Protein AF-M4DJ93-F1 (afdb_monomer)

Foldseek 3Di:
DPPVVVVVVVVVVVVVVVVVVVVVVVVVVVVVVVVVVPDFAEFEEEEAFAPPLCLLLLVLLLCVVLVVDDPVQLVVLCVVCVVVVNNQCSSSCVQVVDPVCSVVVWDQAWGWDWGDDPRYIYIYTYQTNDLVRVLRLLLSLLLHQAYEYRAELDPPRNPCLPDPNHCSLVSLLSSLLQNHQAYEYEHEPCVPPRNQVDPVSLVVSVVSVVVSNVVSVHDCPQRYHYYYDYSSVSALAPDHHDCVSHVPDPDHGNSVVVVPDDGPDQEQDWWKWQFADWDDDVAIKTKTATRYHKDFQQDWWAKPPVRFIKHWHWKDQPNRTDGMDGHSTIITTGIDRDDRVPDDRQIMTTHPVDDFDWAQKAKKKWFFADDDPPDWDFFQDWWWKDANNDTFIKGFHAFDFWADPPVRDGDPDDRDGIDDHGTMTITMMGTPDIHGADACVVPVNRQWMWTDDPSDTGTTMGTHTGPVPVPDDDPPPPPVVVVVVVVVVVVPVDDDDDDDDDDDDDDPPVVVVVVVVVVVVVVVVVLVVLVVLLVVLVVLLLVCQVPVPRDLLSVLSSVVSLLVNQDFQVCVLCLQFNPDPPTFKKWWFKKAALNSPDIHGDPWGWMKHHHSNVQKIKTKTDPDQQWIKIWIDGWDDDRQFIFTDTAWIWIGGHPDDTDIDGPDDDDPPDYGDSVQGQWGWRDGDNFKTWTAGSNNMIIIITTDPDDPD

Organism: Brassica campestris (NCBI:txid3711)

Nearest PDB structures (foldseek):
  3j5y-assembly1_B  TM=9.406E-01  e=9.458E-52  Homo sapiens
  7csl-assembly2_B  TM=6.658E-01  e=1.337E-35  Pyrococcus horikoshii OT3
  4aca-assembly2_B  TM=7.833E-01  e=3.474E-23  Methanococcus maripaludis
  4aca-assembly1_A  TM=7.907E-01  e=5.904E-22  Methanococcus maripaludis
  4aca-assembly4_D  TM=7.366E-01  e=1.571E-21  Methanococcus maripaludis

Mean predicted aligned error: 18.65 Å

Structure (mmCIF, N/CA/C/O backbone):
data_AF-M4DJ93-F1
#
_entry.id   AF-M4DJ93-F1
#
loop_
_atom_site.group_PDB
_atom_site.id
_atom_site.type_symbol
_atom_site.label_atom_id
_atom_site.label_alt_id
_atom_site.label_comp_id
_atom_site.label_asym_id
_atom_site.label_entity_id
_atom_site.label_seq_id
_atom_site.pdbx_PDB_ins_code
_atom_site.Cartn_x
_atom_site.Cartn_y
_atom_site.Cartn_z
_atom_site.occupancy
_atom_site.B_iso_or_equiv
_atom_site.auth_seq_id
_atom_site.auth_comp_id
_atom_site.auth_asym_id
_atom_site.auth_atom_id
_atom_site.pdbx_PDB_model_num
ATOM 1 N N . MET A 1 1 ? -72.640 -21.419 -8.590 1.00 54.94 1 MET A N 1
ATOM 2 C CA . MET A 1 1 ? -71.537 -22.232 -9.144 1.00 54.94 1 MET A CA 1
ATOM 3 C C . MET A 1 1 ? -70.506 -21.382 -9.882 1.00 54.94 1 MET A C 1
ATOM 5 O O . MET A 1 1 ? -69.371 -21.820 -9.964 1.00 54.94 1 MET A O 1
ATOM 9 N N . ASP A 1 2 ? -70.839 -20.171 -10.345 1.00 60.03 2 ASP A N 1
ATOM 10 C CA . ASP A 1 2 ? -69.928 -19.396 -11.207 1.00 60.03 2 ASP A CA 1
ATOM 11 C C . ASP A 1 2 ? -68.800 -18.648 -10.472 1.00 60.03 2 ASP A C 1
ATOM 13 O O . ASP A 1 2 ? -67.711 -18.507 -11.017 1.00 60.03 2 ASP A O 1
ATOM 17 N N . LEU A 1 3 ? -68.990 -18.260 -9.203 1.00 56.00 3 LEU A N 1
ATOM 18 C CA . LEU A 1 3 ? -67.977 -17.496 -8.452 1.00 56.00 3 LEU A CA 1
ATOM 19 C C . LEU A 1 3 ? -66.741 -18.330 -8.054 1.00 56.00 3 LEU A C 1
ATOM 21 O O . LEU A 1 3 ? -65.620 -17.830 -8.030 1.00 56.00 3 LEU A O 1
ATOM 25 N N . GLU A 1 4 ? -66.925 -19.618 -7.744 1.00 61.03 4 GLU A N 1
ATOM 26 C CA . GLU A 1 4 ? -65.814 -20.519 -7.390 1.00 61.03 4 GLU A CA 1
ATOM 27 C C . GLU A 1 4 ? -64.955 -20.888 -8.607 1.00 61.03 4 GLU A C 1
ATOM 29 O O . GLU A 1 4 ? -63.751 -21.120 -8.472 1.00 61.03 4 GLU A O 1
ATOM 34 N N . ALA A 1 5 ? -65.556 -20.916 -9.800 1.00 66.88 5 ALA A N 1
ATOM 35 C CA . ALA A 1 5 ? -64.844 -21.156 -11.050 1.00 66.88 5 ALA A CA 1
ATOM 36 C C . ALA A 1 5 ? -63.949 -19.962 -11.424 1.00 66.88 5 ALA A C 1
ATOM 38 O O . ALA A 1 5 ? -62.803 -20.154 -11.830 1.00 66.88 5 ALA A O 1
ATOM 39 N N . GLU A 1 6 ? -64.436 -18.738 -11.207 1.00 65.12 6 GLU A N 1
ATOM 40 C CA . GLU A 1 6 ? -63.705 -17.496 -11.481 1.00 65.12 6 GLU A CA 1
ATOM 41 C C . GLU A 1 6 ? -62.500 -17.303 -10.544 1.00 65.12 6 GLU A C 1
ATOM 43 O O . GLU A 1 6 ? -61.402 -16.963 -10.990 1.00 65.12 6 GLU A O 1
ATOM 48 N N . ILE A 1 7 ? -62.657 -17.620 -9.252 1.00 67.56 7 ILE A N 1
ATOM 49 C CA . ILE A 1 7 ? -61.559 -17.570 -8.270 1.00 67.56 7 ILE A CA 1
ATOM 50 C C . ILE A 1 7 ? -60.472 -18.601 -8.604 1.00 67.56 7 ILE A C 1
ATOM 52 O O . ILE A 1 7 ? -59.282 -18.286 -8.539 1.00 67.56 7 ILE A O 1
ATOM 56 N N . ARG A 1 8 ? -60.853 -19.820 -9.012 1.00 69.50 8 ARG A N 1
ATOM 57 C CA . ARG A 1 8 ? -59.886 -20.838 -9.456 1.00 69.50 8 ARG A CA 1
ATOM 58 C C . ARG A 1 8 ? -59.138 -20.418 -10.718 1.00 69.50 8 ARG A C 1
ATOM 60 O O . ARG A 1 8 ? -57.939 -20.668 -10.801 1.00 69.50 8 ARG A O 1
ATOM 67 N N . ALA A 1 9 ? -59.813 -19.777 -11.671 1.00 69.56 9 ALA A N 1
ATOM 68 C CA . ALA A 1 9 ? -59.182 -19.288 -12.894 1.00 69.56 9 ALA A CA 1
ATOM 69 C C . ALA A 1 9 ? -58.138 -18.194 -12.601 1.00 69.56 9 ALA A C 1
ATOM 71 O O . ALA A 1 9 ? -57.026 -18.260 -13.120 1.00 69.56 9 ALA A O 1
ATOM 72 N N . LEU A 1 10 ? -58.447 -17.252 -11.702 1.00 67.25 10 LEU A N 1
ATOM 73 C CA . LEU A 1 10 ? -57.507 -16.206 -11.278 1.00 67.25 10 LEU A CA 1
ATOM 74 C C . LEU A 1 10 ? -56.296 -16.767 -10.511 1.00 67.25 10 LEU A C 1
ATOM 76 O O . LEU A 1 10 ? -55.176 -16.307 -10.725 1.00 67.25 10 LEU A O 1
ATOM 80 N N . GLN A 1 11 ? -56.497 -17.781 -9.662 1.00 67.31 11 GLN A N 1
ATOM 81 C CA . GLN A 1 11 ? -55.406 -18.456 -8.940 1.00 67.31 11 GLN A CA 1
ATOM 82 C C . GLN A 1 11 ? -54.499 -19.285 -9.864 1.00 67.31 11 GLN A C 1
ATOM 84 O O . GLN A 1 11 ? -53.289 -19.360 -9.649 1.00 67.31 11 GLN A O 1
ATOM 89 N N . LEU A 1 12 ? -55.064 -19.903 -10.905 1.00 69.06 12 LEU A N 1
ATOM 90 C CA . LEU A 1 12 ? -54.297 -20.618 -11.929 1.00 69.06 12 LEU A CA 1
ATOM 91 C C . LEU A 1 12 ? -53.456 -19.655 -12.778 1.00 69.06 12 LEU A C 1
ATOM 93 O O . LEU A 1 12 ? -52.303 -19.962 -13.075 1.00 69.06 12 LEU A O 1
ATOM 97 N N . ASP A 1 13 ? -53.996 -18.481 -13.110 1.00 69.94 13 ASP A N 1
ATOM 98 C CA . ASP A 1 13 ? -53.295 -17.468 -13.905 1.00 69.94 13 ASP A CA 1
ATOM 99 C C . ASP A 1 13 ? -52.165 -16.777 -13.112 1.00 69.94 13 ASP A C 1
ATOM 101 O O . ASP A 1 13 ? -51.091 -16.508 -13.659 1.00 69.94 13 ASP A O 1
ATOM 105 N N . SER A 1 14 ? -52.341 -16.558 -11.799 1.00 65.81 14 SER A N 1
ATOM 106 C CA . SER A 1 14 ? -51.264 -16.060 -10.928 1.00 65.81 14 SER A CA 1
ATOM 107 C C . SER A 1 14 ? -50.142 -17.087 -10.748 1.00 65.81 14 SER A C 1
ATOM 109 O O . SER A 1 14 ? -48.970 -16.737 -10.870 1.00 65.81 14 SER A O 1
ATOM 111 N N . ALA A 1 15 ? -50.485 -18.363 -10.543 1.00 67.81 15 ALA A N 1
ATOM 112 C CA . ALA A 1 15 ? -49.503 -19.438 -10.406 1.00 67.81 15 ALA A CA 1
ATOM 113 C C . ALA A 1 15 ? -48.731 -19.701 -11.715 1.00 67.81 15 ALA A C 1
ATOM 115 O O . ALA A 1 15 ? -47.542 -20.023 -11.686 1.00 67.81 15 ALA A O 1
ATOM 116 N N . ALA A 1 16 ? -49.382 -19.537 -12.872 1.00 69.19 16 ALA A N 1
ATOM 117 C CA . ALA A 1 16 ? -48.732 -19.633 -14.177 1.00 69.19 16 ALA A CA 1
ATOM 118 C C . ALA A 1 16 ? -47.750 -18.473 -14.418 1.00 69.19 16 ALA A C 1
ATOM 120 O O . ALA A 1 16 ? -46.648 -18.702 -14.919 1.00 69.19 16 ALA A O 1
ATOM 121 N N . LYS A 1 17 ? -48.104 -17.246 -14.007 1.00 70.06 17 LYS A N 1
ATOM 122 C CA . LYS A 1 17 ? -47.206 -16.079 -14.073 1.00 70.06 17 LYS A CA 1
ATOM 123 C C . LYS A 1 17 ? -46.005 -16.213 -13.138 1.00 70.06 17 LYS A C 1
ATOM 125 O O . LYS A 1 17 ? -44.896 -15.886 -13.550 1.00 70.06 17 LYS A O 1
ATOM 130 N N . GLU A 1 18 ? -46.194 -16.741 -11.929 1.00 66.88 18 GLU A N 1
ATOM 131 C CA . GLU A 1 18 ? -45.090 -17.022 -10.999 1.00 66.88 18 GLU A CA 1
ATOM 132 C C . GLU A 1 18 ? -44.147 -18.106 -11.533 1.00 66.88 18 GLU A C 1
ATOM 134 O O . GLU A 1 18 ? -42.931 -17.921 -11.504 1.00 66.88 18 GLU A O 1
ATOM 139 N N . LYS A 1 19 ? -44.680 -19.196 -12.101 1.00 67.69 19 LYS A N 1
ATOM 140 C CA . LYS A 1 19 ? -43.855 -20.233 -12.743 1.00 67.69 19 LYS A CA 1
ATOM 141 C C . LYS A 1 19 ? -43.090 -19.714 -13.956 1.00 67.69 19 LYS A C 1
ATOM 143 O O . LYS A 1 19 ? -41.909 -20.011 -14.087 1.00 67.69 19 LYS A O 1
ATOM 148 N N . ALA A 1 20 ? -43.726 -18.915 -14.812 1.00 66.94 20 ALA A N 1
ATOM 149 C CA . ALA A 1 20 ? -43.062 -18.320 -15.968 1.00 66.94 20 ALA A CA 1
ATOM 150 C C . ALA A 1 20 ? -41.967 -17.323 -15.551 1.00 66.94 20 ALA A C 1
ATOM 152 O O . ALA A 1 20 ? -40.923 -17.258 -16.194 1.00 66.94 20 ALA A O 1
ATOM 153 N N . ALA A 1 21 ? -42.169 -16.573 -14.462 1.00 64.81 21 ALA A N 1
ATOM 154 C CA . ALA A 1 21 ? -41.146 -15.698 -13.894 1.00 64.81 21 ALA A CA 1
ATOM 155 C C . ALA A 1 21 ? -39.971 -16.494 -13.297 1.00 64.81 21 ALA A C 1
ATOM 157 O O . ALA A 1 21 ? -38.823 -16.114 -13.504 1.00 64.81 21 ALA A O 1
ATOM 158 N N . GLN A 1 22 ? -40.243 -17.615 -12.621 1.00 61.59 22 GLN A N 1
ATOM 159 C CA . GLN A 1 22 ? -39.213 -18.509 -12.080 1.00 61.59 22 GLN A CA 1
ATOM 160 C C . GLN A 1 22 ? -38.415 -19.225 -13.178 1.00 61.59 22 GLN A C 1
ATOM 162 O O . GLN A 1 22 ? -37.195 -19.272 -13.096 1.00 61.59 22 GLN A O 1
ATOM 167 N N . GLU A 1 23 ? -39.062 -19.727 -14.234 1.00 67.38 23 GLU A N 1
ATOM 168 C CA . GLU A 1 23 ? -38.364 -20.329 -15.381 1.00 67.38 23 GLU A CA 1
ATOM 169 C C . GLU A 1 23 ? -37.541 -19.306 -16.165 1.00 67.38 23 GLU A C 1
ATOM 171 O O . GLU A 1 23 ? -36.476 -19.633 -16.684 1.00 67.38 23 GLU A O 1
ATOM 176 N N . LYS A 1 24 ? -38.018 -18.060 -16.260 1.00 62.50 24 LYS A N 1
ATOM 177 C CA . LYS A 1 24 ? -37.270 -16.984 -16.911 1.00 62.50 24 LYS A CA 1
ATOM 178 C C . LYS A 1 24 ? -36.067 -16.549 -16.071 1.00 62.50 24 LYS A C 1
ATOM 180 O O . LYS A 1 24 ? -35.001 -16.361 -16.639 1.00 62.50 24 LYS A O 1
ATOM 185 N N . ALA A 1 25 ? -36.215 -16.478 -14.746 1.00 58.38 25 ALA A N 1
ATOM 186 C CA . ALA A 1 25 ? -35.108 -16.238 -13.822 1.00 58.38 25 ALA A CA 1
ATOM 187 C C . ALA A 1 25 ? -34.075 -17.377 -13.855 1.00 58.38 25 ALA A C 1
ATOM 189 O O . ALA A 1 25 ? -32.888 -17.099 -13.923 1.00 58.38 25 ALA A O 1
ATOM 190 N N . ALA A 1 26 ? -34.514 -18.639 -13.908 1.00 57.97 26 ALA A N 1
ATOM 191 C CA . ALA A 1 26 ? -33.620 -19.793 -14.014 1.00 57.97 26 ALA A CA 1
ATOM 192 C C . ALA A 1 26 ? -32.857 -19.826 -15.351 1.00 57.97 26 ALA A C 1
ATOM 194 O O . ALA A 1 26 ? -31.669 -20.117 -15.374 1.00 57.97 26 ALA A O 1
ATOM 195 N N . LYS A 1 27 ? -33.510 -19.468 -16.466 1.00 54.12 27 LYS A N 1
ATOM 196 C CA . LYS A 1 27 ? -32.843 -19.348 -17.776 1.00 54.12 27 LYS A CA 1
ATOM 197 C C . LYS A 1 27 ? -31.900 -18.149 -17.865 1.00 54.12 27 LYS A C 1
ATOM 199 O O . LYS A 1 27 ? -30.901 -18.223 -18.572 1.00 54.12 27 LYS A O 1
ATOM 204 N N . GLU A 1 28 ? -32.219 -17.044 -17.192 1.00 57.28 28 GLU A N 1
ATOM 205 C CA . GLU A 1 28 ? -31.299 -15.911 -17.050 1.00 57.28 28 GLU A CA 1
ATOM 206 C C . GLU A 1 28 ? -30.103 -16.283 -16.158 1.00 57.28 28 GLU A C 1
ATOM 208 O O . GLU A 1 28 ? -28.987 -15.932 -16.515 1.00 57.28 28 GLU A O 1
ATOM 213 N N . GLU A 1 29 ? -30.297 -17.059 -15.085 1.00 55.06 29 GLU A N 1
ATOM 214 C CA . GLU A 1 29 ? -29.208 -17.600 -14.255 1.00 55.06 29 GLU A CA 1
ATOM 215 C C . GLU A 1 29 ? -28.316 -18.589 -15.027 1.00 55.06 29 GLU A C 1
ATOM 217 O O . GLU A 1 29 ? -27.097 -18.469 -14.954 1.00 55.06 29 GLU A O 1
ATOM 222 N N . GLU A 1 30 ? -28.880 -19.502 -15.828 1.00 51.38 30 GLU A N 1
ATOM 223 C CA . GLU A 1 30 ? -28.103 -20.429 -16.674 1.00 51.38 30 GLU A CA 1
ATOM 224 C C . GLU A 1 30 ? -27.308 -19.690 -17.769 1.00 51.38 30 GLU A C 1
ATOM 226 O O . GLU A 1 30 ? -26.135 -19.987 -18.000 1.00 51.38 30 GLU A O 1
ATOM 231 N N . ALA A 1 31 ? -27.901 -18.678 -18.413 1.00 52.09 31 ALA A N 1
ATOM 232 C CA . ALA A 1 31 ? -27.200 -17.842 -19.392 1.00 52.09 31 ALA A CA 1
ATOM 233 C C . ALA A 1 31 ? -26.126 -16.942 -18.743 1.00 52.09 31 ALA A C 1
ATOM 235 O O . ALA A 1 31 ? -25.106 -16.633 -19.366 1.00 52.09 31 ALA A O 1
ATOM 236 N N . GLU A 1 32 ? -26.338 -16.517 -17.495 1.00 52.22 32 GLU A N 1
ATOM 237 C CA . GLU A 1 32 ? -25.359 -15.772 -16.700 1.00 52.22 32 GLU A CA 1
ATOM 238 C C . GLU A 1 32 ? -24.203 -16.673 -16.231 1.00 52.22 32 GLU A C 1
ATOM 240 O O . GLU A 1 32 ? -23.056 -16.232 -16.288 1.00 52.22 32 GLU A O 1
ATOM 245 N N . GLU A 1 33 ? -24.453 -17.938 -15.871 1.00 49.34 33 GLU A N 1
ATOM 246 C CA . GLU A 1 33 ? -23.408 -18.933 -15.580 1.00 49.34 33 GLU A CA 1
ATOM 247 C C . GLU A 1 33 ? -22.568 -19.271 -16.824 1.00 49.34 33 GLU A C 1
ATOM 249 O O . GLU A 1 33 ? -21.344 -19.375 -16.727 1.00 49.34 33 GLU A O 1
ATOM 254 N N . GLU A 1 34 ? -23.177 -19.365 -18.012 1.00 41.28 34 GLU A N 1
ATOM 255 C CA . GLU A 1 34 ? -22.444 -19.543 -19.276 1.00 41.28 34 GLU A CA 1
ATOM 256 C C . GLU A 1 34 ? -21.597 -18.310 -19.649 1.00 41.28 34 GLU A C 1
ATOM 258 O O . GLU A 1 34 ? -20.475 -18.447 -20.152 1.00 41.28 34 GLU A O 1
ATOM 263 N N . ALA A 1 35 ? -22.079 -17.095 -19.361 1.00 49.88 35 ALA A N 1
ATOM 264 C CA . ALA A 1 35 ? -21.308 -15.860 -19.532 1.00 49.88 35 ALA A CA 1
ATOM 265 C C . ALA A 1 35 ? -20.177 -15.717 -18.491 1.00 49.88 35 ALA A C 1
ATOM 267 O O . ALA A 1 35 ? -19.102 -15.199 -18.807 1.00 49.88 35 ALA A O 1
ATOM 268 N N . GLU A 1 36 ? -20.388 -16.204 -17.264 1.00 49.75 36 GLU A N 1
ATOM 269 C CA . GLU A 1 36 ? -19.396 -16.243 -16.182 1.00 49.75 36 GLU A CA 1
ATOM 270 C C . GLU A 1 36 ? -18.314 -17.309 -16.451 1.00 49.75 36 GLU A C 1
ATOM 272 O O . GLU A 1 36 ? -17.133 -17.066 -16.197 1.00 49.75 36 GLU A O 1
ATOM 277 N N . ALA A 1 37 ? -18.672 -18.433 -17.083 1.00 45.03 37 ALA A N 1
ATOM 278 C CA . ALA A 1 37 ? -17.738 -19.470 -17.529 1.00 45.03 37 ALA A CA 1
ATOM 279 C C . ALA A 1 37 ? -16.795 -19.006 -18.658 1.00 45.03 37 ALA A C 1
ATOM 281 O O . ALA A 1 37 ? -15.693 -19.539 -18.800 1.00 45.03 37 ALA A O 1
ATOM 282 N N . ASN A 1 38 ? -17.196 -17.994 -19.435 1.00 51.16 38 ASN A N 1
ATOM 283 C CA . ASN A 1 38 ? -16.407 -17.430 -20.537 1.00 51.16 38 ASN A CA 1
ATOM 284 C C . ASN A 1 38 ? -15.604 -16.174 -20.148 1.00 51.16 38 ASN A C 1
ATOM 286 O O . ASN A 1 38 ? -14.962 -15.547 -21.001 1.00 51.16 38 ASN A O 1
ATOM 290 N N . LYS A 1 39 ? -15.617 -15.773 -18.869 1.00 66.12 39 LYS A N 1
ATOM 291 C CA . LYS A 1 39 ? -14.849 -14.614 -18.405 1.00 66.12 39 LYS A CA 1
ATOM 292 C C . LYS A 1 39 ? -13.361 -14.967 -18.362 1.00 66.12 39 LYS A C 1
ATOM 294 O O . LYS A 1 39 ? -12.904 -15.757 -17.536 1.00 66.12 39 LYS A O 1
ATOM 299 N N . LYS A 1 40 ? -12.588 -14.347 -19.260 1.00 76.06 40 LYS A N 1
ATOM 300 C CA . LYS A 1 40 ? -11.120 -14.377 -19.225 1.00 76.06 40 LYS A CA 1
ATOM 301 C C . LYS A 1 40 ? -10.635 -13.984 -17.829 1.00 76.06 40 LYS A C 1
ATOM 303 O O . LYS A 1 40 ? -11.145 -13.044 -17.220 1.00 76.06 40 LYS A O 1
ATOM 308 N N . ARG A 1 41 ? -9.613 -14.681 -17.338 1.00 81.75 41 ARG A N 1
ATOM 309 C CA . ARG A 1 41 ? -8.999 -14.400 -16.035 1.00 81.75 41 ARG A CA 1
ATOM 310 C C . ARG A 1 41 ? -8.523 -12.944 -15.985 1.00 81.75 41 ARG A C 1
ATOM 312 O O . ARG A 1 41 ? -7.890 -12.499 -16.930 1.00 81.75 41 ARG A O 1
ATOM 319 N N . HIS A 1 42 ? -8.776 -12.221 -14.895 1.00 85.06 42 HIS A N 1
ATOM 320 C CA . HIS A 1 42 ? -8.309 -10.837 -14.730 1.00 85.06 42 HIS A CA 1
ATOM 321 C C . HIS A 1 42 ? -7.105 -10.755 -13.789 1.00 85.06 42 HIS A C 1
ATOM 323 O O . HIS A 1 42 ? -7.165 -11.316 -12.692 1.00 85.06 42 HIS A O 1
ATOM 329 N N . LEU A 1 43 ? -6.045 -10.037 -14.169 1.00 88.62 43 LEU A N 1
ATOM 330 C CA . LEU A 1 43 ? -4.837 -9.835 -13.363 1.00 88.62 43 LEU A CA 1
ATOM 331 C C . LEU A 1 43 ? -4.372 -8.378 -13.360 1.00 88.62 43 LEU A C 1
ATOM 333 O O . LEU A 1 43 ? -4.382 -7.702 -14.382 1.00 88.62 43 LEU A O 1
ATOM 337 N N . ASN A 1 44 ? -3.864 -7.924 -12.216 1.00 90.19 44 ASN A N 1
ATOM 338 C CA . ASN A 1 44 ? -3.277 -6.591 -12.085 1.00 90.19 44 ASN A CA 1
ATOM 339 C C . ASN A 1 44 ? -1.748 -6.674 -12.082 1.00 90.19 44 ASN A C 1
ATOM 341 O O . ASN A 1 44 ? -1.171 -7.377 -11.245 1.00 90.19 44 ASN A O 1
ATOM 345 N N . ALA A 1 45 ? -1.091 -5.932 -12.974 1.00 92.19 45 ALA A N 1
ATOM 346 C CA . ALA A 1 45 ? 0.363 -5.891 -13.100 1.00 92.19 45 ALA A CA 1
ATOM 347 C C . ALA A 1 45 ? 0.899 -4.475 -12.853 1.00 92.19 45 ALA A C 1
ATOM 349 O O . ALA A 1 45 ? 0.519 -3.540 -13.553 1.00 92.19 45 ALA A O 1
ATOM 350 N N . VAL A 1 46 ? 1.811 -4.315 -11.888 1.00 93.81 46 VAL A N 1
ATOM 351 C CA . VAL A 1 46 ? 2.466 -3.024 -11.598 1.00 93.81 46 VAL A CA 1
ATOM 352 C C . VAL A 1 46 ? 3.888 -2.970 -12.139 1.00 93.81 46 VAL A C 1
ATOM 354 O O . VAL A 1 46 ? 4.674 -3.886 -11.905 1.00 93.81 46 VAL A O 1
ATOM 357 N N . PHE A 1 47 ? 4.251 -1.876 -12.807 1.00 93.94 47 PHE A N 1
ATOM 358 C CA . PHE A 1 47 ? 5.613 -1.627 -13.281 1.00 93.94 47 PHE A CA 1
ATOM 359 C C . PHE A 1 47 ? 6.389 -0.861 -12.225 1.00 93.94 47 PHE A C 1
ATOM 361 O O . PHE A 1 47 ? 6.037 0.255 -11.859 1.00 93.94 47 PHE A O 1
ATOM 368 N N . ILE A 1 48 ? 7.477 -1.451 -11.743 1.00 93.19 48 ILE A N 1
ATOM 369 C CA . ILE A 1 48 ? 8.345 -0.863 -10.725 1.00 93.19 48 ILE A CA 1
ATOM 370 C C . ILE A 1 48 ? 9.790 -0.834 -11.214 1.00 93.19 48 ILE A C 1
ATOM 372 O O . ILE A 1 48 ? 10.232 -1.701 -11.956 1.00 93.19 48 ILE A O 1
ATOM 376 N N . GLY A 1 49 ? 10.557 0.171 -10.803 1.00 91.50 49 GLY A N 1
ATOM 377 C CA . GLY A 1 49 ? 11.957 0.309 -11.211 1.00 91.50 49 GLY A CA 1
ATOM 378 C C . GLY A 1 49 ? 12.477 1.731 -11.053 1.00 91.50 49 GLY A C 1
ATOM 379 O O . GLY A 1 49 ? 11.702 2.656 -10.789 1.00 91.50 49 GLY A O 1
ATOM 380 N N . HIS A 1 50 ? 13.786 1.902 -11.234 1.00 89.69 50 HIS A N 1
ATOM 381 C CA . HIS A 1 50 ? 14.465 3.196 -11.127 1.00 89.69 50 HIS A CA 1
ATOM 382 C C . HIS A 1 50 ? 13.914 4.239 -12.118 1.00 89.69 50 HIS A C 1
ATOM 384 O O . HIS A 1 50 ? 13.256 3.897 -13.110 1.00 89.69 50 HIS A O 1
ATOM 390 N N . VAL A 1 51 ? 14.175 5.523 -11.853 1.00 84.88 51 VAL A N 1
ATOM 391 C CA . VAL A 1 51 ? 14.010 6.588 -12.857 1.00 84.88 51 VAL A CA 1
ATOM 392 C C . VAL A 1 51 ? 14.820 6.215 -14.108 1.00 84.88 51 VAL A C 1
ATOM 394 O O . VAL A 1 51 ? 15.849 5.551 -14.014 1.00 84.88 51 VAL A O 1
ATOM 397 N N . ASP A 1 52 ? 14.287 6.545 -15.281 1.00 85.12 52 ASP A N 1
ATOM 398 C CA . ASP A 1 52 ? 14.877 6.255 -16.596 1.00 85.12 52 ASP A CA 1
ATOM 399 C C . ASP A 1 52 ? 14.995 4.774 -16.987 1.00 85.12 52 ASP A C 1
ATOM 401 O O . ASP A 1 52 ? 15.435 4.472 -18.094 1.00 85.12 52 ASP A O 1
ATOM 405 N N . ALA A 1 53 ? 14.517 3.829 -16.168 1.00 88.75 53 ALA A N 1
ATOM 406 C CA . ALA A 1 53 ? 14.472 2.410 -16.543 1.00 88.75 53 ALA A CA 1
ATOM 407 C C . ALA A 1 53 ? 13.529 2.117 -17.735 1.00 88.75 53 ALA A C 1
ATOM 409 O O . ALA A 1 53 ? 13.628 1.053 -18.344 1.00 88.75 53 ALA A O 1
ATOM 410 N N . GLY A 1 54 ? 12.641 3.057 -18.087 1.00 89.56 54 GLY A N 1
ATOM 411 C CA . GLY A 1 54 ? 11.716 2.950 -19.223 1.00 89.56 54 GLY A CA 1
ATOM 412 C C . GLY A 1 54 ? 10.404 2.223 -18.911 1.00 89.56 54 GLY A C 1
ATOM 413 O O . GLY A 1 54 ? 9.912 1.493 -19.761 1.00 89.56 54 GLY A O 1
ATOM 414 N N . LYS A 1 55 ? 9.855 2.395 -17.699 1.00 91.81 55 LYS A N 1
ATOM 415 C CA . LYS A 1 55 ? 8.593 1.763 -17.255 1.00 91.81 55 LYS A CA 1
ATOM 416 C C . LYS A 1 55 ? 7.402 2.164 -18.133 1.00 91.81 55 LYS A C 1
ATOM 418 O O . LYS A 1 55 ? 6.829 1.308 -18.795 1.00 91.81 55 LYS A O 1
ATOM 423 N N . SER A 1 56 ? 7.139 3.464 -18.231 1.00 92.06 56 SER A N 1
ATOM 424 C CA . SER A 1 56 ? 6.051 4.053 -19.021 1.00 92.06 56 SER A CA 1
ATOM 425 C C . SER A 1 56 ? 6.204 3.768 -20.512 1.00 92.06 56 SER A C 1
ATOM 427 O O . SER A 1 56 ? 5.230 3.488 -21.198 1.00 92.06 56 SER A O 1
ATOM 429 N N . THR A 1 57 ? 7.447 3.746 -21.009 1.00 92.25 57 THR A N 1
ATOM 430 C CA . THR A 1 57 ? 7.767 3.348 -22.389 1.00 92.25 57 THR A CA 1
ATOM 431 C C . THR A 1 57 ? 7.341 1.907 -22.666 1.00 92.25 57 THR A C 1
ATOM 433 O O . THR A 1 57 ? 6.706 1.651 -23.680 1.00 92.25 57 THR A O 1
ATOM 436 N N . ILE A 1 58 ? 7.651 0.968 -21.763 1.00 92.81 58 ILE A N 1
ATOM 437 C CA . ILE A 1 58 ? 7.204 -0.426 -21.892 1.00 92.81 58 ILE A CA 1
ATOM 438 C C . ILE A 1 58 ? 5.676 -0.501 -21.801 1.00 92.81 58 ILE A C 1
ATOM 440 O O . ILE A 1 58 ? 5.072 -1.197 -22.608 1.00 92.81 58 ILE A O 1
ATOM 444 N N . GLY A 1 59 ? 5.055 0.220 -20.861 1.00 91.62 59 GLY A N 1
ATOM 445 C CA . GLY A 1 59 ? 3.596 0.280 -20.720 1.00 91.62 59 GLY A CA 1
ATOM 446 C C . GLY A 1 59 ? 2.900 0.719 -22.010 1.00 91.62 59 GLY A C 1
ATOM 447 O O . GLY A 1 59 ? 2.032 0.007 -22.511 1.00 91.62 59 GLY A O 1
ATOM 448 N N . GLY A 1 60 ? 3.351 1.823 -22.609 1.00 91.56 60 GLY A N 1
ATOM 449 C CA . GLY A 1 60 ? 2.847 2.289 -23.902 1.00 91.56 60 GLY A CA 1
ATOM 450 C C . GLY A 1 60 ? 3.088 1.287 -25.033 1.00 91.56 60 GLY A C 1
ATOM 451 O O . GLY A 1 60 ? 2.186 1.031 -25.827 1.00 91.56 60 GLY A O 1
ATOM 452 N N . GLN A 1 61 ? 4.258 0.640 -25.062 1.00 92.62 61 GLN A N 1
ATOM 453 C CA . GLN A 1 61 ? 4.576 -0.360 -26.084 1.00 92.62 61 GLN A CA 1
ATOM 454 C C . GLN A 1 61 ? 3.667 -1.592 -25.987 1.00 92.62 61 GLN A C 1
ATOM 456 O O . GLN A 1 61 ? 3.292 -2.159 -27.010 1.00 92.62 61 GLN A O 1
ATOM 461 N N . ILE A 1 62 ? 3.284 -2.008 -24.775 1.00 92.31 62 ILE A N 1
ATOM 462 C CA . ILE A 1 62 ? 2.318 -3.098 -24.567 1.00 92.31 62 ILE A CA 1
ATOM 463 C C . ILE A 1 62 ? 0.956 -2.714 -25.150 1.00 92.31 62 ILE A C 1
ATOM 465 O O . ILE A 1 62 ? 0.340 -3.525 -25.841 1.00 92.31 62 ILE A O 1
ATOM 469 N N . LEU A 1 63 ? 0.495 -1.487 -24.908 1.00 91.12 63 LEU A N 1
ATOM 470 C CA . LEU A 1 63 ? -0.787 -1.000 -25.426 1.00 91.12 63 LEU A CA 1
ATOM 471 C C . LEU A 1 63 ? -0.794 -0.890 -26.949 1.00 91.12 63 LEU A C 1
ATOM 473 O O . LEU A 1 63 ? -1.780 -1.248 -27.591 1.00 91.12 63 LEU A O 1
ATOM 477 N N . PHE A 1 64 ? 0.329 -0.475 -27.530 1.00 90.81 64 PHE A N 1
ATOM 478 C CA . PHE A 1 64 ? 0.492 -0.459 -28.974 1.00 90.81 64 PHE A CA 1
ATOM 479 C C . PHE A 1 64 ? 0.465 -1.872 -29.573 1.00 90.81 64 PHE A C 1
ATOM 481 O O . PHE A 1 64 ? -0.321 -2.154 -30.473 1.00 90.81 64 PHE A O 1
ATOM 488 N N . LEU A 1 65 ? 1.276 -2.793 -29.041 1.00 89.56 65 LEU A N 1
ATOM 489 C CA . LEU A 1 65 ? 1.365 -4.167 -29.552 1.00 89.56 65 LEU A CA 1
ATOM 490 C C . LEU A 1 65 ? 0.081 -4.978 -29.338 1.00 89.56 65 LEU A C 1
ATOM 492 O O . LEU A 1 65 ? -0.206 -5.882 -30.117 1.00 89.56 65 LEU A O 1
ATOM 496 N N . SER A 1 66 ? -0.692 -4.664 -28.297 1.00 86.19 66 SER A N 1
ATOM 497 C CA . SER A 1 66 ? -2.002 -5.279 -28.048 1.00 86.19 66 SER A CA 1
ATOM 498 C C . SER A 1 66 ? -3.130 -4.684 -28.899 1.00 86.19 66 SER A C 1
ATOM 500 O O . SER A 1 66 ? -4.257 -5.170 -28.824 1.00 86.19 66 SER A O 1
ATOM 502 N N . GLY A 1 67 ? -2.844 -3.661 -29.715 1.00 84.75 67 GLY A N 1
ATOM 503 C CA . GLY A 1 67 ? -3.820 -3.021 -30.598 1.00 84.75 67 GLY A CA 1
ATOM 504 C C . GLY A 1 67 ? -4.852 -2.156 -29.873 1.00 84.75 67 GLY A C 1
ATOM 505 O O . GLY A 1 67 ? -5.896 -1.867 -30.444 1.00 84.75 67 GLY A O 1
ATOM 506 N N . GLN A 1 68 ? -4.585 -1.758 -28.624 1.00 84.19 68 GLN A N 1
ATOM 507 C CA . GLN A 1 68 ? -5.459 -0.859 -27.855 1.00 84.19 68 GLN A CA 1
ATOM 508 C C . GLN A 1 68 ? -5.277 0.612 -28.250 1.00 84.19 68 GLN A C 1
ATOM 510 O O . GLN A 1 68 ? -6.138 1.444 -27.980 1.00 84.19 68 GLN A O 1
ATOM 515 N N . VAL A 1 69 ? -4.144 0.940 -28.877 1.00 85.25 69 VAL A N 1
ATOM 516 C CA . VAL A 1 69 ? -3.812 2.288 -29.345 1.00 85.25 69 VAL A CA 1
ATOM 517 C C . VAL A 1 69 ? -3.587 2.251 -30.849 1.00 85.25 69 VAL A C 1
ATOM 519 O O . VAL A 1 69 ? -2.739 1.506 -31.338 1.00 85.25 69 VAL A O 1
ATOM 522 N N . ASP A 1 70 ? -4.318 3.098 -31.569 1.00 87.44 70 ASP A N 1
ATOM 523 C CA . ASP A 1 70 ? -4.224 3.203 -33.023 1.00 87.44 70 ASP A CA 1
ATOM 524 C C . ASP A 1 70 ? -2.926 3.890 -33.478 1.00 87.44 70 ASP A C 1
ATOM 526 O O . ASP A 1 70 ? -2.485 4.888 -32.896 1.00 87.44 70 ASP A O 1
ATOM 530 N N . ASP A 1 71 ? -2.403 3.471 -34.637 1.00 87.50 71 ASP A N 1
ATOM 531 C CA . ASP A 1 71 ? -1.233 4.080 -35.294 1.00 87.50 71 ASP A CA 1
ATOM 532 C C . ASP A 1 71 ? -1.353 5.608 -35.444 1.00 87.50 71 ASP A C 1
ATOM 534 O O . ASP A 1 71 ? -0.379 6.352 -35.317 1.00 87.50 71 ASP A O 1
ATOM 538 N N . ARG A 1 72 ? -2.572 6.110 -35.688 1.00 89.50 72 ARG A N 1
ATOM 539 C CA . ARG A 1 72 ? -2.845 7.549 -35.844 1.00 89.50 72 ARG A CA 1
ATOM 540 C C . ARG A 1 72 ? -2.579 8.336 -34.563 1.00 89.50 72 ARG A C 1
ATOM 542 O O . ARG A 1 72 ? -2.096 9.467 -34.629 1.00 89.50 72 ARG A O 1
ATOM 549 N N . GLN A 1 73 ? -2.921 7.765 -33.409 1.00 86.38 73 GLN A N 1
ATOM 550 C CA . GLN A 1 73 ? -2.682 8.409 -32.119 1.00 86.38 73 GLN A CA 1
ATOM 551 C C . GLN A 1 73 ? -1.181 8.467 -31.826 1.00 86.38 73 GLN A C 1
ATOM 553 O O . GLN A 1 73 ? -0.682 9.507 -31.400 1.00 86.38 73 GLN A O 1
ATOM 558 N N . ILE A 1 74 ? -0.443 7.406 -32.158 1.00 87.75 74 ILE A N 1
ATOM 559 C CA . ILE A 1 74 ? 1.013 7.360 -31.987 1.00 87.75 74 ILE A CA 1
ATOM 560 C C . ILE A 1 74 ? 1.715 8.378 -32.879 1.00 87.75 74 ILE A C 1
ATOM 562 O O . ILE A 1 74 ? 2.550 9.124 -32.379 1.00 87.75 74 ILE A O 1
ATOM 566 N N . GLN A 1 75 ? 1.327 8.504 -34.150 1.00 88.88 75 GLN A N 1
ATOM 567 C CA . GLN A 1 75 ? 1.877 9.535 -35.044 1.00 88.88 75 GLN A CA 1
ATOM 568 C C . GLN A 1 75 ? 1.648 10.955 -34.506 1.00 88.88 75 GLN A C 1
ATOM 570 O O . GLN A 1 75 ? 2.503 11.834 -34.642 1.00 88.88 75 GLN A O 1
ATOM 575 N N . LYS A 1 76 ? 0.497 11.194 -33.863 1.00 90.31 76 LYS A N 1
ATOM 576 C CA . LYS A 1 76 ? 0.216 12.470 -33.194 1.00 90.31 76 LYS A CA 1
ATOM 577 C C . LYS A 1 76 ? 1.168 12.697 -32.017 1.00 90.31 76 LYS A C 1
ATOM 579 O O . LYS A 1 76 ? 1.723 13.790 -31.912 1.00 90.31 76 LYS A O 1
ATOM 584 N N . TYR A 1 77 ? 1.370 11.696 -31.160 1.00 89.56 77 TYR A N 1
ATOM 585 C CA . TYR A 1 77 ? 2.290 11.802 -30.023 1.00 89.56 77 TYR A CA 1
ATOM 586 C C . TYR A 1 77 ? 3.751 11.919 -30.453 1.00 89.56 77 TYR A C 1
ATOM 588 O O . TYR A 1 77 ? 4.499 12.669 -29.837 1.00 89.56 77 TYR A O 1
ATOM 596 N N . GLU A 1 78 ? 4.154 11.249 -31.530 1.00 88.06 78 GLU A N 1
ATOM 597 C CA . GLU A 1 78 ? 5.489 11.369 -32.115 1.00 88.06 78 GLU A CA 1
ATOM 598 C C . GLU A 1 78 ? 5.745 12.796 -32.610 1.00 88.06 78 GLU A C 1
ATOM 600 O O . GLU A 1 78 ? 6.772 13.393 -32.286 1.00 88.06 78 GLU A O 1
ATOM 605 N N . LYS A 1 79 ? 4.771 13.389 -33.312 1.00 89.44 79 LYS A N 1
ATOM 606 C CA . LYS A 1 79 ? 4.845 14.789 -33.739 1.00 89.44 79 LYS A CA 1
ATOM 607 C C . LYS A 1 79 ? 4.900 15.749 -32.548 1.00 89.44 79 LYS A C 1
ATOM 609 O O . LYS A 1 79 ? 5.755 16.626 -32.523 1.00 89.44 79 LYS A O 1
ATOM 614 N N . GLU A 1 80 ? 4.048 15.557 -31.541 1.00 87.69 80 GLU A N 1
ATOM 615 C CA . GLU A 1 80 ? 4.046 16.390 -30.329 1.00 87.69 80 GLU A CA 1
ATOM 616 C C . GLU A 1 80 ? 5.377 16.293 -29.564 1.00 87.69 80 GLU A C 1
ATOM 618 O O . GLU A 1 80 ? 5.929 17.300 -29.114 1.00 87.69 80 GLU A O 1
ATOM 623 N N . ALA A 1 81 ? 5.913 15.080 -29.427 1.00 87.06 81 ALA A N 1
ATOM 624 C CA . ALA A 1 81 ? 7.192 14.832 -28.780 1.00 87.06 81 ALA A CA 1
ATOM 625 C C . ALA A 1 81 ? 8.341 15.485 -29.562 1.00 87.06 81 ALA A C 1
ATOM 627 O O . ALA A 1 81 ? 9.235 16.080 -28.959 1.00 87.06 81 ALA A O 1
ATOM 628 N N . LYS A 1 82 ? 8.293 15.436 -30.897 1.00 88.31 82 LYS A N 1
ATOM 629 C CA . LYS A 1 82 ? 9.251 16.100 -31.784 1.00 88.31 82 LYS A CA 1
ATOM 630 C C . LYS A 1 82 ? 9.199 17.621 -31.681 1.00 88.31 82 LYS A C 1
ATOM 632 O O . LYS A 1 82 ? 10.247 18.244 -31.527 1.00 88.31 82 LYS A O 1
ATOM 637 N N . ASP A 1 83 ? 8.005 18.205 -31.671 1.00 87.62 83 ASP A N 1
ATOM 638 C CA . ASP A 1 83 ? 7.807 19.652 -31.512 1.00 87.62 83 ASP A CA 1
ATOM 639 C C . ASP A 1 83 ? 8.357 20.155 -30.161 1.00 87.62 83 ASP A C 1
ATOM 641 O O . ASP A 1 83 ? 8.817 21.290 -30.043 1.00 87.62 83 ASP A O 1
ATOM 645 N N . LYS A 1 84 ? 8.374 19.285 -29.142 1.00 85.00 84 LYS A N 1
ATOM 646 C CA . LYS A 1 84 ? 8.951 19.539 -27.811 1.00 85.00 84 LYS A CA 1
ATOM 647 C C . LYS A 1 84 ? 10.422 19.107 -27.674 1.00 85.00 84 LYS A C 1
ATOM 649 O O . LYS A 1 84 ? 10.939 19.085 -26.555 1.00 85.00 84 LYS A O 1
ATOM 654 N N . SER A 1 85 ? 11.104 18.757 -28.770 1.00 84.12 85 SER A N 1
ATOM 655 C CA . SER A 1 85 ? 12.500 18.276 -28.796 1.00 84.12 85 SER A CA 1
ATOM 656 C C . SER A 1 85 ? 12.757 17.042 -27.914 1.00 84.12 85 SER A C 1
ATOM 658 O O . SER A 1 85 ? 13.810 16.907 -27.287 1.00 84.12 85 SER A O 1
ATOM 660 N N . ARG A 1 86 ? 11.775 16.138 -27.831 1.00 80.75 86 ARG A N 1
ATOM 661 C CA . ARG A 1 86 ? 11.751 14.938 -26.974 1.00 80.75 86 ARG A CA 1
ATOM 662 C C . ARG A 1 86 ? 11.311 13.692 -27.739 1.00 80.75 86 ARG A C 1
ATOM 664 O O . ARG A 1 86 ? 10.542 12.877 -27.240 1.00 80.75 86 ARG A O 1
ATOM 671 N N . GLU A 1 87 ? 11.852 13.518 -28.940 1.00 77.75 87 GLU A N 1
ATOM 672 C CA . GLU A 1 87 ? 11.478 12.466 -29.899 1.00 77.75 87 GLU A CA 1
ATOM 673 C C . GLU A 1 87 ? 11.505 11.035 -29.335 1.00 77.75 87 GLU A C 1
ATOM 675 O O . GLU A 1 87 ? 10.808 10.176 -29.846 1.00 77.75 87 GLU A O 1
ATOM 680 N N . SER A 1 88 ? 12.259 10.752 -28.267 1.00 77.50 88 SER A N 1
ATOM 681 C CA . SER A 1 88 ? 12.343 9.405 -27.675 1.00 77.50 88 SER A CA 1
ATOM 682 C C . SER A 1 88 ? 11.213 9.055 -26.695 1.00 77.50 88 SER A C 1
ATOM 684 O O . SER A 1 88 ? 11.159 7.922 -26.218 1.00 77.50 88 SER A O 1
ATOM 686 N N . TRP A 1 89 ? 10.327 9.998 -26.349 1.00 82.00 89 TRP A N 1
ATOM 687 C CA . TRP A 1 89 ? 9.334 9.825 -25.273 1.00 82.00 89 TRP A CA 1
ATOM 688 C C . TRP A 1 89 ? 7.908 9.570 -25.766 1.00 82.00 89 TRP A C 1
ATOM 690 O O . TRP A 1 89 ? 7.010 9.385 -24.948 1.00 82.00 89 TRP A O 1
ATOM 700 N N . TYR A 1 90 ? 7.694 9.520 -27.081 1.00 85.38 90 TYR A N 1
ATOM 701 C CA . TYR A 1 90 ? 6.368 9.368 -27.688 1.00 85.38 90 TYR A CA 1
ATOM 702 C C . TYR A 1 90 ? 5.581 8.168 -27.138 1.00 85.38 90 TYR A C 1
ATOM 704 O O . TYR A 1 90 ? 4.386 8.282 -26.889 1.00 85.38 90 TYR A O 1
ATOM 712 N N . MET A 1 91 ? 6.257 7.047 -26.863 1.00 88.25 91 MET A N 1
ATOM 713 C CA . MET A 1 91 ? 5.619 5.851 -26.308 1.00 88.25 91 MET A CA 1
ATOM 714 C C . MET A 1 91 ? 5.202 6.025 -24.837 1.00 88.25 91 MET A C 1
ATOM 716 O O . MET A 1 91 ? 4.203 5.463 -24.404 1.00 88.25 91 MET A O 1
ATOM 720 N N . ALA A 1 92 ? 5.926 6.836 -24.059 1.00 87.50 92 ALA A N 1
ATOM 721 C CA . ALA A 1 92 ? 5.558 7.129 -22.672 1.00 87.50 92 ALA A CA 1
ATOM 722 C C . ALA A 1 92 ? 4.322 8.043 -22.579 1.00 87.50 92 ALA A C 1
ATOM 724 O O . ALA A 1 92 ? 3.550 7.916 -21.635 1.00 87.50 92 ALA A O 1
ATOM 725 N N . TYR A 1 93 ? 4.082 8.903 -23.580 1.00 88.44 93 TYR A N 1
ATOM 726 C CA . TYR A 1 93 ? 2.938 9.834 -23.610 1.00 88.44 93 TYR A CA 1
ATOM 727 C C . TYR A 1 93 ? 1.570 9.140 -23.685 1.00 88.44 93 TYR A C 1
ATOM 729 O O . TYR A 1 93 ? 0.550 9.788 -23.436 1.00 88.44 93 TYR A O 1
ATOM 737 N N . ILE A 1 94 ? 1.557 7.843 -24.016 1.00 89.12 94 ILE A N 1
ATOM 738 C CA . ILE A 1 94 ? 0.366 6.988 -23.963 1.00 89.12 94 ILE A CA 1
ATOM 739 C C . ILE A 1 94 ? -0.092 6.799 -22.509 1.00 89.12 94 ILE A C 1
ATOM 741 O O . ILE A 1 94 ? -1.285 6.869 -22.237 1.00 89.12 94 ILE A O 1
ATOM 745 N N . MET A 1 95 ? 0.850 6.587 -21.583 1.00 87.44 95 MET A N 1
ATOM 746 C CA . MET A 1 95 ? 0.560 6.410 -20.154 1.00 87.44 95 MET A CA 1
ATOM 747 C C . MET A 1 95 ? 0.545 7.746 -19.404 1.00 87.44 95 MET A C 1
ATOM 749 O O . MET A 1 95 ? -0.328 7.972 -18.571 1.00 87.44 95 MET A O 1
ATOM 753 N N . ASP A 1 96 ? 1.489 8.635 -19.721 1.00 87.88 96 ASP A N 1
ATOM 754 C CA . ASP A 1 96 ? 1.625 9.956 -19.106 1.00 87.88 96 ASP A CA 1
ATOM 755 C C . ASP A 1 96 ? 0.649 10.941 -19.782 1.00 87.88 96 ASP A C 1
ATOM 757 O O . ASP A 1 96 ? 0.996 11.661 -20.730 1.00 87.88 96 ASP A O 1
ATOM 761 N N . THR A 1 97 ? -0.609 10.959 -19.338 1.00 82.69 97 THR A N 1
ATOM 762 C CA . THR A 1 97 ? -1.649 11.840 -19.899 1.00 82.69 97 THR A CA 1
ATOM 763 C C . THR A 1 97 ? -1.529 13.283 -19.420 1.00 82.69 97 THR A C 1
ATOM 765 O O . THR A 1 97 ? -1.921 14.201 -20.142 1.00 82.69 97 THR A O 1
ATOM 768 N N . ASN A 1 98 ? -0.968 13.501 -18.229 1.00 86.19 98 ASN A N 1
ATOM 769 C CA . ASN A 1 98 ? -0.889 14.821 -17.615 1.00 86.19 98 ASN A CA 1
ATOM 770 C C . ASN A 1 98 ? 0.179 15.695 -18.294 1.00 86.19 98 ASN A C 1
ATOM 772 O O . ASN A 1 98 ? 1.310 15.266 -18.539 1.00 86.19 98 ASN A O 1
ATOM 776 N N . GLU A 1 99 ? -0.139 16.968 -18.551 1.00 83.88 99 GLU A N 1
ATOM 777 C CA . GLU A 1 99 ? 0.801 17.899 -19.195 1.00 83.88 99 GLU A CA 1
ATOM 778 C C . GLU A 1 99 ? 2.083 18.099 -18.374 1.00 83.88 99 GLU A C 1
ATOM 780 O O . GLU A 1 99 ? 3.177 18.174 -18.939 1.00 83.88 99 GLU A O 1
ATOM 785 N N . GLU A 1 100 ? 1.971 18.122 -17.042 1.00 84.94 100 GLU A N 1
ATOM 786 C CA . GLU A 1 100 ? 3.126 18.207 -16.147 1.00 84.94 100 GLU A CA 1
ATOM 787 C C . GLU A 1 100 ? 4.068 17.007 -16.275 1.00 84.94 100 GLU A C 1
ATOM 789 O O . GLU A 1 100 ? 5.290 17.182 -16.255 1.00 84.94 100 GLU A O 1
ATOM 794 N N . GLU A 1 101 ? 3.522 15.798 -16.416 1.00 84.69 101 GLU A N 1
ATOM 795 C CA . GLU A 1 101 ? 4.303 14.568 -16.579 1.00 84.69 101 GLU A CA 1
ATOM 796 C C . GLU A 1 101 ? 5.030 14.586 -17.918 1.00 84.69 101 GLU A C 1
ATOM 798 O O . GLU A 1 101 ? 6.247 14.389 -17.966 1.00 84.69 101 GLU A O 1
ATOM 803 N N . ARG A 1 102 ? 4.329 14.975 -18.990 1.00 85.19 102 ARG A N 1
ATOM 804 C CA . ARG A 1 102 ? 4.913 15.153 -20.328 1.00 85.19 102 ARG A CA 1
ATOM 805 C C . ARG A 1 102 ? 6.006 16.219 -20.352 1.00 85.19 102 ARG A C 1
ATOM 807 O O . ARG A 1 102 ? 7.002 16.064 -21.066 1.00 85.19 102 ARG A O 1
ATOM 814 N N . ALA A 1 103 ? 5.847 17.289 -19.568 1.00 83.94 103 ALA A N 1
ATOM 815 C CA . ALA A 1 103 ? 6.804 18.387 -19.441 1.00 83.94 103 ALA A CA 1
ATOM 816 C C . ALA A 1 103 ? 8.009 18.043 -18.548 1.00 83.94 103 ALA A C 1
ATOM 818 O O . ALA A 1 103 ? 9.127 18.477 -18.840 1.00 83.94 103 ALA A O 1
ATOM 819 N N . LYS A 1 104 ? 7.848 17.219 -17.512 1.00 83.31 104 LYS A N 1
ATOM 820 C CA . LYS A 1 104 ? 8.954 16.778 -16.642 1.00 83.31 104 LYS A CA 1
ATOM 821 C C . LYS A 1 104 ? 9.643 15.502 -17.143 1.00 83.31 104 LYS A C 1
ATOM 823 O O . LYS A 1 104 ? 10.797 15.276 -16.783 1.00 83.31 104 LYS A O 1
ATOM 828 N N . GLY A 1 105 ? 8.974 14.703 -17.974 1.00 80.88 105 GLY A N 1
ATOM 829 C CA . GLY A 1 105 ? 9.456 13.396 -18.437 1.00 80.88 105 GLY A CA 1
ATOM 830 C C . GLY A 1 105 ? 9.466 12.327 -17.359 1.00 80.88 105 GLY A C 1
ATOM 831 O O . GLY A 1 105 ? 10.322 11.445 -17.374 1.00 80.88 105 GLY A O 1
ATOM 832 N N . LYS A 1 106 ? 8.615 12.483 -16.346 1.00 84.06 106 LYS A N 1
ATOM 833 C CA . LYS A 1 106 ? 8.569 11.607 -15.181 1.00 84.06 106 LYS A CA 1
ATOM 834 C C . LYS A 1 106 ? 7.120 11.452 -14.761 1.00 84.06 106 LYS A C 1
ATOM 836 O O . LYS A 1 106 ? 6.480 12.450 -14.444 1.00 84.06 106 LYS A O 1
ATOM 841 N N . THR A 1 107 ? 6.683 10.208 -14.679 1.00 83.81 107 THR A N 1
ATOM 842 C CA . THR A 1 107 ? 5.401 9.807 -14.111 1.00 83.81 107 THR A CA 1
ATOM 843 C C . THR A 1 107 ? 5.327 10.233 -12.645 1.00 83.81 107 THR A C 1
ATOM 845 O O . THR A 1 107 ? 6.253 9.974 -11.858 1.00 83.81 107 THR A O 1
ATOM 848 N N . VAL A 1 108 ? 4.251 10.933 -12.301 1.00 85.62 108 VAL A N 1
ATOM 849 C CA . VAL A 1 108 ? 3.939 11.465 -10.971 1.00 85.62 108 VAL A CA 1
ATOM 850 C C . VAL A 1 108 ? 2.812 10.641 -10.358 1.00 85.62 108 VAL A C 1
ATOM 852 O O . VAL A 1 108 ? 2.928 10.210 -9.207 1.00 85.62 108 VAL A O 1
ATOM 855 N N . GLU A 1 109 ? 1.757 10.387 -11.125 1.00 85.62 109 GLU A N 1
ATOM 856 C CA . GLU A 1 109 ? 0.583 9.611 -10.729 1.00 85.62 109 GLU A CA 1
ATOM 857 C C . GLU A 1 109 ? 0.636 8.193 -11.301 1.00 85.62 109 GLU A C 1
ATOM 859 O O . GLU A 1 109 ? 1.428 7.892 -12.184 1.00 85.62 109 GLU A O 1
ATOM 864 N N . VAL A 1 110 ? -0.166 7.273 -10.761 1.00 87.81 110 VAL A N 1
ATOM 865 C CA . VAL A 1 110 ? -0.190 5.900 -11.285 1.00 87.81 110 VAL A CA 1
ATOM 866 C C . VAL A 1 110 ? -1.084 5.849 -12.517 1.00 87.81 110 VAL A C 1
ATOM 868 O O . VAL A 1 110 ? -2.311 5.880 -12.388 1.00 87.81 110 VAL A O 1
ATOM 871 N N . GLY A 1 111 ? -0.470 5.725 -13.693 1.00 87.31 111 GLY A N 1
ATOM 872 C CA . GLY A 1 111 ? -1.182 5.499 -14.947 1.00 87.31 111 GLY A CA 1
ATOM 873 C C . GLY A 1 111 ? -1.867 4.132 -14.945 1.00 87.31 111 GLY A C 1
ATOM 874 O O . GLY A 1 111 ? -1.277 3.137 -14.513 1.00 87.31 111 GLY A O 1
ATOM 875 N N . ARG A 1 112 ? -3.115 4.074 -15.418 1.00 87.94 112 ARG A N 1
ATOM 876 C CA . ARG A 1 112 ? -3.897 2.835 -15.533 1.00 87.94 112 ARG A CA 1
ATOM 877 C C . ARG A 1 112 ? -4.256 2.591 -16.983 1.00 87.94 112 ARG A C 1
ATOM 879 O O . ARG A 1 112 ? -4.746 3.497 -17.646 1.00 87.94 112 ARG A O 1
ATOM 886 N N . ALA A 1 113 ? -4.040 1.371 -17.449 1.00 88.81 113 ALA A N 1
ATOM 887 C CA . ALA A 1 113 ? -4.467 0.966 -18.775 1.00 88.81 113 ALA A CA 1
ATOM 888 C C . ALA A 1 113 ? -4.855 -0.509 -18.798 1.00 88.81 113 ALA A C 1
ATOM 890 O O . ALA A 1 113 ? -4.388 -1.293 -17.973 1.00 88.81 113 ALA A O 1
ATOM 891 N N . HIS A 1 114 ? -5.688 -0.884 -19.759 1.00 88.25 114 HIS A N 1
ATOM 892 C CA . HIS A 1 114 ? -6.207 -2.238 -19.894 1.00 88.25 114 HIS A CA 1
ATOM 893 C C . HIS A 1 114 ? -5.717 -2.832 -21.208 1.00 88.25 114 HIS A C 1
ATOM 895 O O . HIS A 1 114 ? -5.656 -2.144 -22.224 1.00 88.25 114 HIS A O 1
ATOM 901 N N . PHE A 1 115 ? -5.349 -4.108 -21.189 1.00 89.19 115 PHE A N 1
ATOM 902 C CA . PHE A 1 115 ? -5.092 -4.864 -22.408 1.00 89.19 115 PHE A CA 1
ATOM 903 C C . PHE A 1 115 ? -5.514 -6.315 -22.225 1.00 89.19 115 PHE A C 1
ATOM 905 O O . PHE A 1 115 ? -5.574 -6.840 -21.109 1.00 89.19 115 PHE A O 1
ATOM 912 N N . GLU A 1 116 ? -5.794 -6.980 -23.337 1.00 86.75 116 GLU A N 1
ATOM 913 C CA . GLU A 1 116 ? -6.179 -8.383 -23.336 1.00 86.75 116 GLU A CA 1
ATOM 914 C C . GLU A 1 116 ? -5.149 -9.236 -24.069 1.00 86.75 116 GLU A C 1
ATOM 916 O O . GLU A 1 116 ? -4.685 -8.894 -25.156 1.00 86.75 116 GLU A O 1
ATOM 921 N N . THR A 1 117 ? -4.835 -10.391 -23.489 1.00 84.62 117 THR A N 1
ATOM 922 C CA . THR A 1 117 ? -4.180 -11.498 -24.185 1.00 84.62 117 THR A CA 1
ATOM 923 C C . THR A 1 117 ? -5.232 -12.521 -24.633 1.00 84.62 117 THR A C 1
ATOM 925 O O . THR A 1 117 ? -6.451 -12.311 -24.539 1.00 84.62 117 THR A O 1
ATOM 928 N N . LYS A 1 118 ? -4.769 -13.668 -25.144 1.00 81.62 118 LYS A N 1
ATOM 929 C CA . LYS A 1 118 ? -5.648 -14.760 -25.587 1.00 81.62 118 LYS A CA 1
ATOM 930 C C . LYS A 1 118 ? -6.478 -15.326 -24.432 1.00 81.62 118 LYS A C 1
ATOM 932 O O . LYS A 1 118 ? -7.664 -15.582 -24.616 1.00 81.62 118 LYS A O 1
ATOM 937 N N . ASN A 1 119 ? -5.869 -15.460 -23.253 1.00 83.25 119 ASN A N 1
ATOM 938 C CA . ASN A 1 119 ? -6.462 -16.163 -22.113 1.00 83.25 119 ASN A CA 1
ATOM 939 C C . ASN A 1 119 ? -6.822 -15.232 -20.943 1.00 83.25 119 ASN A C 1
ATOM 941 O O . ASN A 1 119 ? -7.673 -15.582 -20.121 1.00 83.25 119 ASN A O 1
ATOM 945 N N . THR A 1 120 ? -6.190 -14.058 -20.857 1.00 84.75 120 THR A N 1
ATOM 946 C CA . THR A 1 120 ? -6.191 -13.229 -19.647 1.00 84.75 120 THR A CA 1
ATOM 947 C C . THR A 1 120 ? -6.422 -11.757 -19.995 1.00 84.75 120 THR A C 1
ATOM 949 O O . THR A 1 120 ? -5.919 -11.249 -20.995 1.00 84.75 120 THR A O 1
ATOM 952 N N . ARG A 1 121 ? -7.179 -11.045 -19.162 1.00 87.75 121 ARG A N 1
ATOM 953 C CA . ARG A 1 121 ? -7.280 -9.582 -19.168 1.00 87.75 121 ARG A CA 1
ATOM 954 C C . ARG A 1 121 ? -6.331 -9.021 -18.130 1.00 87.75 121 ARG A C 1
ATOM 956 O O . ARG A 1 121 ? -6.265 -9.530 -17.009 1.00 87.75 121 ARG A O 1
ATOM 963 N N . PHE A 1 122 ? -5.629 -7.961 -18.481 1.00 89.31 122 PHE A N 1
ATOM 964 C CA . PHE A 1 122 ? -4.658 -7.343 -17.603 1.00 89.31 122 PHE A CA 1
ATOM 965 C C . PHE A 1 122 ? -4.957 -5.863 -17.413 1.00 89.31 122 PHE A C 1
ATOM 967 O O . PHE A 1 122 ? -5.141 -5.130 -18.383 1.00 89.31 122 PHE A O 1
ATOM 974 N N . THR A 1 123 ? -4.909 -5.416 -16.160 1.00 89.94 123 THR A N 1
ATOM 975 C CA . THR A 1 123 ? -4.773 -3.993 -15.842 1.00 89.94 123 THR A CA 1
ATOM 976 C C . THR A 1 123 ? -3.299 -3.685 -15.579 1.00 89.94 123 THR A C 1
ATOM 978 O O . THR A 1 123 ? -2.692 -4.231 -14.652 1.00 89.94 123 THR A O 1
ATOM 981 N N . LEU A 1 124 ? -2.721 -2.810 -16.398 1.00 91.69 124 LEU A N 1
ATOM 982 C CA . LEU A 1 124 ? -1.383 -2.248 -16.246 1.00 91.69 124 LEU A CA 1
ATOM 983 C C . LEU A 1 124 ? -1.443 -1.050 -15.299 1.00 91.69 124 LEU A C 1
ATOM 985 O O . LEU A 1 124 ? -2.242 -0.134 -15.492 1.00 91.69 124 LEU A O 1
ATOM 989 N N . LEU A 1 125 ? -0.561 -1.049 -14.306 1.00 91.88 125 LEU A N 1
ATOM 990 C CA . LEU A 1 125 ? -0.365 0.048 -13.367 1.00 91.88 125 LEU A CA 1
ATOM 991 C C . LEU A 1 125 ? 1.064 0.566 -13.532 1.00 91.88 125 LEU A C 1
ATOM 993 O O . LEU A 1 125 ? 2.020 -0.092 -13.111 1.00 91.88 125 LEU A O 1
ATOM 997 N N . ASP A 1 126 ? 1.228 1.727 -14.158 1.00 92.88 126 ASP A N 1
ATOM 998 C CA . ASP A 1 126 ? 2.543 2.349 -14.304 1.00 92.88 126 ASP A CA 1
ATOM 999 C C . ASP A 1 126 ? 2.873 3.154 -13.050 1.00 92.88 126 ASP A C 1
ATOM 1001 O O . ASP A 1 126 ? 2.250 4.175 -12.768 1.00 92.88 126 ASP A O 1
ATOM 1005 N N . ALA A 1 127 ? 3.817 2.659 -12.246 1.00 89.94 127 ALA A N 1
ATOM 1006 C CA . ALA A 1 127 ? 4.154 3.299 -10.986 1.00 89.94 127 ALA A CA 1
ATOM 1007 C C . ALA A 1 127 ? 5.298 4.310 -11.158 1.00 89.94 127 ALA A C 1
ATOM 1009 O O . ALA A 1 127 ? 6.287 4.043 -11.857 1.00 89.94 127 ALA A O 1
ATOM 1010 N N . PRO A 1 128 ? 5.241 5.449 -10.448 1.00 87.88 128 PRO A N 1
ATOM 1011 C CA . PRO A 1 128 ? 6.251 6.480 -10.575 1.00 87.88 128 PRO A CA 1
ATOM 1012 C C . PRO A 1 128 ? 7.622 5.987 -10.106 1.00 87.88 128 PRO A C 1
ATOM 1014 O O . PRO A 1 128 ? 7.773 5.229 -9.146 1.00 87.88 128 PRO A O 1
ATOM 1017 N N . GLY A 1 129 ? 8.661 6.436 -10.811 1.00 82.38 129 GLY A N 1
ATOM 1018 C CA . GLY A 1 129 ? 10.040 6.052 -10.517 1.00 82.38 129 GLY A CA 1
ATOM 1019 C C . GLY A 1 129 ? 10.702 6.877 -9.421 1.00 82.38 129 GLY A C 1
ATOM 1020 O O . GLY A 1 129 ? 11.692 6.427 -8.870 1.00 82.38 129 GLY A O 1
ATOM 1021 N N . HIS A 1 130 ? 10.228 8.094 -9.140 1.00 85.00 130 HIS A N 1
ATOM 1022 C CA . HIS A 1 130 ? 10.950 9.064 -8.311 1.00 85.00 130 HIS A CA 1
ATOM 1023 C C . HIS A 1 130 ? 10.726 8.858 -6.802 1.00 85.00 130 HIS A C 1
ATOM 1025 O O . HIS A 1 130 ? 9.636 8.492 -6.377 1.00 85.00 130 HIS A O 1
ATOM 1031 N N . LYS A 1 131 ? 11.723 9.197 -5.964 1.00 80.44 131 LYS A N 1
ATOM 1032 C CA . LYS A 1 131 ? 11.644 9.007 -4.496 1.00 80.44 131 LYS A CA 1
ATOM 1033 C C . LYS A 1 131 ? 10.499 9.794 -3.854 1.00 80.44 131 LYS A C 1
ATOM 1035 O O . LYS A 1 131 ? 9.866 9.325 -2.916 1.00 80.44 131 LYS A O 1
ATOM 1040 N N . SER A 1 132 ? 10.225 10.986 -4.378 1.00 83.75 132 SER A N 1
ATOM 1041 C CA . SER A 1 132 ? 9.151 11.859 -3.887 1.00 83.75 132 SER A CA 1
ATOM 1042 C C . SER A 1 132 ? 7.751 11.276 -4.102 1.00 83.75 132 SER A C 1
ATOM 1044 O O . SER A 1 132 ? 6.841 11.630 -3.366 1.00 83.75 132 SER A O 1
ATOM 1046 N N . TYR A 1 133 ? 7.583 10.375 -5.075 1.00 85.94 133 TYR A N 1
ATOM 1047 C CA . TYR A 1 133 ? 6.282 9.831 -5.481 1.00 85.94 133 TYR A CA 1
ATOM 1048 C C . TYR A 1 133 ? 6.092 8.369 -5.058 1.00 85.94 133 TYR A C 1
ATOM 1050 O O . TYR A 1 133 ? 5.184 7.686 -5.523 1.00 85.94 133 TYR A O 1
ATOM 1058 N N . VAL A 1 134 ? 6.916 7.878 -4.128 1.00 84.56 134 VAL A N 1
ATOM 1059 C CA . VAL A 1 134 ? 6.754 6.531 -3.566 1.00 84.56 134 VAL A CA 1
ATOM 1060 C C . VAL A 1 134 ? 5.372 6.303 -2.921 1.00 84.56 134 VAL A C 1
ATOM 1062 O O . VAL A 1 134 ? 4.868 5.191 -3.065 1.00 84.56 134 VAL A O 1
ATOM 1065 N N . PRO A 1 135 ? 4.695 7.288 -2.284 1.00 85.69 135 PRO A N 1
ATOM 1066 C CA . PRO A 1 135 ? 3.309 7.104 -1.833 1.00 85.69 135 PRO A CA 1
ATOM 1067 C C . PRO A 1 135 ? 2.357 6.658 -2.954 1.00 85.69 135 PRO A C 1
ATOM 1069 O O . PRO A 1 135 ? 1.585 5.717 -2.774 1.00 85.69 135 PRO A O 1
ATOM 1072 N N . ASN A 1 136 ? 2.484 7.255 -4.140 1.00 88.12 136 ASN A N 1
ATOM 1073 C CA . ASN A 1 136 ? 1.679 6.894 -5.306 1.00 88.12 136 ASN A CA 1
ATOM 1074 C C . ASN A 1 136 ? 2.043 5.485 -5.797 1.00 88.12 136 ASN A C 1
ATOM 1076 O O . ASN A 1 136 ? 1.160 4.678 -6.080 1.00 88.12 136 ASN A O 1
ATOM 1080 N N . MET A 1 137 ? 3.334 5.133 -5.788 1.00 88.56 137 MET A N 1
ATOM 1081 C CA . MET A 1 137 ? 3.789 3.770 -6.091 1.00 88.56 137 MET A CA 1
ATOM 1082 C C . MET A 1 137 ? 3.204 2.727 -5.123 1.00 88.56 137 MET A C 1
ATOM 1084 O O . MET A 1 137 ? 2.858 1.632 -5.557 1.00 88.56 137 MET A O 1
ATOM 1088 N N . ILE A 1 138 ? 3.065 3.051 -3.832 1.00 88.50 138 ILE A N 1
ATOM 1089 C CA . ILE A 1 138 ? 2.446 2.164 -2.832 1.00 88.50 138 ILE A CA 1
ATOM 1090 C C . ILE A 1 138 ? 0.970 1.923 -3.167 1.00 88.50 138 ILE A C 1
ATOM 1092 O O . ILE A 1 138 ? 0.538 0.770 -3.188 1.00 88.50 138 ILE A O 1
ATOM 1096 N N . SER A 1 139 ? 0.230 2.981 -3.510 1.00 85.25 139 SER A N 1
ATOM 1097 C CA . SER A 1 139 ? -1.168 2.870 -3.945 1.00 85.25 139 SER A CA 1
ATOM 1098 C C . SER A 1 139 ? -1.304 1.973 -5.185 1.00 85.25 139 SER A C 1
ATOM 1100 O O . SER A 1 139 ? -2.108 1.036 -5.195 1.00 85.25 139 SER A O 1
ATOM 1102 N N . GLY A 1 140 ? -0.454 2.161 -6.201 1.00 87.75 140 GLY A N 1
ATOM 1103 C CA . GLY A 1 140 ? -0.430 1.302 -7.392 1.00 87.75 140 GLY A CA 1
ATOM 1104 C C . GLY A 1 140 ? -0.064 -0.153 -7.083 1.00 87.75 140 GLY A C 1
ATOM 1105 O O . GLY A 1 140 ? -0.750 -1.080 -7.504 1.00 87.75 140 GLY A O 1
ATOM 1106 N N . ALA A 1 141 ? 0.979 -0.382 -6.286 1.00 88.69 141 ALA A N 1
ATOM 1107 C CA . ALA A 1 141 ? 1.433 -1.730 -5.959 1.00 88.69 141 ALA A CA 1
ATOM 1108 C C . ALA A 1 141 ? 0.475 -2.494 -5.027 1.00 88.69 141 ALA A C 1
ATOM 1110 O O . ALA A 1 141 ? 0.463 -3.720 -5.075 1.00 88.69 141 ALA A O 1
ATOM 1111 N N . SER A 1 142 ? -0.354 -1.807 -4.230 1.00 86.50 142 SER A N 1
ATOM 1112 C CA . SER A 1 142 ? -1.400 -2.454 -3.418 1.00 86.50 142 SER A CA 1
ATOM 1113 C C . SER A 1 142 ? -2.512 -3.098 -4.255 1.00 86.50 142 SER A C 1
ATOM 1115 O O . SER A 1 142 ? -3.080 -4.108 -3.857 1.00 86.50 142 SER A O 1
ATOM 1117 N N . GLN A 1 143 ? -2.774 -2.573 -5.455 1.00 85.12 143 GLN A N 1
ATOM 1118 C CA . GLN A 1 143 ? -3.743 -3.144 -6.397 1.00 85.12 143 GLN A CA 1
ATOM 1119 C C . GLN A 1 143 ? -3.179 -4.355 -7.152 1.00 85.12 143 GLN A C 1
ATOM 1121 O O . GLN A 1 143 ? -3.934 -5.151 -7.717 1.00 85.12 143 GLN A O 1
ATOM 1126 N N . ALA A 1 144 ? -1.859 -4.513 -7.193 1.00 89.19 144 ALA A N 1
ATOM 1127 C CA . ALA A 1 144 ? -1.204 -5.442 -8.097 1.00 89.19 144 ALA A CA 1
ATOM 1128 C C . ALA A 1 144 ? -1.123 -6.869 -7.550 1.00 89.19 144 ALA A C 1
ATOM 1130 O O . ALA A 1 144 ? -0.787 -7.100 -6.390 1.00 89.19 144 ALA A O 1
ATOM 1131 N N . ASP A 1 145 ? -1.361 -7.838 -8.430 1.00 87.56 145 ASP A N 1
ATOM 1132 C CA . ASP A 1 145 ? -1.123 -9.255 -8.155 1.00 87.56 145 ASP A CA 1
ATOM 1133 C C . ASP A 1 145 ? 0.303 -9.658 -8.578 1.00 87.56 145 ASP A C 1
ATOM 1135 O O . ASP A 1 145 ? 0.954 -10.486 -7.929 1.00 87.56 145 ASP A O 1
ATOM 1139 N N . ILE A 1 146 ? 0.796 -9.041 -9.660 1.00 91.06 146 ILE A N 1
ATOM 1140 C CA . ILE A 1 146 ? 2.101 -9.290 -10.280 1.00 91.06 146 ILE A CA 1
ATOM 1141 C C . ILE A 1 146 ? 2.908 -7.990 -10.301 1.00 91.06 146 ILE A C 1
ATOM 1143 O O . ILE A 1 146 ? 2.392 -6.927 -10.641 1.00 91.06 146 ILE A O 1
ATOM 1147 N N . GLY A 1 147 ? 4.196 -8.074 -9.973 1.00 93.38 147 GLY A N 1
ATOM 1148 C CA . GLY A 1 147 ? 5.132 -6.965 -10.139 1.00 93.38 147 GLY A CA 1
ATOM 1149 C C . GLY A 1 147 ? 6.040 -7.191 -11.339 1.00 93.38 147 GLY A C 1
ATOM 1150 O O . GLY A 1 147 ? 6.624 -8.262 -11.482 1.00 93.38 147 GLY A O 1
ATOM 1151 N N . VAL A 1 148 ? 6.210 -6.172 -12.170 1.00 94.69 148 VAL A N 1
ATOM 1152 C CA . VAL A 1 148 ? 7.169 -6.141 -13.273 1.00 94.69 148 VAL A CA 1
ATOM 1153 C C . VAL A 1 148 ? 8.300 -5.197 -12.880 1.00 94.69 148 VAL A C 1
ATOM 1155 O O . VAL A 1 148 ? 8.142 -3.978 -12.877 1.00 94.69 148 VAL A O 1
ATOM 1158 N N . LEU A 1 149 ? 9.446 -5.760 -12.498 1.00 94.62 149 LEU A N 1
ATOM 1159 C CA . LEU A 1 149 ? 10.639 -5.000 -12.145 1.00 94.62 149 LEU A CA 1
ATOM 1160 C C . LEU A 1 149 ? 11.442 -4.669 -13.400 1.00 94.62 149 LEU A C 1
ATOM 1162 O O . LEU A 1 149 ? 12.137 -5.527 -13.935 1.00 94.62 149 LEU A O 1
ATOM 1166 N N . VAL A 1 150 ? 11.399 -3.413 -13.824 1.00 94.62 150 VAL A N 1
ATOM 1167 C CA . VAL A 1 150 ? 12.150 -2.912 -14.974 1.00 94.62 150 VAL A CA 1
ATOM 1168 C C . VAL A 1 150 ? 13.537 -2.447 -14.533 1.00 94.62 150 VAL A C 1
ATOM 1170 O O . VAL A 1 150 ? 13.681 -1.568 -13.678 1.00 94.62 150 VAL A O 1
ATOM 1173 N N . ILE A 1 151 ? 14.568 -3.024 -15.146 1.00 94.06 151 ILE A N 1
ATOM 1174 C CA . ILE A 1 151 ? 15.980 -2.731 -14.895 1.00 94.06 151 ILE A CA 1
ATOM 1175 C C . ILE A 1 151 ? 16.633 -2.319 -16.209 1.00 94.06 151 ILE A C 1
ATOM 1177 O O . ILE A 1 151 ? 16.533 -3.039 -17.194 1.00 94.06 151 ILE A O 1
ATOM 1181 N N . SER A 1 152 ? 17.341 -1.192 -16.228 1.00 93.25 152 SER A N 1
ATOM 1182 C CA . SER A 1 152 ? 18.117 -0.786 -17.404 1.00 93.25 152 SER A CA 1
ATOM 1183 C C . SER A 1 152 ? 19.402 -1.607 -17.529 1.00 93.25 152 SER A C 1
ATOM 1185 O O . SER A 1 152 ? 20.140 -1.761 -16.556 1.00 93.25 152 SER A O 1
ATOM 1187 N N . ALA A 1 153 ? 19.698 -2.104 -18.730 1.00 93.69 153 ALA A N 1
ATOM 1188 C CA . ALA A 1 153 ? 20.955 -2.775 -19.046 1.00 93.69 153 ALA A CA 1
ATOM 1189 C C . ALA A 1 153 ? 22.115 -1.796 -19.284 1.00 93.69 153 ALA A C 1
ATOM 1191 O O . ALA A 1 153 ? 23.285 -2.186 -19.146 1.00 93.69 153 ALA A O 1
ATOM 1192 N N . ARG A 1 154 ? 21.807 -0.533 -19.617 1.00 91.75 154 ARG A N 1
ATOM 1193 C CA . ARG A 1 154 ? 22.794 0.499 -19.955 1.00 91.75 154 ARG A CA 1
ATOM 1194 C C . ARG A 1 154 ? 23.809 0.668 -18.820 1.00 91.75 154 ARG A C 1
ATOM 1196 O O . ARG A 1 154 ? 23.475 0.610 -17.632 1.00 91.75 154 ARG A O 1
ATOM 1203 N N . LYS A 1 155 ? 25.083 0.838 -19.183 1.00 87.56 155 LYS A N 1
ATOM 1204 C CA . LYS A 1 155 ? 26.167 1.085 -18.217 1.00 87.56 155 LYS A CA 1
ATOM 1205 C C . LYS A 1 155 ? 25.959 2.451 -17.551 1.00 87.56 155 LYS A C 1
ATOM 1207 O O . LYS A 1 155 ? 25.678 3.425 -18.238 1.00 87.56 155 LYS A O 1
ATOM 1212 N N . GLY A 1 156 ? 26.084 2.518 -16.229 1.00 87.31 156 GLY A N 1
ATOM 1213 C CA . GLY A 1 156 ? 25.791 3.714 -15.437 1.00 87.31 156 GLY A CA 1
ATOM 1214 C C . GLY A 1 156 ? 24.400 3.650 -14.810 1.00 87.31 156 GLY A C 1
ATOM 1215 O O . GLY A 1 156 ? 24.299 3.622 -13.590 1.00 87.31 156 GLY A O 1
ATOM 1216 N N . GLU A 1 157 ? 23.341 3.538 -15.621 1.00 89.31 157 GLU A N 1
ATOM 1217 C CA . GLU A 1 157 ? 21.947 3.505 -15.131 1.00 89.31 157 GLU A CA 1
ATOM 1218 C C . GLU A 1 157 ? 21.655 2.289 -14.228 1.00 89.31 157 GLU A C 1
ATOM 1220 O O . GLU A 1 157 ? 20.942 2.395 -13.228 1.00 89.31 157 GLU A O 1
ATOM 1225 N N . PHE A 1 158 ? 22.215 1.119 -14.558 1.00 89.81 158 PHE A N 1
ATOM 1226 C CA . PHE A 1 158 ? 22.090 -0.068 -13.707 1.00 89.81 158 PHE A CA 1
ATOM 1227 C C . PHE A 1 158 ? 22.760 0.142 -12.344 1.00 89.81 158 PHE A C 1
ATOM 1229 O O . PHE A 1 158 ? 22.206 -0.201 -11.299 1.00 89.81 158 PHE A O 1
ATOM 1236 N N . GLU A 1 159 ? 23.978 0.684 -12.362 1.00 89.38 159 GLU A N 1
ATOM 1237 C CA . GLU A 1 159 ? 24.779 0.911 -11.170 1.00 89.38 159 GLU A CA 1
ATOM 1238 C C . GLU A 1 159 ? 24.102 1.935 -10.236 1.00 89.38 159 GLU A C 1
ATOM 1240 O O . GLU A 1 159 ? 23.896 1.620 -9.062 1.00 89.38 159 GLU A O 1
ATOM 1245 N N . THR A 1 160 ? 23.622 3.072 -10.758 1.00 87.50 160 THR A N 1
ATOM 1246 C CA . THR A 1 160 ? 22.883 4.082 -9.969 1.00 87.50 160 THR A CA 1
ATOM 1247 C C . THR A 1 160 ? 21.576 3.532 -9.397 1.00 87.50 160 THR A C 1
ATOM 1249 O O . THR A 1 160 ? 21.219 3.813 -8.250 1.00 87.50 160 THR A O 1
ATOM 1252 N N . GLY A 1 161 ? 20.870 2.697 -10.164 1.00 83.88 161 GLY A N 1
ATOM 1253 C CA . GLY A 1 161 ? 19.631 2.062 -9.727 1.00 83.88 161 GLY A CA 1
ATOM 1254 C C . GLY A 1 161 ? 19.824 1.024 -8.616 1.00 83.88 161 GLY A C 1
ATOM 1255 O O . GLY A 1 161 ? 18.887 0.794 -7.844 1.00 83.88 161 GLY A O 1
ATOM 1256 N N . PHE A 1 162 ? 21.003 0.399 -8.524 1.00 84.06 162 PHE A N 1
ATOM 1257 C CA . PHE A 1 162 ? 21.302 -0.682 -7.575 1.00 84.06 162 PHE A CA 1
ATOM 1258 C C . PHE A 1 162 ? 22.087 -0.237 -6.332 1.00 84.06 162 PHE A C 1
ATOM 1260 O O . PHE A 1 162 ? 22.193 -1.002 -5.367 1.00 84.06 162 PHE A O 1
ATOM 1267 N N . GLU A 1 163 ? 22.650 0.968 -6.320 1.00 83.44 163 GLU A N 1
ATOM 1268 C CA . GLU A 1 163 ? 23.344 1.533 -5.160 1.00 83.44 163 GLU A CA 1
ATOM 1269 C C . GLU A 1 163 ? 22.423 1.720 -3.939 1.00 83.44 163 GLU A C 1
ATOM 1271 O O . GLU A 1 163 ? 21.200 1.614 -4.026 1.00 83.44 163 GLU A O 1
ATOM 1276 N N . LYS A 1 164 ? 23.000 1.999 -2.757 1.00 69.81 164 LYS A N 1
ATOM 1277 C CA . LYS A 1 164 ? 22.226 2.208 -1.511 1.00 69.81 164 LYS A CA 1
ATOM 1278 C C . LYS A 1 164 ? 21.204 3.348 -1.623 1.00 69.81 164 LYS A C 1
ATOM 1280 O O . LYS A 1 164 ? 20.195 3.318 -0.932 1.00 69.81 164 LYS A O 1
ATOM 1285 N N . GLY A 1 165 ? 21.461 4.329 -2.490 1.00 69.56 165 GLY A N 1
ATOM 1286 C CA . GLY A 1 165 ? 20.533 5.414 -2.801 1.00 69.56 165 GLY A CA 1
ATOM 1287 C C . GLY A 1 165 ? 19.562 5.114 -3.948 1.00 69.56 165 GLY A C 1
ATOM 1288 O O . GLY A 1 165 ? 18.744 5.979 -4.258 1.00 69.56 165 GLY A O 1
ATOM 1289 N N . GLY A 1 166 ? 19.646 3.944 -4.583 1.00 77.44 166 GLY A 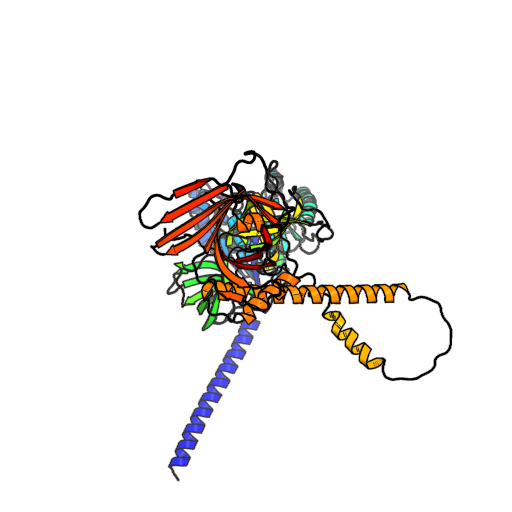N 1
ATOM 1290 C CA . GLY A 1 166 ? 18.819 3.556 -5.721 1.00 77.44 166 GLY A CA 1
ATOM 1291 C C . GLY A 1 166 ? 17.398 3.152 -5.319 1.00 77.44 166 GLY A C 1
ATOM 1292 O O . GLY A 1 166 ? 17.174 2.535 -4.279 1.00 77.44 166 GLY A O 1
ATOM 1293 N N . GLN A 1 167 ? 16.421 3.477 -6.167 1.00 83.75 167 GLN A N 1
ATOM 1294 C CA . GLN A 1 167 ? 14.996 3.198 -5.912 1.00 83.75 167 GLN A CA 1
ATOM 1295 C C . GLN A 1 167 ? 14.616 1.737 -6.135 1.00 83.75 167 GLN A C 1
ATOM 1297 O O . GLN A 1 167 ? 13.669 1.249 -5.527 1.00 83.75 167 GLN A O 1
ATOM 1302 N N . THR A 1 168 ? 15.367 1.011 -6.969 1.00 85.62 168 THR A N 1
ATOM 1303 C CA . THR A 1 168 ? 15.093 -0.398 -7.289 1.00 85.62 168 THR A CA 1
ATOM 1304 C C . THR A 1 168 ? 14.986 -1.237 -6.020 1.00 85.62 168 THR A C 1
ATOM 1306 O O . THR A 1 168 ? 14.106 -2.088 -5.908 1.00 85.62 168 THR A O 1
ATOM 1309 N N . ARG A 1 169 ? 15.850 -0.966 -5.030 1.00 82.50 169 ARG A N 1
ATOM 1310 C CA . ARG A 1 169 ? 15.849 -1.722 -3.778 1.00 82.50 169 ARG A CA 1
ATOM 1311 C C . ARG A 1 169 ? 14.605 -1.464 -2.940 1.00 82.50 169 ARG A C 1
ATOM 1313 O O . ARG A 1 169 ? 13.982 -2.404 -2.454 1.00 82.50 169 ARG A O 1
ATOM 1320 N N . GLU A 1 170 ? 14.255 -0.192 -2.796 1.00 83.19 170 GLU A N 1
ATOM 1321 C CA . GLU A 1 170 ? 13.076 0.240 -2.052 1.00 83.19 170 GLU A CA 1
ATOM 1322 C C . GLU A 1 170 ? 11.797 -0.300 -2.703 1.00 83.19 170 GLU A C 1
ATOM 1324 O O . GLU A 1 170 ? 10.960 -0.885 -2.021 1.00 83.19 170 GLU A O 1
ATOM 1329 N N . HIS A 1 171 ? 11.685 -0.212 -4.029 1.00 87.56 171 HIS A N 1
ATOM 1330 C CA . HIS A 1 171 ? 10.506 -0.658 -4.771 1.00 87.56 171 HIS A CA 1
ATOM 1331 C C . HIS A 1 171 ? 10.272 -2.169 -4.660 1.00 87.56 171 HIS A C 1
ATOM 1333 O O . HIS A 1 171 ? 9.145 -2.600 -4.436 1.00 87.56 171 HIS A O 1
ATOM 1339 N N . VAL A 1 172 ? 11.325 -2.987 -4.763 1.00 88.31 172 VAL A N 1
ATOM 1340 C CA . VAL A 1 172 ? 11.213 -4.451 -4.619 1.00 88.31 172 VAL A CA 1
ATOM 1341 C C . VAL A 1 172 ? 10.741 -4.840 -3.219 1.00 88.31 172 VAL A C 1
ATOM 1343 O O . VAL A 1 172 ? 9.888 -5.721 -3.065 1.00 88.31 172 VAL A O 1
ATOM 1346 N N . GLN A 1 173 ? 11.275 -4.171 -2.198 1.00 84.38 173 GLN A N 1
ATOM 1347 C CA . GLN A 1 173 ? 10.917 -4.415 -0.806 1.00 84.38 173 GLN A CA 1
ATOM 1348 C C . GLN A 1 173 ? 9.474 -3.973 -0.502 1.00 84.38 173 GLN A C 1
ATOM 1350 O O . GLN A 1 173 ? 8.734 -4.686 0.184 1.00 84.38 173 GLN A O 1
ATOM 1355 N N . LEU A 1 174 ? 9.048 -2.833 -1.052 1.00 86.75 174 LEU A N 1
ATOM 1356 C CA . LEU A 1 174 ? 7.668 -2.353 -0.974 1.00 86.75 174 LEU A CA 1
ATOM 1357 C C . LEU A 1 174 ? 6.702 -3.294 -1.697 1.00 86.75 174 LEU A C 1
ATOM 1359 O O . LEU A 1 174 ? 5.698 -3.684 -1.113 1.00 86.75 174 LEU A O 1
ATOM 1363 N N . ALA A 1 175 ? 7.034 -3.747 -2.908 1.00 88.50 175 ALA A N 1
ATOM 1364 C CA . ALA A 1 175 ? 6.216 -4.709 -3.643 1.00 88.50 175 ALA A CA 1
ATOM 1365 C C . ALA A 1 175 ? 6.008 -5.998 -2.831 1.00 88.50 175 ALA A C 1
ATOM 1367 O O . ALA A 1 175 ? 4.879 -6.472 -2.692 1.00 88.50 175 ALA A O 1
ATOM 1368 N N . LYS A 1 176 ? 7.071 -6.513 -2.191 1.00 85.56 176 LYS A N 1
ATOM 1369 C CA . LYS A 1 176 ? 6.957 -7.715 -1.349 1.00 85.56 176 LYS A CA 1
ATOM 1370 C C . LYS A 1 176 ? 6.040 -7.483 -0.157 1.00 85.56 176 LYS A C 1
ATOM 1372 O O . LYS A 1 176 ? 5.243 -8.354 0.200 1.00 85.56 176 LYS A O 1
ATOM 1377 N N . THR A 1 177 ? 6.175 -6.310 0.456 1.00 82.62 177 THR A N 1
ATOM 1378 C CA . THR A 1 177 ? 5.334 -5.883 1.571 1.00 82.62 177 THR A CA 1
ATOM 1379 C C . THR A 1 177 ? 3.876 -5.804 1.165 1.00 82.62 177 THR A C 1
ATOM 1381 O O . THR A 1 177 ? 3.030 -6.238 1.928 1.00 82.62 177 THR A O 1
ATOM 1384 N N . LEU A 1 178 ? 3.565 -5.294 -0.022 1.00 83.88 178 LEU A N 1
ATOM 1385 C CA . LEU A 1 178 ? 2.188 -4.979 -0.390 1.00 83.88 178 LEU A CA 1
ATOM 1386 C C . LEU A 1 178 ? 1.361 -6.178 -0.838 1.00 83.88 178 LEU A C 1
ATOM 1388 O O . LEU A 1 178 ? 0.150 -6.062 -0.905 1.00 83.88 178 LEU A O 1
ATOM 1392 N N . GLY A 1 179 ? 1.968 -7.336 -1.099 1.00 79.62 179 GLY A N 1
ATOM 1393 C CA . GLY A 1 179 ? 1.186 -8.465 -1.617 1.00 79.62 179 GLY A CA 1
ATOM 1394 C C . GLY A 1 179 ? 1.882 -9.239 -2.709 1.00 79.62 179 GLY A C 1
ATOM 1395 O O . GLY A 1 179 ? 1.658 -10.442 -2.828 1.00 79.62 179 GLY A O 1
ATOM 1396 N N . VAL A 1 180 ? 2.762 -8.567 -3.454 1.00 86.69 180 VAL A N 1
ATOM 1397 C CA . VAL A 1 180 ? 3.290 -9.069 -4.717 1.00 86.69 180 VAL A CA 1
ATOM 1398 C C . VAL A 1 180 ? 4.114 -10.328 -4.476 1.00 86.69 180 VAL A C 1
ATOM 1400 O O . VAL A 1 180 ? 5.211 -10.318 -3.907 1.00 86.69 180 VAL A O 1
ATOM 1403 N N . SER A 1 181 ? 3.530 -11.457 -4.865 1.00 80.81 181 SER A N 1
ATOM 1404 C CA . SER A 1 181 ? 4.124 -12.775 -4.661 1.00 80.81 181 SER A CA 1
ATOM 1405 C C . SER A 1 181 ? 5.064 -13.137 -5.806 1.00 80.81 181 SER A C 1
ATOM 1407 O O . SER A 1 181 ? 6.151 -13.650 -5.540 1.00 80.81 181 SER A O 1
ATOM 1409 N N . LYS A 1 182 ? 4.669 -12.809 -7.043 1.00 88.38 182 LYS A N 1
ATOM 1410 C CA . LYS A 1 182 ? 5.392 -13.072 -8.291 1.00 88.38 182 LYS A CA 1
ATOM 1411 C C . LYS A 1 182 ? 5.996 -11.789 -8.852 1.00 88.38 182 LYS A C 1
ATOM 1413 O O . LYS A 1 182 ? 5.316 -10.767 -8.939 1.00 88.38 182 LYS A O 1
ATOM 1418 N N . LEU A 1 183 ? 7.264 -11.859 -9.244 1.00 91.56 183 LEU A N 1
ATOM 1419 C CA . LEU A 1 183 ? 8.025 -10.741 -9.782 1.00 91.56 183 LEU A CA 1
ATOM 1420 C C . LEU A 1 183 ? 8.654 -11.120 -11.128 1.00 91.56 183 LEU A C 1
ATOM 1422 O O . LEU A 1 183 ? 9.482 -12.024 -11.204 1.00 91.56 183 LEU A O 1
ATOM 1426 N N . VAL A 1 184 ? 8.312 -10.401 -12.190 1.00 93.56 184 VAL A N 1
ATOM 1427 C CA . VAL A 1 184 ? 8.958 -10.540 -13.500 1.00 93.56 184 VAL A CA 1
ATOM 1428 C C . VAL A 1 184 ? 10.041 -9.477 -13.604 1.00 93.56 184 VAL A C 1
ATOM 1430 O O . VAL A 1 184 ? 9.749 -8.287 -13.579 1.00 93.56 184 VAL A O 1
ATOM 1433 N N . VAL A 1 185 ? 11.300 -9.892 -13.681 1.00 93.75 185 VAL A N 1
ATOM 1434 C CA . VAL A 1 185 ? 12.443 -8.990 -13.811 1.00 93.75 185 VAL A CA 1
ATOM 1435 C C . VAL A 1 185 ? 12.764 -8.811 -15.282 1.00 93.75 185 VAL A C 1
ATOM 1437 O O . VAL A 1 185 ? 13.209 -9.727 -15.969 1.00 93.75 185 VAL A O 1
ATOM 1440 N N . VAL A 1 186 ? 12.547 -7.597 -15.751 1.00 94.56 186 VAL A N 1
ATOM 1441 C CA . VAL A 1 186 ? 12.657 -7.208 -17.143 1.00 94.56 186 VAL A CA 1
ATOM 1442 C C . VAL A 1 186 ? 13.913 -6.362 -17.314 1.00 94.56 186 VAL A C 1
ATOM 1444 O O . VAL A 1 186 ? 14.001 -5.245 -16.806 1.00 94.56 186 VAL A O 1
ATOM 1447 N N . VAL A 1 187 ? 14.901 -6.905 -18.020 1.00 94.50 187 VAL A N 1
ATOM 1448 C CA . VAL A 1 187 ? 16.149 -6.220 -18.360 1.00 94.50 187 VAL A CA 1
ATOM 1449 C C . VAL A 1 187 ? 15.930 -5.464 -19.669 1.00 94.50 187 VAL A C 1
ATOM 1451 O O . VAL A 1 187 ? 15.955 -6.052 -20.747 1.00 94.50 187 VAL A O 1
ATOM 1454 N N . ASN A 1 188 ? 15.658 -4.167 -19.551 1.00 94.19 188 ASN A N 1
ATOM 1455 C CA . ASN A 1 188 ? 15.326 -3.248 -20.635 1.00 94.19 188 ASN A CA 1
ATOM 1456 C C . ASN A 1 188 ? 16.578 -2.568 -21.226 1.00 94.19 188 ASN A C 1
ATOM 1458 O O . ASN A 1 188 ? 17.638 -2.547 -20.600 1.00 94.19 188 ASN A O 1
ATOM 1462 N N . LYS A 1 189 ? 16.437 -1.940 -22.401 1.00 92.12 189 LYS A N 1
ATOM 1463 C CA . LYS A 1 189 ? 17.504 -1.243 -23.147 1.00 92.12 189 LYS A CA 1
ATOM 1464 C C . LYS A 1 189 ? 18.675 -2.152 -23.540 1.00 92.12 189 LYS A C 1
ATOM 1466 O O . LYS A 1 189 ? 19.831 -1.729 -23.540 1.00 92.12 189 LYS A O 1
ATOM 1471 N N . MET A 1 190 ? 18.393 -3.418 -23.840 1.00 90.81 190 MET A N 1
ATOM 1472 C CA . MET A 1 190 ? 19.413 -4.360 -24.319 1.00 90.81 190 MET A CA 1
ATOM 1473 C C . MET A 1 190 ? 19.922 -4.019 -25.729 1.00 90.81 190 MET A C 1
ATOM 1475 O O . MET A 1 190 ? 21.026 -4.418 -26.090 1.00 90.81 190 MET A O 1
ATOM 1479 N N . ASP A 1 191 ? 19.141 -3.255 -26.492 1.00 88.62 191 ASP A N 1
ATOM 1480 C CA . ASP A 1 191 ? 19.456 -2.723 -27.820 1.00 88.62 191 ASP A CA 1
ATOM 1481 C C . ASP A 1 191 ? 20.436 -1.544 -27.806 1.00 88.62 191 ASP A C 1
ATOM 1483 O O . ASP A 1 191 ? 20.947 -1.161 -28.856 1.00 88.62 191 ASP A O 1
ATOM 1487 N N . ASP A 1 192 ? 20.711 -0.965 -26.635 1.00 88.56 192 ASP A N 1
ATOM 1488 C CA . ASP A 1 192 ? 21.592 0.191 -26.528 1.00 88.56 192 ASP A CA 1
ATOM 1489 C C . ASP A 1 192 ? 23.001 -0.117 -27.083 1.00 88.56 192 ASP A C 1
ATOM 1491 O O . ASP A 1 192 ? 23.551 -1.181 -26.767 1.00 88.56 192 ASP A O 1
ATOM 1495 N N . PRO A 1 193 ? 23.641 0.821 -27.817 1.00 85.69 193 PRO A N 1
ATOM 1496 C CA . PRO A 1 193 ? 24.969 0.621 -28.407 1.00 85.69 193 PRO A CA 1
ATOM 1497 C C . PRO A 1 193 ? 26.056 0.191 -27.412 1.00 85.69 193 PRO A C 1
ATOM 1499 O O . PRO A 1 193 ? 27.063 -0.403 -27.795 1.00 85.69 193 PRO A O 1
ATOM 1502 N N . THR A 1 194 ? 25.882 0.497 -26.121 1.00 85.69 194 THR A N 1
ATOM 1503 C CA . THR A 1 194 ? 26.832 0.117 -25.065 1.00 85.69 194 THR A CA 1
ATOM 1504 C C . THR A 1 194 ? 26.693 -1.334 -24.591 1.00 85.69 194 THR A C 1
ATOM 1506 O O . THR A 1 194 ? 27.593 -1.832 -23.899 1.00 85.69 194 THR A O 1
ATOM 1509 N N . VAL A 1 195 ? 25.584 -2.001 -24.934 1.00 86.88 195 VAL A N 1
ATOM 1510 C CA . VAL A 1 195 ? 25.226 -3.366 -24.517 1.00 86.88 195 VAL A CA 1
ATOM 1511 C C . VAL A 1 195 ? 25.142 -4.317 -25.711 1.00 86.88 195 VAL A C 1
ATOM 1513 O O . VAL A 1 195 ? 25.663 -5.426 -25.598 1.00 86.88 195 VAL A O 1
ATOM 1516 N N . ASN A 1 196 ? 24.530 -3.904 -26.829 1.00 88.88 196 ASN A N 1
ATOM 1517 C CA . ASN A 1 196 ? 24.370 -4.688 -28.065 1.00 88.88 196 ASN A CA 1
ATOM 1518 C C . ASN A 1 196 ? 23.933 -6.144 -27.822 1.00 88.88 196 ASN A C 1
ATOM 1520 O O . ASN A 1 196 ? 24.574 -7.079 -28.299 1.00 88.88 196 ASN A O 1
ATOM 1524 N N . TRP A 1 197 ? 22.887 -6.351 -27.017 1.00 89.00 197 TRP A N 1
ATOM 1525 C CA . TRP A 1 197 ? 22.364 -7.678 -26.655 1.00 89.00 197 TRP A CA 1
ATOM 1526 C C . TRP A 1 197 ? 23.414 -8.660 -26.091 1.00 89.00 197 TRP A C 1
ATOM 1528 O O . TRP A 1 197 ? 23.274 -9.882 -26.193 1.00 89.00 197 TRP A O 1
ATOM 1538 N N . SER A 1 198 ? 24.470 -8.141 -25.457 1.00 91.19 198 SER A N 1
ATOM 1539 C CA . SER A 1 198 ? 25.545 -8.952 -24.881 1.00 91.19 198 SER A CA 1
ATOM 1540 C C . SER A 1 198 ? 25.057 -9.841 -23.732 1.00 91.19 198 SER A C 1
ATOM 1542 O O . SER A 1 198 ? 24.532 -9.356 -22.722 1.00 91.19 198 SER A O 1
ATOM 1544 N N . LYS A 1 199 ? 25.324 -11.149 -23.854 1.00 91.25 199 LYS A N 1
ATOM 1545 C CA . LYS A 1 199 ? 25.054 -12.150 -22.813 1.00 91.25 199 LYS A CA 1
ATOM 1546 C C . LYS A 1 199 ? 25.805 -11.851 -21.515 1.00 91.25 199 LYS A C 1
ATOM 1548 O O . LYS A 1 199 ? 25.234 -11.936 -20.436 1.00 91.25 199 LYS A O 1
ATOM 1553 N N . GLU A 1 200 ? 27.063 -11.423 -21.612 1.00 92.69 200 GLU A N 1
ATOM 1554 C CA . GLU A 1 200 ? 27.900 -11.144 -20.439 1.00 92.69 200 GLU A CA 1
ATOM 1555 C C . GLU A 1 200 ? 27.303 -10.045 -19.550 1.00 92.69 200 GLU A C 1
ATOM 1557 O O . GLU A 1 200 ? 27.366 -10.118 -18.319 1.00 92.69 200 GLU A O 1
ATOM 1562 N N . ARG A 1 201 ? 26.698 -9.014 -20.160 1.00 92.62 201 ARG A N 1
ATOM 1563 C CA . ARG A 1 201 ? 26.036 -7.942 -19.405 1.00 92.62 201 ARG A CA 1
ATOM 1564 C C . ARG A 1 201 ? 24.767 -8.450 -18.727 1.00 92.62 201 ARG A C 1
ATOM 1566 O O . ARG A 1 201 ? 24.555 -8.103 -17.566 1.00 92.62 201 ARG A O 1
ATOM 1573 N N . TYR A 1 202 ? 23.967 -9.255 -19.421 1.00 93.31 202 TYR A N 1
ATOM 1574 C CA . TYR A 1 202 ? 22.759 -9.861 -18.864 1.00 93.31 202 TYR A CA 1
ATOM 1575 C C . TYR A 1 202 ? 23.085 -10.768 -17.669 1.00 93.31 202 TYR A C 1
ATOM 1577 O O . TYR A 1 202 ? 22.579 -10.531 -16.571 1.00 93.31 202 TYR A O 1
ATOM 1585 N N . ASP A 1 203 ? 24.027 -11.699 -17.836 1.00 93.31 203 ASP A N 1
ATOM 1586 C CA . ASP A 1 203 ? 24.456 -12.629 -16.785 1.00 93.31 203 ASP A CA 1
ATOM 1587 C C . ASP A 1 203 ? 25.011 -11.866 -15.566 1.00 93.31 203 ASP A C 1
ATOM 1589 O O . ASP A 1 203 ? 24.723 -12.203 -14.416 1.00 93.31 203 ASP A O 1
ATOM 1593 N N . LYS A 1 204 ? 25.756 -10.771 -15.786 1.00 92.88 204 LYS A N 1
ATOM 1594 C CA . LYS A 1 204 ? 26.254 -9.900 -14.705 1.00 92.88 204 LYS A CA 1
ATOM 1595 C C . LYS A 1 204 ? 25.123 -9.227 -13.920 1.00 92.88 204 LYS A C 1
ATOM 1597 O O . LYS A 1 204 ? 25.245 -9.053 -12.703 1.00 92.88 204 LYS A O 1
ATOM 1602 N N . ILE A 1 205 ? 24.061 -8.795 -14.600 1.00 92.38 205 ILE A N 1
ATOM 1603 C CA . ILE A 1 205 ? 22.883 -8.190 -13.962 1.00 92.38 205 ILE A CA 1
ATOM 1604 C C . ILE A 1 205 ? 22.141 -9.254 -13.154 1.00 92.38 205 ILE A C 1
ATOM 1606 O O . ILE A 1 205 ? 21.867 -9.034 -11.972 1.00 92.38 205 ILE A O 1
ATOM 1610 N N . GLU A 1 206 ? 21.891 -10.423 -13.742 1.00 91.50 206 GLU A N 1
ATOM 1611 C CA . GLU A 1 206 ? 21.218 -11.539 -13.076 1.00 91.50 206 GLU A CA 1
ATOM 1612 C C . GLU A 1 206 ? 21.974 -11.979 -11.811 1.00 91.50 206 GLU A C 1
ATOM 1614 O O . GLU A 1 206 ? 21.398 -12.023 -10.720 1.00 91.50 206 GLU A O 1
ATOM 1619 N N . GLN A 1 207 ? 23.292 -12.190 -11.908 1.00 92.38 207 GLN A N 1
ATOM 1620 C CA . GLN A 1 207 ? 24.140 -12.588 -10.779 1.00 92.38 207 GLN A CA 1
ATOM 1621 C C . GLN A 1 207 ? 24.123 -11.581 -9.621 1.00 92.38 207 GLN A C 1
ATOM 1623 O O . GLN A 1 207 ? 24.216 -11.982 -8.461 1.00 92.38 207 GLN A O 1
ATOM 1628 N N . LYS A 1 208 ? 23.989 -10.279 -9.904 1.00 90.69 208 LYS A N 1
ATOM 1629 C CA . LYS A 1 208 ? 23.865 -9.239 -8.868 1.00 90.69 208 LYS A CA 1
ATOM 1630 C C . LYS A 1 208 ? 22.454 -9.143 -8.287 1.00 90.69 208 LYS A C 1
ATOM 1632 O O . LYS A 1 208 ? 22.305 -8.862 -7.097 1.00 90.69 208 LYS A O 1
ATOM 1637 N N . MET A 1 209 ? 21.430 -9.383 -9.101 1.00 90.00 209 MET A N 1
ATOM 1638 C CA . MET A 1 209 ? 20.030 -9.284 -8.688 1.00 90.00 209 MET A CA 1
ATOM 1639 C C . MET A 1 209 ? 19.572 -10.483 -7.860 1.00 90.00 209 MET A C 1
ATOM 1641 O O . MET A 1 209 ? 18.839 -10.304 -6.891 1.00 90.00 209 MET A O 1
ATOM 1645 N N . VAL A 1 210 ? 20.028 -11.697 -8.174 1.00 91.19 210 VAL A N 1
ATOM 1646 C CA . VAL A 1 210 ? 19.624 -12.920 -7.460 1.00 91.19 210 VAL A CA 1
ATOM 1647 C C . VAL A 1 210 ? 19.883 -12.838 -5.942 1.00 91.19 210 VAL A C 1
ATOM 1649 O O . VAL A 1 210 ? 18.951 -13.112 -5.179 1.00 91.19 210 VAL A O 1
ATOM 1652 N N . PRO A 1 211 ? 21.071 -12.430 -5.446 1.00 90.19 211 PRO A N 1
ATOM 1653 C CA . PRO A 1 211 ? 21.303 -12.231 -4.013 1.00 90.19 211 PRO A CA 1
ATOM 1654 C C . PRO A 1 211 ? 20.381 -11.175 -3.394 1.00 90.19 211 PRO A C 1
ATOM 1656 O O . PRO A 1 211 ? 19.885 -11.366 -2.286 1.00 90.19 211 PRO A O 1
ATOM 1659 N N . PHE A 1 212 ? 20.112 -10.089 -4.122 1.00 87.06 212 PHE A N 1
ATOM 1660 C CA . PHE A 1 212 ? 19.264 -8.995 -3.653 1.00 87.06 212 PHE A CA 1
ATOM 1661 C C . PHE A 1 212 ? 17.778 -9.391 -3.547 1.00 87.06 212 PHE A C 1
ATOM 1663 O O . PHE A 1 212 ? 17.083 -9.039 -2.591 1.00 87.06 212 PHE A O 1
ATOM 1670 N N . LEU A 1 213 ? 17.276 -10.180 -4.495 1.00 89.06 213 LEU A N 1
ATOM 1671 C CA . LEU A 1 213 ? 15.909 -10.703 -4.445 1.00 89.06 213 LEU A CA 1
ATOM 1672 C C . LEU A 1 213 ? 15.747 -11.729 -3.316 1.00 89.06 213 LEU A C 1
ATOM 1674 O O . LEU A 1 213 ? 14.722 -11.730 -2.631 1.00 89.06 213 LEU A O 1
ATOM 1678 N N . LYS A 1 214 ? 16.785 -12.537 -3.055 1.00 87.50 214 LYS A N 1
ATOM 1679 C CA . LYS A 1 214 ? 16.824 -13.448 -1.901 1.00 87.50 214 LYS A CA 1
ATOM 1680 C C . LYS A 1 214 ? 16.806 -12.692 -0.574 1.00 87.50 214 LYS A C 1
ATOM 1682 O O . LYS A 1 214 ? 16.021 -13.053 0.299 1.00 87.50 214 LYS A O 1
ATOM 1687 N N . SER A 1 215 ? 17.602 -11.626 -0.423 1.00 82.06 215 SER A N 1
ATOM 1688 C CA . SER A 1 215 ? 17.569 -10.800 0.797 1.00 82.06 215 SER A CA 1
ATOM 1689 C C . SER A 1 215 ? 16.207 -10.133 1.005 1.00 82.06 215 SER A C 1
ATOM 1691 O O . SER A 1 215 ? 15.749 -10.003 2.137 1.00 82.06 215 SER A O 1
ATOM 1693 N N . SER A 1 216 ? 15.521 -9.797 -0.091 1.00 78.19 216 SER A N 1
ATOM 1694 C CA . SER A 1 216 ? 14.161 -9.239 -0.095 1.00 78.19 216 SER A CA 1
ATOM 1695 C C . SER A 1 216 ? 13.056 -10.301 0.069 1.00 78.19 216 SER A C 1
ATOM 1697 O O . SER A 1 216 ? 11.876 -9.999 -0.092 1.00 78.19 216 SER A O 1
ATOM 1699 N N . ARG A 1 217 ? 13.412 -11.551 0.412 1.00 79.50 217 ARG A N 1
ATOM 1700 C CA . ARG A 1 217 ? 12.494 -12.676 0.697 1.00 79.50 217 ARG A CA 1
ATOM 1701 C C . ARG A 1 217 ? 11.674 -13.180 -0.500 1.00 79.50 217 ARG A C 1
ATOM 1703 O O . ARG A 1 217 ? 10.607 -13.769 -0.308 1.00 79.50 217 ARG A O 1
ATOM 1710 N N . TYR A 1 218 ? 12.156 -12.992 -1.727 1.00 83.44 218 TYR A N 1
ATOM 1711 C CA . TYR A 1 218 ? 11.596 -13.668 -2.901 1.00 83.44 218 TYR A CA 1
ATOM 1712 C C . TYR A 1 218 ? 12.263 -15.022 -3.127 1.00 83.44 218 TYR A C 1
ATOM 1714 O O . TYR A 1 218 ? 13.484 -15.163 -3.010 1.00 83.44 218 TYR A O 1
ATOM 1722 N N . ASN A 1 219 ? 11.472 -16.028 -3.508 1.00 82.62 219 ASN A N 1
ATOM 1723 C CA . ASN A 1 219 ? 12.032 -17.295 -3.944 1.00 82.62 219 ASN A CA 1
ATOM 1724 C C . ASN A 1 219 ? 12.457 -17.195 -5.412 1.00 82.62 219 ASN A C 1
ATOM 1726 O O . ASN A 1 219 ? 11.653 -17.380 -6.323 1.00 82.62 219 ASN A O 1
ATOM 1730 N N . THR A 1 220 ? 13.747 -16.956 -5.638 1.00 79.69 220 THR A N 1
ATOM 1731 C CA . THR A 1 220 ? 14.323 -16.734 -6.976 1.00 79.69 220 THR A CA 1
ATOM 1732 C C . THR A 1 220 ? 14.036 -17.827 -8.007 1.00 79.69 220 THR A C 1
ATOM 1734 O O . THR A 1 220 ? 14.105 -17.543 -9.189 1.00 79.69 220 THR A O 1
ATOM 1737 N N . LYS A 1 221 ? 13.727 -19.065 -7.594 1.00 79.31 221 LYS A N 1
ATOM 1738 C CA . LYS A 1 221 ? 13.475 -20.170 -8.538 1.00 79.31 221 LYS A CA 1
ATOM 1739 C C . LYS A 1 221 ? 12.013 -20.312 -8.962 1.00 79.31 221 LYS A C 1
ATOM 1741 O O . LYS A 1 221 ? 11.750 -20.893 -10.003 1.00 79.31 221 LYS A O 1
ATOM 1746 N N . LYS A 1 222 ? 11.070 -19.885 -8.117 1.00 81.38 222 LYS A N 1
ATOM 1747 C CA . LYS A 1 222 ? 9.625 -20.109 -8.326 1.00 81.38 222 LYS A CA 1
ATOM 1748 C C . LYS A 1 222 ? 8.852 -18.824 -8.577 1.00 81.38 222 LYS A C 1
ATOM 1750 O O . LYS A 1 222 ? 7.804 -18.853 -9.215 1.00 81.38 222 LYS A O 1
ATOM 1755 N N . ASP A 1 223 ? 9.330 -17.725 -8.011 1.00 82.88 223 ASP A N 1
ATOM 1756 C CA . ASP A 1 223 ? 8.590 -16.469 -7.945 1.00 82.88 223 ASP A CA 1
ATOM 1757 C C . ASP A 1 223 ? 9.213 -15.376 -8.807 1.00 82.88 223 ASP A C 1
ATOM 1759 O O . ASP A 1 223 ? 8.610 -14.319 -8.950 1.00 82.88 223 ASP A O 1
ATOM 1763 N N . VAL A 1 224 ? 10.406 -15.619 -9.358 1.00 89.31 224 VAL A N 1
ATOM 1764 C CA . VAL A 1 224 ? 11.153 -14.650 -10.156 1.00 89.31 224 VAL A CA 1
ATOM 1765 C C . VAL A 1 224 ? 11.437 -15.225 -11.534 1.00 89.31 224 VAL A C 1
ATOM 1767 O O . VAL A 1 224 ? 11.958 -16.333 -11.638 1.00 89.31 224 VAL A O 1
ATOM 1770 N N . ILE A 1 225 ? 11.124 -14.457 -12.574 1.00 91.12 225 ILE A N 1
ATOM 1771 C CA . ILE A 1 225 ? 11.423 -14.792 -13.972 1.00 91.12 225 ILE A CA 1
ATOM 1772 C C . ILE A 1 225 ? 12.227 -13.637 -14.563 1.00 91.12 225 ILE A C 1
ATOM 1774 O O . ILE A 1 225 ? 11.802 -12.492 -14.444 1.00 91.12 225 ILE A O 1
ATOM 1778 N N . PHE A 1 226 ? 13.375 -13.920 -15.179 1.00 92.31 226 PHE A N 1
ATOM 1779 C CA . PHE A 1 226 ? 14.199 -12.906 -15.840 1.00 92.31 226 PHE A CA 1
ATOM 1780 C C . PHE A 1 226 ? 13.946 -12.897 -17.351 1.00 92.31 226 PHE A C 1
ATOM 1782 O O . PHE A 1 226 ? 13.938 -13.949 -17.988 1.00 92.31 226 PHE A O 1
ATOM 1789 N N . LEU A 1 227 ? 13.782 -11.708 -17.935 1.00 92.38 227 LEU A N 1
ATOM 1790 C CA . LEU A 1 227 ? 13.501 -11.511 -19.360 1.00 92.38 227 LEU A CA 1
ATOM 1791 C C . LEU A 1 227 ? 14.339 -10.360 -19.933 1.00 92.38 227 LEU A C 1
ATOM 1793 O O . LEU A 1 227 ? 14.277 -9.256 -19.393 1.00 92.38 227 LEU A O 1
ATOM 1797 N N . PRO A 1 228 ? 15.108 -10.570 -21.015 1.00 93.19 228 PRO A N 1
ATOM 1798 C CA . PRO A 1 228 ? 15.740 -9.483 -21.753 1.00 93.19 228 PRO A CA 1
ATOM 1799 C C . PRO A 1 228 ? 14.745 -8.891 -22.762 1.00 93.19 228 PRO A C 1
ATOM 1801 O O . PRO A 1 228 ? 14.172 -9.632 -23.560 1.00 93.19 228 PRO A O 1
ATOM 1804 N N . ILE A 1 229 ? 14.539 -7.572 -22.748 1.00 92.56 229 ILE A N 1
ATOM 1805 C CA . ILE A 1 229 ? 13.640 -6.889 -23.691 1.00 92.56 229 ILE A CA 1
ATOM 1806 C C . ILE A 1 229 ? 14.230 -5.562 -24.188 1.00 92.56 229 ILE A C 1
ATOM 1808 O O . ILE A 1 229 ? 15.157 -5.001 -23.595 1.00 92.56 229 ILE A O 1
ATOM 1812 N N . SER A 1 230 ? 13.613 -5.015 -25.235 1.00 91.75 230 SER A N 1
ATOM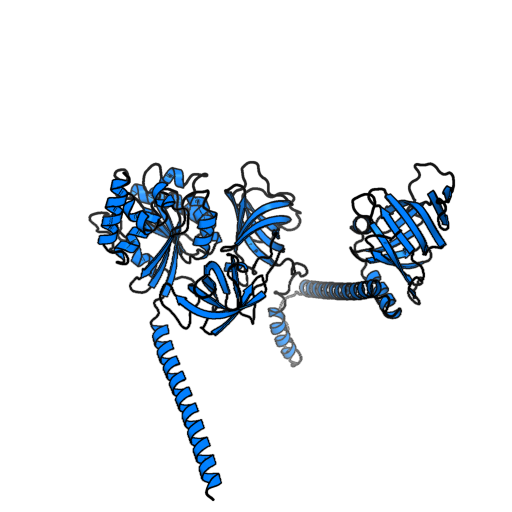 1813 C CA . SER A 1 230 ? 13.722 -3.596 -25.578 1.00 91.75 230 SER A CA 1
ATOM 1814 C C . SER A 1 230 ? 12.329 -2.984 -25.667 1.00 91.75 230 SER A C 1
ATOM 1816 O O . SER A 1 230 ? 11.568 -3.297 -26.581 1.00 91.75 230 SER A O 1
ATOM 1818 N N . GLY A 1 231 ? 12.000 -2.113 -24.712 1.00 87.75 231 GLY A N 1
ATOM 1819 C CA . GLY A 1 231 ? 10.693 -1.461 -24.642 1.00 87.75 231 GLY A CA 1
ATOM 1820 C C . GLY A 1 231 ? 10.447 -0.432 -25.744 1.00 87.75 231 GLY A C 1
ATOM 1821 O O . GLY A 1 231 ? 9.299 -0.210 -26.090 1.00 87.75 231 GLY A O 1
ATOM 1822 N N . LEU A 1 232 ? 11.494 0.179 -26.312 1.00 86.69 232 LEU A N 1
ATOM 1823 C CA . LEU A 1 232 ? 11.336 1.165 -27.389 1.00 86.69 232 LEU A CA 1
ATOM 1824 C C . LEU A 1 232 ? 11.138 0.497 -28.757 1.00 86.69 232 LEU A C 1
ATOM 1826 O O . LEU A 1 232 ? 10.352 0.971 -29.564 1.00 86.69 232 LEU A O 1
ATOM 1830 N N . MET A 1 233 ? 11.849 -0.607 -29.009 1.00 85.75 233 MET A N 1
ATOM 1831 C CA . MET A 1 233 ? 11.768 -1.345 -30.277 1.00 85.75 233 MET A CA 1
ATOM 1832 C C . MET A 1 233 ? 10.687 -2.439 -30.263 1.00 85.75 233 MET A C 1
ATOM 1834 O O . MET A 1 233 ? 10.400 -3.033 -31.298 1.00 85.75 233 MET A O 1
ATOM 1838 N N . GLY A 1 234 ? 10.115 -2.756 -29.095 1.00 86.38 234 GLY A N 1
ATOM 1839 C CA . GLY A 1 234 ? 9.112 -3.815 -28.939 1.00 86.38 234 GLY A CA 1
ATOM 1840 C C . GLY A 1 234 ? 9.665 -5.241 -29.043 1.00 86.38 234 GLY A C 1
ATOM 1841 O O . GLY A 1 234 ? 8.921 -6.175 -29.342 1.00 86.38 234 GLY A O 1
ATOM 1842 N N . VAL A 1 235 ? 10.969 -5.435 -28.821 1.00 88.00 235 VAL A N 1
ATOM 1843 C CA . VAL A 1 235 ? 11.636 -6.736 -28.992 1.00 88.00 235 VAL A CA 1
ATOM 1844 C C . VAL A 1 235 ? 11.414 -7.626 -27.764 1.00 88.00 235 VAL A C 1
ATOM 1846 O O . VAL A 1 235 ? 11.624 -7.188 -26.631 1.00 88.00 235 VAL A O 1
ATOM 1849 N N . ASN A 1 236 ? 11.059 -8.895 -28.006 1.00 88.06 236 ASN A N 1
ATOM 1850 C CA . ASN A 1 236 ? 10.741 -9.926 -27.004 1.00 88.06 236 ASN A CA 1
ATOM 1851 C C . ASN A 1 236 ? 9.473 -9.659 -26.162 1.00 88.06 236 ASN A C 1
ATOM 1853 O O . ASN A 1 236 ? 9.377 -10.110 -25.018 1.00 88.06 236 ASN A O 1
ATOM 1857 N N . MET A 1 237 ? 8.509 -8.907 -26.703 1.00 86.88 237 MET A N 1
ATOM 1858 C CA . MET A 1 237 ? 7.274 -8.542 -25.996 1.00 86.88 237 MET A CA 1
ATOM 1859 C C . MET A 1 237 ? 6.086 -9.424 -26.399 1.00 86.88 237 MET A C 1
ATOM 1861 O O . MET A 1 237 ? 5.693 -10.300 -25.631 1.00 86.88 237 MET A O 1
ATOM 1865 N N . ASP A 1 238 ? 5.563 -9.222 -27.610 1.00 85.81 238 ASP A N 1
ATOM 1866 C CA . ASP A 1 238 ? 4.499 -10.051 -28.193 1.00 85.81 238 ASP A CA 1
ATOM 1867 C C . ASP A 1 238 ? 5.091 -11.335 -28.796 1.00 85.81 238 ASP A C 1
ATOM 1869 O O . ASP A 1 238 ? 4.884 -12.447 -28.301 1.00 85.81 238 ASP A O 1
ATOM 1873 N N . LYS A 1 239 ? 5.950 -11.168 -29.808 1.00 84.88 239 LYS A N 1
ATOM 1874 C CA . LYS A 1 239 ? 6.652 -12.268 -30.475 1.00 84.88 239 LYS A CA 1
ATOM 1875 C C . LYS A 1 239 ? 7.900 -12.683 -29.701 1.00 84.88 239 LYS A C 1
ATOM 1877 O O . LYS A 1 239 ? 8.598 -11.850 -29.116 1.00 84.88 239 LYS A O 1
ATOM 1882 N N . ARG A 1 240 ? 8.205 -13.982 -29.752 1.00 84.69 240 ARG A N 1
ATOM 1883 C CA . ARG A 1 240 ? 9.480 -14.520 -29.264 1.00 84.69 240 ARG A CA 1
ATOM 1884 C C . ARG A 1 240 ? 10.647 -13.883 -30.008 1.00 84.69 240 ARG A C 1
ATOM 1886 O O . ARG A 1 240 ? 10.526 -13.509 -31.174 1.00 84.69 240 ARG A O 1
ATOM 1893 N N . MET A 1 241 ? 11.772 -13.790 -29.313 1.00 81.81 241 MET A N 1
ATOM 1894 C CA . MET A 1 241 ? 13.028 -13.315 -29.880 1.00 81.81 241 MET A CA 1
ATOM 1895 C C . MET A 1 241 ? 13.432 -14.075 -31.136 1.00 81.81 241 MET A C 1
ATOM 1897 O O . MET A 1 241 ? 13.454 -15.305 -31.142 1.00 81.81 241 MET A O 1
ATOM 1901 N N . ASP A 1 242 ? 13.802 -13.326 -32.175 1.00 79.62 242 ASP A N 1
ATOM 1902 C CA . ASP A 1 242 ? 14.466 -13.908 -33.333 1.00 79.62 242 ASP A CA 1
ATOM 1903 C C . ASP A 1 242 ? 15.900 -14.301 -32.952 1.00 79.62 242 ASP A C 1
ATOM 1905 O O . ASP A 1 242 ? 16.650 -13.525 -32.346 1.00 79.62 242 ASP A O 1
ATOM 1909 N N . HIS A 1 243 ? 16.291 -15.508 -33.351 1.00 76.81 243 HIS A N 1
ATOM 1910 C CA . HIS A 1 243 ? 17.607 -16.079 -33.091 1.00 76.81 243 HIS A CA 1
ATOM 1911 C C . HIS A 1 243 ? 18.733 -15.238 -33.722 1.00 76.81 243 HIS A C 1
ATOM 1913 O O . HIS A 1 243 ? 19.873 -15.276 -33.261 1.00 76.81 243 HIS A O 1
ATOM 1919 N N . ASN A 1 244 ? 18.420 -14.446 -34.753 1.00 76.94 244 ASN A N 1
ATOM 1920 C CA . ASN A 1 244 ? 19.368 -13.527 -35.385 1.00 76.94 244 ASN A CA 1
ATOM 1921 C C . ASN A 1 244 ? 19.747 -12.337 -34.492 1.00 76.94 244 ASN A C 1
ATOM 1923 O O . ASN A 1 244 ? 20.882 -11.868 -34.544 1.00 76.94 244 ASN A O 1
ATOM 1927 N N . VAL A 1 245 ? 18.812 -11.843 -33.674 1.00 77.62 245 VAL A N 1
ATOM 1928 C CA . VAL A 1 245 ? 19.037 -10.687 -32.788 1.00 77.62 245 VAL A CA 1
ATOM 1929 C C . VAL A 1 245 ? 19.737 -11.128 -31.508 1.00 77.62 245 VAL A C 1
ATOM 1931 O O . VAL A 1 245 ? 20.630 -10.446 -31.009 1.00 77.62 245 VAL A O 1
ATOM 1934 N N . CYS A 1 246 ? 19.346 -12.286 -30.976 1.00 78.69 246 CYS A N 1
ATOM 1935 C CA . CYS A 1 246 ? 19.902 -12.818 -29.743 1.00 78.69 246 CYS A CA 1
ATOM 1936 C C . CYS A 1 246 ? 20.067 -14.342 -29.832 1.00 78.69 246 CYS A C 1
ATOM 1938 O O . CYS A 1 246 ? 19.145 -15.083 -29.490 1.00 78.69 246 CYS A O 1
ATOM 1940 N N . PRO A 1 247 ? 21.253 -14.835 -30.233 1.00 82.12 247 PRO A N 1
ATOM 1941 C CA . PRO A 1 247 ? 21.481 -16.270 -30.431 1.00 82.12 247 PRO A CA 1
ATOM 1942 C C . PRO A 1 247 ? 21.426 -17.093 -29.140 1.00 82.12 247 PRO A C 1
ATOM 1944 O O . PRO A 1 247 ? 21.275 -18.308 -29.171 1.00 82.12 247 PRO A O 1
ATOM 1947 N N . TRP A 1 248 ? 21.622 -16.450 -27.987 1.00 87.62 248 TRP A N 1
ATOM 1948 C CA . TRP A 1 248 ? 21.759 -17.133 -26.703 1.00 87.62 248 TRP A CA 1
ATOM 1949 C C . TRP A 1 248 ? 20.452 -17.233 -25.912 1.00 87.62 248 TRP A C 1
ATOM 1951 O O . TRP A 1 248 ? 20.406 -17.978 -24.931 1.00 87.62 248 TRP A O 1
ATOM 1961 N N . TYR A 1 249 ? 19.409 -16.493 -26.298 1.00 85.06 249 TYR A N 1
ATOM 1962 C CA . TYR A 1 249 ? 18.134 -16.469 -25.591 1.00 85.06 249 TYR A CA 1
ATOM 1963 C C . TYR A 1 249 ? 17.053 -17.183 -26.404 1.00 85.06 249 TYR A C 1
ATOM 1965 O O . TYR A 1 249 ? 16.660 -16.726 -27.471 1.00 85.06 249 TYR A O 1
ATOM 1973 N N . SER A 1 250 ? 16.531 -18.286 -25.869 1.00 81.12 250 SER A N 1
ATOM 1974 C CA . SER A 1 250 ? 15.427 -19.055 -26.472 1.00 81.12 250 SER A CA 1
ATOM 1975 C C . SER A 1 250 ? 14.231 -19.187 -25.523 1.00 81.12 250 SER A C 1
ATOM 1977 O O . SER A 1 250 ? 13.513 -20.185 -25.544 1.00 81.12 250 SER A O 1
ATOM 1979 N N . GLY A 1 251 ? 14.059 -18.206 -24.634 1.00 83.19 251 GLY A N 1
ATOM 1980 C CA . GLY A 1 251 ? 12.968 -18.180 -23.665 1.00 83.19 251 GLY A CA 1
ATOM 1981 C C . GLY A 1 251 ? 11.628 -17.700 -24.249 1.00 83.19 251 GLY A C 1
ATOM 1982 O O . GLY A 1 251 ? 11.566 -17.284 -25.409 1.00 83.19 251 GLY A O 1
ATOM 1983 N N . PRO A 1 252 ? 10.548 -17.772 -23.448 1.00 88.31 252 PRO A N 1
ATOM 1984 C CA . PRO A 1 252 ? 9.227 -17.252 -23.811 1.00 88.31 252 PRO A CA 1
ATOM 1985 C C . PRO A 1 252 ? 9.220 -15.721 -23.958 1.00 88.31 252 PRO A C 1
ATOM 1987 O O . PRO A 1 252 ? 10.067 -15.030 -23.387 1.00 88.31 252 PRO A O 1
ATOM 1990 N N . SER A 1 253 ? 8.243 -15.190 -24.699 1.00 89.81 253 SER A N 1
ATOM 1991 C CA . SER A 1 253 ? 8.023 -13.739 -24.803 1.00 89.81 253 SER A CA 1
ATOM 1992 C C . SER A 1 253 ? 7.395 -13.168 -23.527 1.00 89.81 253 SER A C 1
ATOM 1994 O O . SER A 1 253 ? 6.894 -13.906 -22.673 1.00 89.81 253 SER A O 1
ATOM 1996 N N . PHE A 1 254 ? 7.404 -11.841 -23.379 1.00 90.50 254 PHE A N 1
ATOM 1997 C CA . PHE A 1 254 ? 6.801 -11.181 -22.219 1.00 90.50 254 PHE A CA 1
ATOM 1998 C C . PHE A 1 254 ? 5.316 -11.536 -22.040 1.00 90.50 254 PHE A C 1
ATOM 2000 O O . PHE A 1 254 ? 4.907 -11.854 -20.924 1.00 90.50 254 PHE A O 1
ATOM 2007 N N . PHE A 1 255 ? 4.521 -11.548 -23.116 1.00 90.38 255 PHE A N 1
ATOM 2008 C CA . PHE A 1 255 ? 3.096 -11.902 -23.043 1.00 90.38 255 PHE A CA 1
ATOM 2009 C C . PHE A 1 255 ? 2.879 -13.370 -22.664 1.00 90.38 255 PHE A C 1
ATOM 2011 O O . PHE A 1 255 ? 2.041 -13.661 -21.813 1.00 90.38 255 PHE A O 1
ATOM 2018 N N . GLU A 1 256 ? 3.688 -14.287 -23.206 1.00 89.38 256 GLU A N 1
ATOM 2019 C CA . GLU A 1 256 ? 3.645 -15.702 -22.816 1.00 89.38 256 GLU A CA 1
ATOM 2020 C C . GLU A 1 256 ? 3.983 -15.894 -21.332 1.00 89.38 256 GLU A C 1
ATOM 2022 O O . GLU A 1 256 ? 3.343 -16.691 -20.643 1.00 89.38 256 GLU A O 1
ATOM 2027 N N . VAL A 1 257 ? 4.966 -15.149 -20.814 1.00 89.44 257 VAL A N 1
ATOM 2028 C CA . VAL A 1 257 ? 5.301 -15.193 -19.388 1.00 89.44 257 VAL A CA 1
ATOM 2029 C C . VAL A 1 257 ? 4.150 -14.678 -18.543 1.00 89.44 257 VAL A C 1
ATOM 2031 O O . VAL A 1 257 ? 3.801 -15.348 -17.575 1.00 89.44 257 VAL A O 1
ATOM 2034 N N . LEU A 1 258 ? 3.542 -13.545 -18.897 1.00 87.94 258 LEU A N 1
ATOM 2035 C CA . LEU A 1 258 ? 2.405 -13.011 -18.149 1.00 87.94 258 LEU A CA 1
ATOM 2036 C C . LEU A 1 258 ? 1.232 -14.001 -18.095 1.00 87.94 258 LEU A C 1
ATOM 2038 O O . LEU A 1 258 ? 0.677 -14.213 -17.017 1.00 87.94 258 LEU A O 1
ATOM 2042 N N . ASP A 1 259 ? 0.915 -14.661 -19.210 1.00 86.06 259 ASP A N 1
ATOM 2043 C CA . ASP A 1 259 ? -0.142 -15.679 -19.269 1.00 86.06 259 ASP A CA 1
ATOM 2044 C C . ASP A 1 259 ? 0.206 -16.951 -18.479 1.00 86.06 259 ASP A C 1
ATOM 2046 O O . ASP A 1 259 ? -0.677 -17.583 -17.900 1.00 86.06 259 ASP A O 1
ATOM 2050 N N . SER A 1 260 ? 1.490 -17.315 -18.400 1.00 86.06 260 SER A N 1
ATOM 2051 C CA . SER A 1 260 ? 1.945 -18.479 -17.625 1.00 86.06 260 SER A CA 1
ATOM 2052 C C . SER A 1 260 ? 1.895 -18.276 -16.105 1.00 86.06 260 SER A C 1
ATOM 2054 O O . SER A 1 260 ? 2.020 -19.239 -15.346 1.00 86.06 260 SER A O 1
ATOM 2056 N N . ILE A 1 261 ? 1.749 -17.033 -15.629 1.00 83.81 261 ILE A N 1
ATOM 2057 C CA . ILE A 1 261 ? 1.792 -16.745 -14.196 1.00 83.81 261 ILE A CA 1
ATOM 2058 C C . ILE A 1 261 ? 0.475 -17.151 -13.542 1.00 83.81 261 ILE A C 1
ATOM 2060 O O . ILE A 1 261 ? -0.572 -16.527 -13.713 1.00 83.81 261 ILE A O 1
ATOM 2064 N N . GLU A 1 262 ? 0.543 -18.162 -12.687 1.00 75.31 262 GLU A N 1
ATOM 2065 C CA . GLU A 1 262 ? -0.531 -18.515 -11.765 1.00 75.31 262 GLU A CA 1
ATOM 2066 C C . GLU A 1 262 ? -0.444 -17.657 -10.494 1.00 75.31 262 GLU A C 1
ATOM 2068 O O . GLU A 1 262 ? 0.589 -17.579 -9.821 1.00 75.31 262 GLU A O 1
ATOM 2073 N N . VAL A 1 263 ? -1.549 -16.986 -10.179 1.00 71.50 263 VAL A N 1
ATOM 2074 C CA . VAL A 1 263 ? -1.733 -16.160 -8.982 1.00 71.50 263 VAL A CA 1
ATOM 2075 C C . VAL A 1 263 ? -2.538 -16.986 -7.976 1.00 71.50 263 VAL A C 1
ATOM 2077 O O . VAL A 1 263 ? -3.393 -17.764 -8.405 1.00 71.50 263 VAL A O 1
ATOM 2080 N N . PRO A 1 264 ? -2.271 -16.864 -6.660 1.00 67.69 264 PRO A N 1
ATOM 2081 C CA . PRO A 1 264 ? -2.997 -17.616 -5.645 1.00 67.69 264 PRO A CA 1
ATOM 2082 C C . PRO A 1 264 ? -4.520 -17.485 -5.796 1.00 67.69 264 PRO A C 1
ATOM 2084 O O . PRO A 1 264 ? -5.000 -16.409 -6.167 1.00 67.69 264 PRO A O 1
ATOM 2087 N N . PRO A 1 265 ? -5.280 -18.553 -5.495 1.00 65.69 265 PRO A N 1
ATOM 2088 C CA . PRO A 1 265 ? -6.733 -18.520 -5.577 1.00 65.69 265 PRO A CA 1
ATOM 2089 C C . PRO A 1 265 ? -7.284 -17.424 -4.662 1.00 65.69 265 PRO A C 1
ATOM 2091 O O . PRO A 1 265 ? -6.865 -17.285 -3.510 1.00 65.69 265 PRO A O 1
ATOM 2094 N N . ARG A 1 266 ? -8.201 -16.624 -5.209 1.00 71.19 266 ARG A N 1
ATOM 2095 C CA . ARG A 1 266 ? -8.834 -15.506 -4.507 1.00 71.19 266 ARG A CA 1
ATOM 2096 C C . ARG A 1 266 ? -9.895 -16.040 -3.542 1.00 71.19 266 ARG A C 1
ATOM 2098 O O . ARG A 1 266 ? -10.582 -17.009 -3.853 1.00 71.19 266 ARG A O 1
ATOM 2105 N N . ASP A 1 267 ? -9.991 -15.434 -2.362 1.00 66.19 267 ASP A N 1
ATOM 2106 C CA . ASP A 1 267 ? -10.861 -15.916 -1.286 1.00 66.19 267 ASP A CA 1
ATOM 2107 C C . ASP A 1 267 ? -12.319 -15.466 -1.497 1.00 66.19 267 ASP A C 1
ATOM 2109 O O . ASP A 1 267 ? -12.599 -14.266 -1.607 1.00 66.19 267 ASP A O 1
ATOM 2113 N N . ASN A 1 268 ? -13.256 -16.420 -1.472 1.00 69.31 268 ASN A N 1
ATOM 2114 C CA . ASN A 1 268 ? -14.710 -16.199 -1.555 1.00 69.31 268 ASN A CA 1
ATOM 2115 C C . ASN A 1 268 ? -15.320 -15.749 -0.211 1.00 69.31 268 ASN A C 1
ATOM 2117 O O . ASN A 1 268 ? -16.492 -15.996 0.076 1.00 69.31 268 ASN A O 1
ATOM 2121 N N . GLY A 1 269 ? -14.510 -15.120 0.637 1.00 80.44 269 GLY A N 1
ATOM 2122 C CA . GLY A 1 269 ? -14.907 -14.580 1.926 1.00 80.44 269 GLY A CA 1
ATOM 2123 C C . GLY A 1 269 ? -15.873 -13.381 1.846 1.00 80.44 269 GLY A C 1
ATOM 2124 O O . GLY A 1 269 ? -16.471 -13.093 0.809 1.00 80.44 269 GLY A O 1
ATOM 2125 N N . PRO A 1 270 ? -16.062 -12.666 2.972 1.00 85.94 270 PRO A N 1
ATOM 2126 C CA . PRO A 1 270 ? -16.924 -11.491 3.024 1.00 85.94 270 PRO A CA 1
ATOM 2127 C C . PRO A 1 270 ? -16.426 -10.391 2.088 1.00 85.94 270 PRO A C 1
ATOM 2129 O O . PRO A 1 270 ? -15.218 -10.163 1.992 1.00 85.94 270 PRO A O 1
ATOM 2132 N N . PHE A 1 271 ? -17.371 -9.668 1.479 1.00 90.19 271 PHE A N 1
ATOM 2133 C CA . PHE A 1 271 ? -17.057 -8.590 0.549 1.00 90.19 271 PHE A CA 1
ATOM 2134 C C . PHE A 1 271 ? -16.187 -7.512 1.200 1.00 90.19 271 PHE A C 1
ATOM 2136 O O . PHE A 1 271 ? -16.556 -6.968 2.248 1.00 90.19 271 PHE A O 1
ATOM 2143 N N . ARG A 1 272 ? -15.041 -7.221 0.575 1.00 90.06 272 ARG A N 1
ATOM 2144 C CA . ARG A 1 272 ? -14.097 -6.171 0.974 1.00 90.06 272 ARG A CA 1
ATOM 2145 C C . ARG A 1 272 ? -13.507 -5.511 -0.262 1.00 90.06 272 ARG A C 1
ATOM 2147 O O . ARG A 1 272 ? -12.802 -6.159 -1.036 1.00 90.06 272 ARG A O 1
ATOM 2154 N N . MET A 1 273 ? -13.745 -4.215 -0.399 1.00 92.12 273 MET A N 1
ATOM 2155 C CA . MET A 1 273 ? -13.210 -3.402 -1.484 1.00 92.12 273 MET A CA 1
ATOM 2156 C C . MET A 1 273 ? -12.660 -2.090 -0.914 1.00 92.12 273 MET A C 1
ATOM 2158 O O . MET A 1 273 ? -13.441 -1.198 -0.569 1.00 92.12 273 MET A O 1
ATOM 2162 N N . PRO A 1 274 ? -11.330 -1.965 -0.763 1.00 91.44 274 PRO A N 1
ATOM 2163 C CA . PRO A 1 274 ? -10.697 -0.691 -0.455 1.00 91.44 274 PRO A CA 1
ATOM 2164 C C . PRO A 1 274 ? -10.957 0.314 -1.581 1.00 91.44 274 PRO A C 1
ATOM 2166 O O . PRO A 1 274 ? -10.729 0.019 -2.755 1.00 91.44 274 PRO A O 1
ATOM 2169 N N . ILE A 1 275 ? -11.437 1.496 -1.213 1.00 91.81 275 ILE A N 1
ATOM 2170 C CA . ILE A 1 275 ? -11.677 2.617 -2.116 1.00 91.81 275 ILE A CA 1
ATOM 2171 C C . ILE A 1 275 ? -10.340 3.299 -2.374 1.00 91.81 275 ILE A C 1
ATOM 2173 O O . ILE A 1 275 ? -9.602 3.628 -1.448 1.00 91.81 275 ILE A O 1
ATOM 2177 N N . ILE A 1 276 ? -10.028 3.511 -3.640 1.00 87.81 276 ILE A N 1
ATOM 2178 C CA . ILE A 1 276 ? -8.766 4.091 -4.096 1.00 87.81 276 ILE A CA 1
ATOM 2179 C C . ILE A 1 276 ? -9.011 5.510 -4.573 1.00 87.81 276 ILE A C 1
ATOM 2181 O O . ILE A 1 276 ? -8.258 6.420 -4.233 1.00 87.81 276 ILE A O 1
ATOM 2185 N N . ASP A 1 277 ? -10.097 5.682 -5.319 1.00 87.38 277 ASP A N 1
ATOM 2186 C CA . ASP A 1 277 ? -10.492 6.958 -5.882 1.00 87.38 277 ASP A CA 1
ATOM 2187 C C . ASP A 1 277 ? -12.015 7.113 -5.865 1.00 87.38 277 ASP A C 1
ATOM 2189 O O . ASP A 1 277 ? -12.754 6.124 -5.778 1.00 87.38 277 ASP A O 1
ATOM 2193 N N . LYS A 1 278 ? -12.482 8.357 -5.925 1.00 89.44 278 LYS A N 1
ATOM 2194 C CA . LYS A 1 278 ? -13.898 8.721 -5.898 1.00 89.44 278 LYS A CA 1
ATOM 2195 C C . LYS A 1 278 ? -14.148 9.909 -6.820 1.00 89.44 278 LYS A C 1
ATOM 2197 O O . LYS A 1 278 ? -13.350 10.838 -6.887 1.00 89.44 278 LYS A O 1
ATOM 2202 N N . PHE A 1 279 ? -15.287 9.906 -7.495 1.00 89.19 279 PHE A N 1
ATOM 2203 C CA . PHE A 1 279 ? -15.741 11.051 -8.276 1.00 89.19 279 PHE A CA 1
ATOM 2204 C C . PHE A 1 279 ? -17.266 11.076 -8.363 1.00 89.19 279 PHE A C 1
ATOM 2206 O O . PHE A 1 279 ? -17.953 10.099 -8.052 1.00 89.19 279 PHE A O 1
ATOM 2213 N N . LYS A 1 280 ? -17.802 12.218 -8.785 1.00 88.19 280 LYS A N 1
ATOM 2214 C CA . LYS A 1 280 ? -19.239 12.450 -8.890 1.00 88.19 280 LYS A CA 1
ATOM 2215 C C . LYS A 1 280 ? -19.708 12.233 -10.324 1.00 88.19 280 LYS A C 1
ATOM 2217 O O . LYS A 1 280 ? -19.266 12.927 -11.233 1.00 88.19 280 LYS A O 1
ATOM 2222 N N . ASP A 1 281 ? -20.625 11.292 -10.512 1.00 83.25 281 ASP A N 1
ATOM 2223 C CA . ASP A 1 281 ? -21.274 11.008 -11.793 1.00 83.25 281 ASP A CA 1
ATOM 2224 C C . ASP A 1 281 ? -22.694 10.470 -11.559 1.00 83.25 281 ASP A C 1
ATOM 2226 O O . ASP A 1 281 ? -22.885 9.302 -11.206 1.00 83.25 281 ASP A O 1
ATOM 2230 N N . MET A 1 282 ? -23.695 11.353 -11.704 1.00 80.44 282 MET A N 1
ATOM 2231 C CA . MET A 1 282 ? -25.115 11.076 -11.414 1.00 80.44 282 MET A CA 1
ATOM 2232 C C . MET A 1 282 ? -25.324 10.302 -10.092 1.00 80.44 282 MET A C 1
ATOM 2234 O O . MET A 1 282 ? -26.148 9.390 -10.000 1.00 80.44 282 MET A O 1
ATOM 2238 N N . GLY A 1 283 ? -24.527 10.653 -9.080 1.00 83.12 283 GLY A N 1
ATOM 2239 C CA . GLY A 1 283 ? -24.330 9.908 -7.837 1.00 83.12 283 GLY A CA 1
ATOM 2240 C C . GLY A 1 283 ? -22.849 9.877 -7.455 1.00 83.12 283 GLY A C 1
ATOM 2241 O O . GLY A 1 283 ? -22.015 10.486 -8.129 1.00 83.12 283 GLY A O 1
ATOM 2242 N N . THR A 1 284 ? -22.520 9.166 -6.381 1.00 90.56 284 THR A N 1
ATOM 2243 C CA . THR A 1 284 ? -21.132 8.983 -5.941 1.00 90.56 284 THR A CA 1
ATOM 2244 C C . THR A 1 284 ? -20.590 7.701 -6.569 1.00 90.56 284 THR A C 1
ATOM 2246 O O . THR A 1 284 ? -21.164 6.626 -6.381 1.00 90.56 284 THR A O 1
ATOM 2249 N N . VAL A 1 285 ? -19.511 7.797 -7.346 1.00 91.44 285 VAL A N 1
ATOM 2250 C CA . VAL A 1 285 ? -18.829 6.640 -7.938 1.00 91.44 285 VAL A CA 1
ATOM 2251 C C . VAL A 1 285 ? -17.517 6.427 -7.206 1.00 91.44 285 VAL A C 1
ATOM 2253 O O . VAL A 1 285 ? -16.686 7.328 -7.115 1.00 91.44 285 VAL A O 1
ATOM 2256 N N . VAL A 1 286 ? -17.333 5.220 -6.683 1.00 92.50 286 VAL A N 1
ATOM 2257 C CA . VAL A 1 286 ? -16.113 4.813 -5.986 1.00 92.50 286 VAL A CA 1
ATOM 2258 C C . VAL A 1 286 ? -15.384 3.758 -6.799 1.00 92.50 286 VAL A C 1
ATOM 2260 O O . VAL A 1 286 ? -15.996 2.835 -7.338 1.00 92.50 286 VAL A O 1
ATOM 2263 N N . MET A 1 287 ? -14.069 3.902 -6.898 1.00 90.31 287 MET A N 1
ATOM 2264 C CA . MET A 1 287 ? -13.199 2.989 -7.623 1.00 90.31 287 MET A CA 1
ATOM 2265 C C . MET A 1 287 ? -12.349 2.197 -6.641 1.00 90.31 287 MET A C 1
ATOM 2267 O O . MET A 1 287 ? -11.757 2.763 -5.721 1.00 90.31 287 MET A O 1
ATOM 2271 N N . GLY A 1 288 ? -12.252 0.889 -6.845 1.00 89.88 288 GLY A N 1
ATOM 2272 C CA . GLY A 1 288 ? -11.426 0.041 -6.001 1.00 89.88 288 GLY A CA 1
ATOM 2273 C C . GLY A 1 288 ? -11.248 -1.359 -6.555 1.00 89.88 288 GLY A C 1
ATOM 2274 O O . GLY A 1 288 ? -11.996 -1.811 -7.419 1.00 89.88 288 GLY A O 1
ATOM 2275 N N . LYS A 1 289 ? -10.241 -2.053 -6.031 1.00 89.25 289 LYS A N 1
ATOM 2276 C CA . LYS A 1 289 ? -10.044 -3.475 -6.295 1.00 89.25 289 LYS A CA 1
ATOM 2277 C C . LYS A 1 289 ? -10.834 -4.283 -5.278 1.00 89.25 289 LYS A C 1
ATOM 2279 O O . LYS A 1 289 ? -10.729 -4.045 -4.075 1.00 89.25 289 LYS A O 1
ATOM 2284 N N . VAL A 1 290 ? -11.594 -5.266 -5.745 1.00 89.88 290 VAL A N 1
ATOM 2285 C CA . VAL A 1 290 ? -12.251 -6.213 -4.839 1.00 89.88 290 VAL A CA 1
ATOM 2286 C C . VAL A 1 290 ? -11.201 -7.179 -4.305 1.00 89.88 290 VAL A C 1
ATOM 2288 O O . VAL A 1 290 ? -10.633 -7.954 -5.062 1.00 89.88 290 VAL A O 1
ATOM 2291 N N . GLU A 1 291 ? -10.924 -7.168 -3.007 1.00 87.06 291 GLU A N 1
ATOM 2292 C CA . GLU A 1 291 ? -9.944 -8.095 -2.425 1.00 87.06 291 GLU A CA 1
ATOM 2293 C C . GLU A 1 291 ? -10.589 -9.431 -2.024 1.00 87.06 291 GLU A C 1
ATOM 2295 O O . GLU A 1 291 ? -9.938 -10.474 -2.056 1.00 87.06 291 GLU A O 1
ATOM 2300 N N . SER A 1 292 ? -11.875 -9.429 -1.661 1.00 87.94 292 SER A N 1
ATOM 2301 C CA . SER A 1 292 ? -12.624 -10.648 -1.336 1.00 87.94 292 SER A CA 1
ATOM 2302 C C . SER A 1 292 ? -14.123 -10.460 -1.542 1.00 87.94 292 SER A C 1
ATOM 2304 O O . SER A 1 292 ? -14.618 -9.334 -1.467 1.00 87.94 292 SER A O 1
ATOM 2306 N N . GLY A 1 293 ? -14.823 -11.574 -1.769 1.00 86.81 293 GLY A N 1
ATOM 2307 C CA . GLY A 1 293 ? -16.266 -11.639 -1.980 1.00 86.81 293 GLY A CA 1
ATOM 2308 C C . GLY A 1 293 ? -16.708 -11.234 -3.385 1.00 86.81 293 GLY A C 1
ATOM 2309 O O . GLY A 1 293 ? -15.902 -10.888 -4.245 1.00 86.81 293 GLY A O 1
ATOM 2310 N N . SER A 1 294 ? -18.019 -11.290 -3.609 1.00 87.00 294 SER A N 1
ATOM 2311 C CA . SER A 1 294 ? -18.667 -10.826 -4.838 1.00 87.00 294 SER A CA 1
ATOM 2312 C C . SER A 1 294 ? -19.688 -9.746 -4.516 1.00 87.00 294 SER A C 1
ATOM 2314 O O . SER A 1 294 ? -20.262 -9.755 -3.426 1.00 87.00 294 SER A O 1
ATOM 2316 N N . ILE A 1 295 ? -19.942 -8.872 -5.480 1.00 89.69 295 ILE A N 1
ATOM 2317 C CA . ILE A 1 295 ? -20.909 -7.776 -5.386 1.00 89.69 295 ILE A CA 1
ATOM 2318 C C . ILE A 1 295 ? -21.905 -7.877 -6.538 1.00 89.69 295 ILE A C 1
ATOM 2320 O O . ILE A 1 295 ? -21.520 -8.215 -7.662 1.00 89.69 295 ILE A O 1
ATOM 2324 N N . LYS A 1 296 ? -23.179 -7.612 -6.251 1.00 90.94 296 LYS A N 1
ATOM 2325 C CA . LYS A 1 296 ? -24.268 -7.543 -7.228 1.00 90.94 296 LYS A CA 1
ATOM 2326 C C . LYS A 1 296 ? -24.930 -6.165 -7.206 1.00 90.94 296 LYS A C 1
ATOM 2328 O O . LYS A 1 296 ? -24.929 -5.464 -6.193 1.00 90.94 296 LYS A O 1
ATOM 2333 N N . GLU A 1 297 ? -25.496 -5.765 -8.341 1.00 91.94 297 GLU A N 1
ATOM 2334 C CA . GLU A 1 297 ? -26.339 -4.569 -8.404 1.00 91.94 297 GLU A CA 1
ATOM 2335 C C . GLU A 1 297 ? -27.535 -4.710 -7.446 1.00 91.94 297 GLU A C 1
ATOM 2337 O O . GLU A 1 297 ? -28.178 -5.755 -7.384 1.00 91.94 297 GLU A O 1
ATOM 2342 N N . GLY A 1 298 ? -27.827 -3.659 -6.676 1.00 89.38 298 GLY A N 1
ATOM 2343 C CA . GLY A 1 298 ? -28.866 -3.659 -5.643 1.00 89.38 298 GLY A CA 1
ATOM 2344 C C . GLY A 1 298 ? -28.396 -4.077 -4.245 1.00 89.38 298 GLY A C 1
ATOM 2345 O O . GLY A 1 298 ? -29.153 -3.900 -3.284 1.00 89.38 298 GLY A O 1
ATOM 2346 N N . ASP A 1 299 ? -27.161 -4.570 -4.093 1.00 90.50 299 ASP A N 1
ATOM 2347 C CA . ASP A 1 299 ? -26.636 -4.974 -2.788 1.00 90.50 299 ASP A CA 1
ATOM 2348 C C . ASP A 1 299 ? -26.556 -3.795 -1.808 1.00 90.50 299 ASP A C 1
ATOM 2350 O O . ASP A 1 299 ? -26.225 -2.656 -2.157 1.00 90.50 299 ASP A O 1
ATOM 2354 N N . SER A 1 300 ? -26.851 -4.089 -0.540 1.00 91.75 300 SER A N 1
ATOM 2355 C CA . SER A 1 300 ? -26.674 -3.151 0.572 1.00 91.75 300 SER A CA 1
ATOM 2356 C C . SER A 1 300 ? -25.350 -3.437 1.277 1.00 91.75 300 SER A C 1
ATOM 2358 O O . SER A 1 300 ? -25.167 -4.499 1.876 1.00 91.75 300 SER A O 1
ATOM 2360 N N . LEU A 1 301 ? -24.432 -2.477 1.206 1.00 92.50 301 LEU A N 1
ATOM 2361 C CA . LEU A 1 301 ? -23.085 -2.533 1.770 1.00 92.50 301 LEU A CA 1
ATOM 2362 C C . LEU A 1 301 ? -22.921 -1.479 2.867 1.00 92.50 301 LEU A C 1
ATOM 2364 O O . LEU A 1 301 ? -23.797 -0.645 3.088 1.00 92.50 301 LEU A O 1
ATOM 2368 N N . ILE A 1 302 ? -21.793 -1.520 3.570 1.00 92.88 302 ILE A N 1
ATOM 2369 C CA . ILE A 1 302 ? -21.439 -0.521 4.577 1.00 92.88 302 ILE A CA 1
ATOM 2370 C C . ILE A 1 302 ? -20.037 0.023 4.316 1.00 92.88 302 ILE A C 1
ATOM 2372 O O . ILE A 1 302 ? -19.090 -0.742 4.100 1.00 92.88 302 ILE A O 1
ATOM 2376 N N . ILE A 1 303 ? -19.905 1.348 4.343 1.00 92.38 303 ILE A N 1
ATOM 2377 C CA . ILE A 1 303 ? -18.615 2.032 4.263 1.00 92.38 303 ILE A CA 1
ATOM 2378 C C . ILE A 1 303 ? -18.020 2.106 5.664 1.00 92.38 303 ILE A C 1
ATOM 2380 O O . ILE A 1 303 ? -18.588 2.702 6.579 1.00 92.38 303 ILE A O 1
ATOM 2384 N N . MET A 1 304 ? -16.850 1.500 5.827 1.00 90.50 304 MET A N 1
ATOM 2385 C CA . MET A 1 304 ? -16.018 1.632 7.018 1.00 90.50 304 MET A CA 1
ATOM 2386 C C . MET A 1 304 ? -14.896 2.639 6.726 1.00 90.50 304 MET A C 1
ATOM 2388 O O . MET A 1 304 ? -14.350 2.614 5.620 1.00 90.50 304 MET A O 1
ATOM 2392 N N . PRO A 1 305 ? -14.526 3.517 7.677 1.00 86.88 305 PRO A N 1
ATOM 2393 C CA . PRO A 1 305 ? -14.808 3.469 9.115 1.00 86.88 305 PRO A CA 1
ATOM 2394 C C . PRO A 1 305 ? -16.092 4.187 9.585 1.00 86.88 305 PRO A C 1
ATOM 2396 O O . PRO A 1 305 ? -16.498 3.948 10.723 1.00 86.88 305 PRO A O 1
ATOM 2399 N N . ASN A 1 306 ? -16.751 5.004 8.752 1.00 86.88 306 ASN A N 1
ATOM 2400 C CA . ASN A 1 306 ? -17.911 5.826 9.159 1.00 86.88 306 ASN A CA 1
ATOM 2401 C C . ASN A 1 306 ? -19.167 5.018 9.539 1.00 86.88 306 ASN A C 1
ATOM 2403 O O . ASN A 1 306 ? -20.042 5.531 10.231 1.00 86.88 306 ASN A O 1
ATOM 2407 N N . LYS A 1 307 ? -19.234 3.735 9.154 1.00 88.44 307 LYS A N 1
ATOM 2408 C CA . LYS A 1 307 ? -20.381 2.830 9.361 1.00 88.44 307 LYS A CA 1
ATOM 2409 C C . LYS A 1 307 ? -21.653 3.303 8.658 1.00 88.44 307 LYS A C 1
ATOM 2411 O O . LYS A 1 307 ? -22.758 3.095 9.157 1.00 88.44 307 LYS A O 1
ATOM 2416 N N . GLU A 1 308 ? -21.495 3.898 7.485 1.00 89.56 308 GLU A N 1
ATOM 2417 C CA . GLU A 1 308 ? -22.620 4.399 6.703 1.00 89.56 308 GLU A CA 1
ATOM 2418 C C . GLU A 1 308 ? -23.139 3.324 5.741 1.00 89.56 308 GLU A C 1
ATOM 2420 O O . GLU A 1 308 ? -22.351 2.744 4.983 1.00 89.56 308 GLU A O 1
ATOM 2425 N N . PRO A 1 309 ? -24.445 2.999 5.785 1.00 91.62 309 PRO A N 1
ATOM 2426 C CA . PRO A 1 309 ? -25.036 2.035 4.875 1.00 91.62 309 PRO A CA 1
ATOM 2427 C C . PRO A 1 309 ? -25.212 2.661 3.491 1.00 91.62 309 PRO A C 1
ATOM 2429 O O . PRO A 1 309 ? -25.784 3.737 3.348 1.00 91.62 309 PRO A O 1
ATOM 2432 N N . VAL A 1 310 ? -24.779 1.946 2.460 1.00 92.69 310 VAL A N 1
ATOM 2433 C CA . VAL A 1 310 ? -24.876 2.383 1.066 1.00 92.69 310 VAL A CA 1
ATOM 2434 C C . VAL A 1 310 ? -25.510 1.305 0.204 1.00 92.69 310 VAL A C 1
ATOM 2436 O O . VAL A 1 310 ? -25.381 0.110 0.477 1.00 92.69 310 VAL A O 1
ATOM 2439 N N . LYS A 1 311 ? -26.198 1.725 -0.858 1.00 92.62 311 LYS A N 1
ATOM 2440 C CA . LYS A 1 311 ? -26.784 0.814 -1.848 1.00 92.62 311 LYS A CA 1
ATOM 2441 C C . LYS A 1 311 ? -26.071 0.925 -3.181 1.00 92.62 311 LYS A C 1
ATOM 2443 O O . LYS A 1 311 ? -25.845 2.031 -3.676 1.00 92.62 311 LYS A O 1
ATOM 2448 N N . VAL A 1 312 ? -25.766 -0.228 -3.764 1.00 92.88 312 VAL A N 1
ATOM 2449 C CA . VAL A 1 312 ? -25.129 -0.352 -5.074 1.00 92.88 312 VAL A CA 1
ATOM 2450 C C . VAL A 1 312 ? -26.179 -0.156 -6.162 1.00 92.88 312 VAL A C 1
ATOM 2452 O O . VAL A 1 312 ? -27.137 -0.919 -6.244 1.00 92.88 312 VAL A O 1
ATOM 2455 N N . VAL A 1 313 ? -26.006 0.859 -7.006 1.00 92.00 313 VAL A N 1
ATOM 2456 C CA . VAL A 1 313 ? -26.918 1.142 -8.128 1.00 92.00 313 VAL A CA 1
ATOM 2457 C C . VAL A 1 313 ? -26.436 0.488 -9.411 1.00 92.00 313 VAL A C 1
ATOM 2459 O O . VAL A 1 313 ? -27.233 -0.078 -10.153 1.00 92.00 313 VAL A O 1
ATOM 2462 N N . ALA A 1 314 ? -25.141 0.604 -9.690 1.00 90.44 314 ALA A N 1
ATOM 2463 C CA . ALA A 1 314 ? -24.532 0.068 -10.896 1.00 90.44 314 ALA A CA 1
ATOM 2464 C C . ALA A 1 314 ? -23.079 -0.316 -10.628 1.00 90.44 314 ALA A C 1
ATOM 2466 O O . ALA A 1 314 ? -22.396 0.347 -9.840 1.00 90.44 314 ALA A O 1
ATOM 2467 N N . ILE A 1 315 ? -22.614 -1.357 -11.309 1.00 91.75 315 ILE A N 1
ATOM 2468 C CA . ILE A 1 315 ? -21.221 -1.798 -11.261 1.00 91.75 315 ILE A CA 1
ATOM 2469 C C . ILE A 1 315 ? -20.660 -1.727 -12.679 1.00 91.75 315 ILE A C 1
ATOM 2471 O O . ILE A 1 315 ? -21.283 -2.187 -13.634 1.00 91.75 315 ILE A O 1
ATOM 2475 N N . PHE A 1 316 ? -19.472 -1.154 -12.814 1.00 89.38 316 PHE A N 1
ATOM 2476 C CA . PHE A 1 316 ? -18.734 -1.118 -14.067 1.00 89.38 316 PHE A CA 1
ATOM 2477 C C . PHE A 1 316 ? -17.397 -1.827 -13.870 1.00 89.38 316 PHE A C 1
ATOM 2479 O O . PHE A 1 316 ? -16.650 -1.510 -12.939 1.00 89.38 316 PHE A O 1
ATOM 2486 N N . CYS A 1 317 ? -17.121 -2.797 -14.735 1.00 84.81 317 CYS A N 1
ATOM 2487 C CA . CYS A 1 317 ? -15.806 -3.399 -14.880 1.00 84.81 317 CYS A CA 1
ATOM 2488 C C . CYS A 1 317 ? -15.132 -2.667 -16.038 1.00 84.81 317 CYS A C 1
ATOM 2490 O O . CYS A 1 317 ? -15.578 -2.783 -17.176 1.00 84.81 317 CYS A O 1
ATOM 2492 N N . ASP A 1 318 ? -14.104 -1.880 -15.733 1.00 77.31 318 ASP A N 1
ATOM 2493 C CA . ASP A 1 318 ? -13.448 -0.981 -16.686 1.00 77.31 318 ASP A CA 1
ATOM 2494 C C . ASP A 1 318 ? -14.433 0.039 -17.306 1.00 77.31 318 ASP A C 1
ATOM 2496 O O . ASP A 1 318 ? -14.787 1.027 -16.648 1.00 77.31 318 ASP A O 1
ATOM 2500 N N . GLU A 1 319 ? -14.898 -0.199 -18.537 1.00 77.12 319 GLU A N 1
ATOM 2501 C CA . GLU A 1 319 ? -15.899 0.621 -19.244 1.00 77.12 319 GLU A CA 1
ATOM 2502 C C . GLU A 1 319 ? -17.260 -0.082 -19.401 1.00 77.12 319 GLU A C 1
ATOM 2504 O O . GLU A 1 319 ? -18.273 0.573 -19.657 1.00 77.12 319 GLU A O 1
ATOM 2509 N N . ASP A 1 320 ? -17.316 -1.395 -19.167 1.00 82.12 320 ASP A N 1
ATOM 2510 C CA . ASP A 1 320 ? -18.514 -2.199 -19.375 1.00 82.12 320 ASP A CA 1
ATOM 2511 C C . ASP A 1 320 ? -19.360 -2.286 -18.104 1.00 82.12 320 ASP A C 1
ATOM 2513 O O . ASP A 1 320 ? -18.882 -2.606 -17.010 1.00 82.12 320 ASP A O 1
ATOM 2517 N N . LYS A 1 321 ? -20.668 -2.055 -18.249 1.00 85.94 321 LYS A N 1
ATOM 2518 C CA . LYS A 1 321 ? -21.621 -2.240 -17.152 1.00 85.94 321 LYS A CA 1
ATOM 2519 C C . LYS A 1 321 ? -21.861 -3.734 -16.911 1.00 85.94 321 LYS A C 1
ATOM 2521 O O . LYS A 1 321 ? -22.290 -4.448 -17.815 1.00 85.94 321 LYS A O 1
ATOM 2526 N N . VAL A 1 322 ? -21.654 -4.189 -15.676 1.00 86.62 322 VAL A N 1
ATOM 2527 C CA . VAL A 1 322 ? -21.817 -5.592 -15.265 1.00 86.62 322 VAL A CA 1
ATOM 2528 C C . VAL A 1 322 ? -22.800 -5.711 -14.102 1.00 86.62 322 VAL A C 1
ATOM 2530 O O . VAL A 1 322 ? -22.782 -4.909 -13.177 1.00 86.62 322 VAL A O 1
ATOM 2533 N N . LYS A 1 323 ? -23.650 -6.744 -14.106 1.00 84.31 323 LYS A N 1
ATOM 2534 C CA . LYS A 1 323 ? -24.603 -6.983 -13.002 1.00 84.31 323 LYS A CA 1
ATOM 2535 C C . LYS A 1 323 ? -23.941 -7.550 -11.744 1.00 84.31 323 LYS A C 1
ATOM 2537 O O . LYS A 1 323 ? -24.418 -7.336 -10.630 1.00 84.31 323 LYS A O 1
ATOM 2542 N N . ARG A 1 324 ? -22.866 -8.320 -11.928 1.00 85.25 324 ARG A N 1
ATOM 2543 C CA . ARG A 1 324 ? -22.117 -9.002 -10.872 1.00 85.25 324 ARG A CA 1
ATOM 2544 C C . ARG A 1 324 ? -20.627 -8.902 -11.153 1.00 85.25 324 ARG A C 1
ATOM 2546 O O . ARG A 1 324 ? -20.197 -9.044 -12.298 1.00 85.25 324 ARG A O 1
ATOM 2553 N N . ALA A 1 325 ? -19.854 -8.720 -10.093 1.00 84.75 325 ALA A N 1
ATOM 2554 C CA . ALA A 1 325 ? -18.404 -8.742 -10.159 1.00 84.75 325 ALA A CA 1
ATOM 2555 C C . ALA A 1 325 ? -17.792 -9.614 -9.058 1.00 84.75 325 ALA A C 1
ATOM 2557 O O . ALA A 1 325 ? -18.335 -9.742 -7.953 1.00 84.75 325 ALA A O 1
ATOM 2558 N N . GLY A 1 326 ? -16.667 -10.238 -9.404 1.00 83.31 326 GLY A N 1
ATOM 2559 C CA . GLY A 1 326 ? -15.934 -11.168 -8.551 1.00 83.31 326 GLY A CA 1
ATOM 2560 C C . GLY A 1 326 ? -14.690 -10.546 -7.908 1.00 83.31 326 GLY A C 1
ATOM 2561 O O . GLY A 1 326 ? -14.368 -9.378 -8.142 1.00 83.31 326 GLY A O 1
ATOM 2562 N N . PRO A 1 327 ? -13.954 -11.323 -7.097 1.00 84.50 327 PRO A N 1
ATOM 2563 C CA . PRO A 1 327 ? -12.744 -10.841 -6.455 1.00 84.50 327 PRO A CA 1
ATOM 2564 C C . PRO A 1 327 ? -11.608 -10.611 -7.461 1.00 84.50 327 PRO A C 1
ATOM 2566 O O . PRO A 1 327 ? -11.367 -11.402 -8.375 1.00 84.50 327 PRO A O 1
ATOM 2569 N N . GLY A 1 328 ? -10.861 -9.537 -7.223 1.00 81.38 328 GLY A N 1
ATOM 2570 C CA . GLY A 1 328 ? -9.667 -9.063 -7.920 1.00 81.38 328 GLY A CA 1
ATOM 2571 C C . GLY A 1 328 ? -9.910 -8.405 -9.276 1.00 81.38 328 GLY A C 1
ATOM 2572 O O . GLY A 1 328 ? -8.962 -8.199 -10.032 1.00 81.38 328 GLY A O 1
ATOM 2573 N N . GLU A 1 329 ? -11.160 -8.075 -9.582 1.00 84.12 329 GLU A N 1
ATOM 2574 C CA . GLU A 1 329 ? -11.508 -7.099 -10.613 1.00 84.12 329 GLU A CA 1
ATOM 2575 C C . GLU A 1 329 ? -11.369 -5.678 -10.039 1.00 84.12 329 GLU A C 1
ATOM 2577 O O . GLU A 1 329 ? -11.595 -5.448 -8.843 1.00 84.12 329 GLU A O 1
ATOM 2582 N N . ASN A 1 330 ? -10.963 -4.730 -10.887 1.00 86.56 330 ASN A N 1
ATOM 2583 C CA . ASN A 1 330 ? -11.005 -3.310 -10.553 1.00 86.56 330 ASN A CA 1
ATOM 2584 C C . ASN A 1 330 ? -12.379 -2.790 -10.967 1.00 86.56 330 ASN A C 1
ATOM 2586 O O . ASN A 1 330 ? -12.737 -2.843 -12.141 1.00 86.56 330 ASN A O 1
ATOM 2590 N N . LEU A 1 331 ? -13.161 -2.322 -10.000 1.00 89.62 331 LEU A N 1
ATOM 2591 C CA . LEU A 1 331 ? -14.543 -1.929 -10.228 1.00 89.62 331 LEU A CA 1
ATOM 2592 C C . LEU A 1 331 ? -14.725 -0.440 -10.009 1.00 89.62 331 LEU A C 1
ATOM 2594 O O . LEU A 1 331 ? -14.140 0.149 -9.096 1.00 89.62 331 LEU A O 1
ATOM 2598 N N . ARG A 1 332 ? -15.611 0.143 -10.811 1.00 91.69 332 ARG A N 1
ATOM 2599 C CA . ARG A 1 332 ? -16.242 1.430 -10.529 1.00 91.69 332 ARG A CA 1
ATOM 2600 C C . ARG A 1 332 ? -17.663 1.138 -10.079 1.00 91.69 332 ARG A C 1
ATOM 2602 O O . ARG A 1 332 ? -18.475 0.619 -10.841 1.00 91.69 332 ARG A O 1
ATOM 2609 N N . VAL A 1 333 ? -17.954 1.428 -8.821 1.00 92.38 333 VAL A N 1
ATOM 2610 C CA . VAL A 1 333 ? -19.246 1.134 -8.206 1.00 92.38 333 VAL A CA 1
ATOM 2611 C C . VAL A 1 333 ? -19.970 2.447 -7.975 1.00 92.38 333 VAL A C 1
ATOM 2613 O O . VAL A 1 333 ? -19.487 3.311 -7.244 1.00 92.38 333 VAL A O 1
ATOM 2616 N N . ARG A 1 334 ? -21.143 2.600 -8.591 1.00 92.75 334 ARG A N 1
ATOM 2617 C CA . ARG A 1 334 ? -22.033 3.727 -8.318 1.00 92.75 334 ARG A CA 1
ATOM 2618 C C . ARG A 1 334 ? -22.866 3.406 -7.088 1.00 92.75 334 ARG A C 1
ATOM 2620 O O . ARG A 1 334 ? -23.623 2.431 -7.083 1.00 92.75 334 ARG A O 1
ATOM 2627 N N . ILE A 1 335 ? -22.740 4.239 -6.065 1.00 92.56 335 ILE A N 1
ATOM 2628 C CA . ILE A 1 335 ? -23.401 4.072 -4.775 1.00 92.56 335 ILE A CA 1
ATOM 2629 C C . ILE A 1 335 ? -24.366 5.224 -4.488 1.00 92.56 335 ILE A C 1
ATOM 2631 O O . ILE A 1 335 ? -24.209 6.344 -4.974 1.00 92.56 335 ILE A O 1
ATOM 2635 N N . THR A 1 336 ? -25.387 4.922 -3.690 1.00 91.31 336 THR A N 1
ATOM 2636 C CA . THR A 1 336 ? -26.368 5.888 -3.178 1.00 91.31 336 THR A CA 1
ATOM 2637 C C . THR A 1 336 ? -26.462 5.806 -1.662 1.00 91.31 336 THR A C 1
ATOM 2639 O O . THR A 1 336 ? -26.246 4.740 -1.080 1.00 91.31 336 THR A O 1
ATOM 2642 N N . GLY A 1 337 ? -26.816 6.933 -1.040 1.00 83.75 337 GLY A N 1
ATOM 2643 C CA . GLY A 1 337 ? -26.972 7.061 0.411 1.00 83.75 337 GLY A CA 1
ATOM 2644 C C . GLY A 1 337 ? -25.848 7.827 1.107 1.00 83.75 337 GLY A C 1
ATOM 2645 O O . GLY A 1 337 ? -25.961 8.054 2.303 1.00 83.75 337 GLY A O 1
ATOM 2646 N N . ILE A 1 338 ? -24.814 8.241 0.369 1.00 87.69 338 ILE A N 1
ATOM 2647 C CA . ILE A 1 338 ? -23.678 9.009 0.882 1.00 87.69 338 ILE A CA 1
ATOM 2648 C C . ILE A 1 338 ? -23.186 10.000 -0.178 1.00 87.69 338 ILE A C 1
ATOM 2650 O O . ILE A 1 338 ? -23.245 9.712 -1.383 1.00 87.69 338 ILE A O 1
ATOM 2654 N N . GLU A 1 339 ? -22.712 11.158 0.264 1.00 86.06 339 GLU A N 1
ATOM 2655 C CA . GLU A 1 339 ? -22.104 12.155 -0.613 1.00 86.06 339 GLU A CA 1
ATOM 2656 C C . GLU A 1 339 ? -20.625 11.836 -0.866 1.00 86.06 339 GLU A C 1
ATOM 2658 O O . GLU A 1 339 ? -19.998 11.031 -0.177 1.00 86.06 339 GLU A O 1
ATOM 2663 N N . ASP A 1 340 ? -20.057 12.425 -1.914 1.00 83.56 340 ASP A N 1
ATOM 2664 C CA . ASP A 1 340 ? -18.645 12.243 -2.237 1.00 83.56 340 ASP A CA 1
ATOM 2665 C C . ASP A 1 340 ? -17.730 12.874 -1.184 1.00 83.56 340 ASP A C 1
ATOM 2667 O O . ASP A 1 340 ? -16.624 12.377 -0.980 1.00 83.56 340 ASP A O 1
ATOM 2671 N N . GLU A 1 341 ? -18.174 13.920 -0.487 1.00 86.25 341 GLU A N 1
ATOM 2672 C CA . GLU A 1 341 ? -17.414 14.607 0.567 1.00 86.25 341 GLU A CA 1
ATOM 2673 C C . GLU A 1 341 ? -17.139 13.720 1.794 1.00 86.25 341 GLU A C 1
ATOM 2675 O O . GLU A 1 341 ? -16.041 13.778 2.350 1.00 86.25 341 GLU A O 1
ATOM 2680 N N . ASP A 1 342 ? -18.070 12.829 2.147 1.00 86.25 342 ASP A N 1
ATOM 2681 C CA . ASP A 1 342 ? -17.985 11.974 3.342 1.00 86.25 342 ASP A CA 1
ATOM 2682 C C . ASP A 1 342 ? -17.097 10.731 3.156 1.00 86.25 342 ASP A C 1
ATOM 2684 O O . ASP A 1 342 ? -16.740 10.049 4.121 1.00 86.25 342 ASP A O 1
ATOM 2688 N N . ILE A 1 343 ? -16.710 10.419 1.917 1.00 87.94 343 ILE A N 1
ATOM 2689 C CA . ILE A 1 343 ? -15.856 9.271 1.594 1.00 87.94 343 ILE A CA 1
ATOM 2690 C C . ILE A 1 343 ? -14.410 9.723 1.486 1.00 87.94 343 ILE A C 1
ATOM 2692 O O . ILE A 1 343 ? -14.123 10.684 0.793 1.00 87.94 343 ILE A O 1
ATOM 2696 N N . LEU A 1 344 ? -13.453 8.996 2.050 1.00 88.75 344 LEU A N 1
ATOM 2697 C CA . LEU A 1 344 ? -12.032 9.238 1.786 1.00 88.75 344 LEU A CA 1
ATOM 2698 C C . LEU A 1 344 ? -11.392 8.054 1.061 1.00 88.75 344 LEU A C 1
ATOM 2700 O O . LEU A 1 344 ? -11.810 6.903 1.216 1.00 88.75 344 LEU A O 1
ATOM 2704 N N . SER A 1 345 ? -10.350 8.335 0.276 1.00 86.50 345 SER A N 1
ATOM 2705 C CA . SER A 1 345 ? -9.492 7.292 -0.290 1.00 86.50 345 SER A CA 1
ATOM 2706 C C . SER A 1 345 ? -8.858 6.488 0.845 1.00 86.50 345 SER A C 1
ATOM 2708 O O . SER A 1 345 ? -8.289 7.040 1.784 1.00 86.50 345 SER A O 1
ATOM 2710 N N . GLY A 1 346 ? -8.991 5.168 0.768 1.00 84.56 346 GLY A N 1
ATOM 2711 C CA . GLY A 1 346 ? -8.578 4.233 1.806 1.00 84.56 346 GLY A CA 1
ATOM 2712 C C . GLY A 1 346 ? -9.703 3.750 2.730 1.00 84.56 346 GLY A C 1
ATOM 2713 O O . GLY A 1 346 ? -9.491 2.815 3.505 1.00 84.56 346 GLY A O 1
ATOM 2714 N N . PHE A 1 347 ? -10.914 4.306 2.622 1.00 91.12 347 PHE A N 1
ATOM 2715 C CA . PHE A 1 347 ? -12.102 3.696 3.224 1.00 91.12 347 PHE A CA 1
ATOM 2716 C C . PHE A 1 347 ? -12.401 2.350 2.565 1.00 91.12 347 PHE A C 1
ATOM 2718 O O . PHE A 1 347 ? -12.000 2.093 1.433 1.00 91.12 347 PHE A O 1
ATOM 2725 N N . VAL A 1 348 ? -13.092 1.461 3.275 1.00 91.25 348 VAL A N 1
ATOM 2726 C CA . VAL A 1 348 ? -13.363 0.105 2.789 1.00 91.25 348 VAL A CA 1
ATOM 2727 C C . VAL A 1 348 ? -14.862 -0.112 2.691 1.00 91.25 348 VAL A C 1
ATOM 2729 O O . VAL A 1 348 ? -15.582 -0.044 3.690 1.00 91.25 348 VAL A O 1
ATOM 2732 N N . LEU A 1 349 ? -15.324 -0.433 1.484 1.00 92.12 349 LEU A N 1
ATOM 2733 C CA . LEU A 1 349 ? -16.650 -0.993 1.276 1.00 92.12 349 LEU A CA 1
ATOM 2734 C C . LEU A 1 349 ? -16.653 -2.434 1.770 1.00 92.12 349 LEU A C 1
ATOM 2736 O O . LEU A 1 349 ? -15.861 -3.264 1.320 1.00 92.12 349 LEU A O 1
ATOM 2740 N N . SER A 1 350 ? -17.538 -2.722 2.717 1.00 91.12 350 SER A N 1
ATOM 2741 C CA . SER A 1 350 ? -17.618 -4.025 3.365 1.00 91.12 350 SER A CA 1
ATOM 2742 C C . SER A 1 350 ? -19.041 -4.567 3.400 1.00 91.12 350 SER A C 1
ATOM 2744 O O . SER A 1 350 ? -20.019 -3.829 3.266 1.00 91.12 350 SER A O 1
ATOM 2746 N N . SER A 1 351 ? -19.161 -5.884 3.563 1.00 88.44 351 SER A N 1
ATOM 2747 C CA . SER A 1 351 ? -20.454 -6.532 3.781 1.00 88.44 351 SER A CA 1
ATOM 2748 C C . SER A 1 351 ? -21.063 -6.121 5.127 1.00 88.44 351 SER A C 1
ATOM 2750 O O . SER A 1 351 ? -20.367 -6.026 6.139 1.00 88.44 351 SER A O 1
ATOM 2752 N N . THR A 1 352 ? -22.385 -5.960 5.162 1.00 85.81 352 THR A N 1
ATOM 2753 C CA . THR A 1 352 ? -23.150 -5.645 6.381 1.00 85.81 352 THR A CA 1
ATOM 2754 C C . THR A 1 352 ? -23.100 -6.760 7.431 1.00 85.81 352 THR A C 1
ATOM 2756 O O . THR A 1 352 ? -23.175 -6.481 8.625 1.00 85.81 352 THR A O 1
ATOM 2759 N N . VAL A 1 353 ? -22.937 -8.020 7.009 1.00 84.75 353 VAL A N 1
ATOM 2760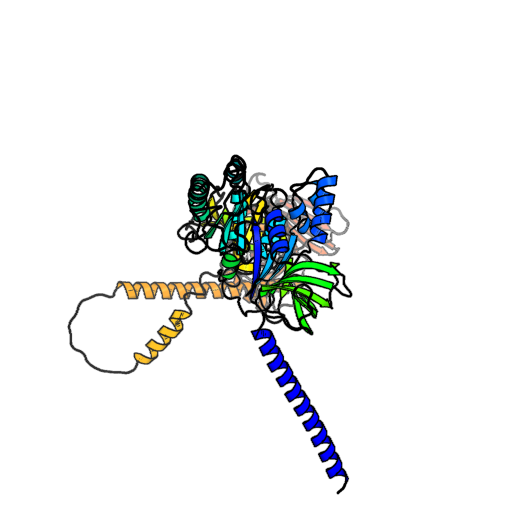 C CA . VAL A 1 353 ? -22.931 -9.192 7.905 1.00 84.75 353 VAL A CA 1
ATOM 2761 C C . VAL A 1 353 ? -21.639 -9.274 8.718 1.00 84.75 353 VAL A C 1
ATOM 2763 O O . VAL A 1 353 ? -21.658 -9.620 9.899 1.00 84.75 353 VAL A O 1
ATOM 2766 N N . LYS A 1 354 ? -20.502 -8.965 8.087 1.00 83.94 354 LYS A N 1
ATOM 2767 C CA . LYS A 1 354 ? -19.180 -8.997 8.719 1.00 83.94 354 LYS A CA 1
ATOM 2768 C C . LYS A 1 354 ? -18.382 -7.754 8.307 1.00 83.94 354 LYS A C 1
ATOM 2770 O O . LYS A 1 354 ? -17.538 -7.855 7.414 1.00 83.94 354 LYS A O 1
ATOM 2775 N N . PRO A 1 355 ? -18.652 -6.595 8.934 1.00 83.94 355 PRO A N 1
ATOM 2776 C CA . PRO A 1 355 ? -17.952 -5.360 8.614 1.00 83.94 355 PRO A CA 1
ATOM 2777 C C . PRO A 1 355 ? -16.486 -5.426 9.049 1.00 83.94 355 PRO A C 1
ATOM 2779 O O . PRO A 1 355 ? -16.128 -6.112 10.014 1.00 83.94 355 PRO A O 1
ATOM 2782 N N . VAL A 1 356 ? -15.641 -4.678 8.344 1.00 85.12 356 VAL A N 1
ATOM 2783 C CA . VAL A 1 356 ? -14.216 -4.541 8.675 1.00 85.12 356 VAL A CA 1
ATOM 2784 C C . VAL A 1 356 ? -14.064 -3.760 9.982 1.00 85.12 356 VAL A C 1
ATOM 2786 O O . VAL A 1 356 ? -14.794 -2.805 10.236 1.00 85.12 356 VAL A O 1
ATOM 2789 N N . ALA A 1 357 ? -13.116 -4.152 10.834 1.00 83.56 357 ALA A N 1
ATOM 2790 C CA . ALA A 1 357 ? -12.857 -3.438 12.080 1.00 83.56 357 ALA A CA 1
ATOM 2791 C C . ALA A 1 357 ? -12.130 -2.108 11.816 1.00 83.56 357 ALA A C 1
ATOM 2793 O O . ALA A 1 357 ? -11.100 -2.075 11.143 1.00 83.56 357 ALA A O 1
ATOM 2794 N N . ALA A 1 358 ? -12.645 -1.027 12.404 1.00 87.31 358 ALA A N 1
ATOM 2795 C CA . ALA A 1 358 ? -11.983 0.271 12.437 1.00 87.31 358 ALA A CA 1
ATOM 2796 C C . ALA A 1 358 ? -11.270 0.448 13.785 1.00 87.31 358 ALA A C 1
ATOM 2798 O O . ALA A 1 358 ? -11.876 0.251 14.843 1.00 87.31 358 ALA A O 1
ATOM 2799 N N . VAL A 1 359 ? -9.978 0.773 13.757 1.00 88.56 359 VAL A N 1
ATOM 2800 C CA . VAL A 1 359 ? -9.131 0.894 14.951 1.00 88.56 359 VAL A CA 1
ATOM 2801 C C . VAL A 1 359 ? -8.288 2.161 14.894 1.00 88.56 359 VAL A C 1
ATOM 2803 O O . VAL A 1 359 ? -7.876 2.596 13.825 1.00 88.56 359 VAL A O 1
ATOM 2806 N N . THR A 1 360 ? -8.029 2.750 16.058 1.00 90.00 360 THR A N 1
ATOM 2807 C CA . THR A 1 360 ? -7.059 3.846 16.231 1.00 90.00 360 THR A CA 1
ATOM 2808 C C . THR A 1 360 ? -5.747 3.359 16.839 1.00 90.00 360 THR A C 1
ATOM 2810 O O . THR A 1 360 ? -4.725 4.028 16.748 1.00 90.00 360 THR A O 1
ATOM 2813 N N . GLU A 1 361 ? -5.757 2.173 17.449 1.00 90.00 361 GLU A N 1
ATOM 2814 C CA . GLU A 1 361 ? -4.590 1.573 18.079 1.00 90.00 361 GLU A CA 1
ATOM 2815 C C . GLU A 1 361 ? -4.512 0.080 17.789 1.00 90.00 361 GLU A C 1
ATOM 2817 O O . GLU A 1 361 ? -5.492 -0.670 17.904 1.00 90.00 361 GLU A O 1
ATOM 2822 N N . PHE A 1 362 ? -3.311 -0.380 17.463 1.00 89.19 362 PHE A N 1
ATOM 2823 C CA . PHE A 1 362 ? -3.071 -1.784 17.182 1.00 89.19 362 PHE A CA 1
ATOM 2824 C C . PHE A 1 362 ? -1.632 -2.195 17.477 1.00 89.19 362 PHE A C 1
ATOM 2826 O O . PHE A 1 362 ? -0.721 -1.376 17.593 1.00 89.19 362 PHE A O 1
ATOM 2833 N N . VAL A 1 363 ? -1.443 -3.503 17.632 1.00 88.38 363 VAL A N 1
ATOM 2834 C CA . VAL A 1 363 ? -0.138 -4.116 17.857 1.00 88.38 363 VAL A CA 1
ATOM 2835 C C . VAL A 1 363 ? 0.318 -4.792 16.578 1.00 88.38 363 VAL A C 1
ATOM 2837 O O . VAL A 1 363 ? -0.406 -5.584 15.962 1.00 88.38 363 VAL A O 1
ATOM 2840 N N . ALA A 1 364 ? 1.542 -4.472 16.183 1.00 87.06 364 ALA A N 1
ATOM 2841 C CA . ALA A 1 364 ? 2.099 -4.918 14.927 1.00 87.06 364 ALA A CA 1
ATOM 2842 C C . ALA A 1 364 ? 3.559 -5.337 15.073 1.00 87.06 364 ALA A C 1
ATOM 2844 O O . ALA A 1 364 ? 4.289 -4.856 15.940 1.00 87.06 364 ALA A O 1
ATOM 2845 N N . GLN A 1 365 ? 3.967 -6.254 14.204 1.00 84.75 365 GLN A N 1
ATOM 2846 C CA . GLN A 1 365 ? 5.343 -6.695 14.066 1.00 84.75 365 GLN A CA 1
ATOM 2847 C C . GLN A 1 365 ? 6.014 -5.868 12.973 1.00 84.75 365 GLN A C 1
ATOM 2849 O O . GLN A 1 365 ? 5.723 -6.047 11.790 1.00 84.75 365 GLN A O 1
ATOM 2854 N N . LEU A 1 366 ? 6.918 -4.986 13.386 1.00 82.06 366 LEU A N 1
ATOM 2855 C CA . LEU A 1 366 ? 7.784 -4.184 12.536 1.00 82.06 366 LEU A CA 1
ATOM 2856 C C . LEU A 1 366 ? 9.057 -4.936 12.198 1.00 82.06 366 LEU A C 1
ATOM 2858 O O . LEU A 1 366 ? 9.718 -5.488 13.069 1.00 82.06 366 LEU A O 1
ATOM 2862 N N . GLN A 1 367 ? 9.442 -4.889 10.933 1.00 80.62 367 GLN A N 1
ATOM 2863 C CA . GLN A 1 367 ? 10.784 -5.205 10.482 1.00 80.62 367 GLN A CA 1
ATOM 2864 C C . GLN A 1 367 ? 11.422 -3.926 9.959 1.00 80.62 367 GLN A C 1
ATOM 2866 O O . GLN A 1 367 ? 10.992 -3.386 8.938 1.00 80.62 367 GLN A O 1
ATOM 2871 N N . ILE A 1 368 ? 12.458 -3.455 10.647 1.00 79.88 368 ILE A N 1
ATOM 2872 C CA . ILE A 1 368 ? 13.166 -2.235 10.269 1.00 79.88 368 ILE A CA 1
ATOM 2873 C C . ILE A 1 368 ? 14.135 -2.559 9.133 1.00 79.88 368 ILE A C 1
ATOM 2875 O O . ILE A 1 368 ? 14.960 -3.461 9.258 1.00 79.88 368 ILE A O 1
ATOM 2879 N N . ILE A 1 369 ? 14.033 -1.832 8.022 1.00 74.62 369 ILE A N 1
ATOM 2880 C CA . ILE A 1 369 ? 14.857 -2.060 6.821 1.00 74.62 369 ILE A CA 1
ATOM 2881 C C . ILE A 1 369 ? 15.919 -0.975 6.670 1.00 74.62 369 ILE A C 1
ATOM 2883 O O . ILE A 1 369 ? 17.055 -1.253 6.277 1.00 74.62 369 ILE A O 1
ATOM 2887 N N . GLY A 1 370 ? 15.532 0.270 6.942 1.00 68.06 370 GLY A N 1
ATOM 2888 C CA . GLY A 1 370 ? 16.362 1.435 6.689 1.00 68.06 370 GLY A CA 1
ATOM 2889 C C . GLY A 1 370 ? 15.997 2.580 7.612 1.00 68.06 370 GLY A C 1
ATOM 2890 O O . GLY A 1 370 ? 15.132 3.386 7.294 1.00 68.06 370 GLY A O 1
ATOM 2891 N N . LEU A 1 371 ? 16.691 2.679 8.743 1.00 67.44 371 LEU A N 1
ATOM 2892 C CA . LEU A 1 371 ? 16.717 3.922 9.511 1.00 67.44 371 LEU A CA 1
ATOM 2893 C C . LEU A 1 371 ? 17.745 4.885 8.893 1.00 67.44 371 LEU A C 1
ATOM 2895 O O . LEU A 1 371 ? 18.814 4.426 8.474 1.00 67.44 371 LEU A O 1
ATOM 2899 N N . PRO A 1 372 ? 17.470 6.204 8.867 1.00 66.62 372 PRO A N 1
ATOM 2900 C CA . PRO A 1 372 ? 18.498 7.210 8.610 1.00 66.62 372 PRO A CA 1
ATOM 2901 C C . PRO A 1 372 ? 19.722 6.967 9.507 1.00 66.62 372 PRO A C 1
ATOM 2903 O O . PRO A 1 372 ? 19.557 6.597 10.667 1.00 66.62 372 PRO A O 1
ATOM 2906 N N . GLU A 1 373 ? 20.947 7.187 9.012 1.00 57.03 373 GLU A N 1
ATOM 2907 C CA . GLU A 1 373 ? 22.201 6.768 9.683 1.00 57.03 373 GLU A CA 1
ATOM 2908 C C . GLU A 1 373 ? 22.388 7.298 11.122 1.00 57.03 373 GLU A C 1
ATOM 2910 O O . GLU A 1 373 ? 23.200 6.764 11.876 1.00 57.03 373 GLU A O 1
ATOM 2915 N N . LYS A 1 374 ? 21.624 8.321 11.525 1.00 55.66 374 LYS A N 1
ATOM 2916 C CA . LYS A 1 374 ? 21.635 8.915 12.873 1.00 55.66 374 LYS A CA 1
ATOM 2917 C C . LYS A 1 374 ? 20.339 8.705 13.665 1.00 55.66 374 LYS A C 1
ATOM 2919 O O . LYS A 1 374 ? 20.267 9.126 14.816 1.00 55.66 374 LYS A O 1
ATOM 2924 N N . ALA A 1 375 ? 19.319 8.090 13.072 1.00 66.19 375 ALA A N 1
ATOM 2925 C CA . ALA A 1 375 ? 18.018 7.905 13.696 1.00 66.19 375 ALA A CA 1
ATOM 2926 C C . ALA A 1 375 ? 17.937 6.544 14.390 1.00 66.19 375 ALA A C 1
ATOM 2928 O O . ALA A 1 375 ? 18.339 5.512 13.852 1.00 66.19 375 ALA A O 1
ATOM 2929 N N . VAL A 1 376 ? 17.371 6.547 15.591 1.00 72.56 376 VAL A N 1
ATOM 2930 C CA . VAL A 1 376 ? 17.067 5.334 16.342 1.00 72.56 376 VAL A CA 1
ATOM 2931 C C . VAL A 1 376 ? 15.573 5.323 16.609 1.00 72.56 376 VAL A C 1
ATOM 2933 O O . VAL A 1 376 ? 15.007 6.345 16.990 1.00 72.56 376 VAL A O 1
ATOM 2936 N N . LEU A 1 377 ? 14.933 4.175 16.400 1.00 78.44 377 LEU A N 1
ATOM 2937 C CA . LEU A 1 377 ? 13.506 4.043 16.652 1.00 78.44 377 LEU A CA 1
ATOM 2938 C C . LEU A 1 377 ? 13.279 3.857 18.158 1.00 78.44 377 LEU A C 1
ATOM 2940 O O . LEU A 1 377 ? 13.738 2.871 18.742 1.00 78.44 377 LEU A O 1
ATOM 2944 N N . THR A 1 378 ? 12.595 4.818 18.775 1.00 84.31 378 THR A N 1
ATOM 2945 C CA . THR A 1 378 ? 12.227 4.847 20.199 1.00 84.31 378 THR A CA 1
ATOM 2946 C C . THR A 1 378 ? 10.709 4.953 20.359 1.00 84.31 378 THR A C 1
ATOM 2948 O O . THR A 1 378 ? 9.995 5.220 19.395 1.00 84.31 378 THR A O 1
ATOM 2951 N N . ALA A 1 379 ? 10.202 4.760 21.577 1.00 85.88 379 ALA A N 1
ATOM 2952 C CA . ALA A 1 379 ? 8.820 5.126 21.894 1.00 85.88 379 ALA A CA 1
ATOM 2953 C C . ALA A 1 379 ? 8.597 6.637 21.666 1.00 85.88 379 ALA A C 1
ATOM 2955 O O . ALA A 1 379 ? 9.507 7.434 21.909 1.00 85.88 379 ALA A O 1
ATOM 2956 N N . GLY A 1 380 ? 7.417 7.011 21.173 1.00 86.19 380 GLY A N 1
ATOM 2957 C CA . GLY A 1 380 ? 7.053 8.365 20.742 1.00 86.19 380 GLY A CA 1
ATOM 2958 C C . GLY A 1 380 ? 7.515 8.734 19.326 1.00 86.19 380 GLY A C 1
ATOM 2959 O O . GLY A 1 380 ? 7.424 9.892 18.922 1.00 86.19 380 GLY A O 1
ATOM 2960 N N . TYR A 1 381 ? 8.061 7.784 18.560 1.00 87.00 381 TYR A N 1
ATOM 2961 C CA . TYR A 1 381 ? 8.522 8.059 17.200 1.00 87.00 381 TYR A CA 1
ATOM 2962 C C . TYR A 1 381 ? 7.334 8.235 16.246 1.00 87.00 381 TYR A C 1
ATOM 2964 O O . TYR A 1 381 ? 6.477 7.353 16.151 1.00 87.00 381 TYR A O 1
ATOM 2972 N N . LYS A 1 382 ? 7.314 9.356 15.518 1.00 88.75 382 LYS A N 1
ATOM 2973 C CA . LYS A 1 382 ? 6.276 9.687 14.535 1.00 88.75 382 LYS A CA 1
ATOM 2974 C C . LYS A 1 382 ? 6.671 9.223 13.137 1.00 88.75 382 LYS A C 1
ATOM 2976 O O . LYS A 1 382 ? 7.799 9.446 12.696 1.00 88.75 382 LYS A O 1
ATOM 2981 N N . ALA A 1 383 ? 5.738 8.590 12.442 1.00 88.19 383 ALA A N 1
ATOM 2982 C CA . ALA A 1 383 ? 5.923 8.088 11.088 1.00 88.19 383 ALA A CA 1
ATOM 2983 C C . ALA A 1 383 ? 4.625 8.204 10.285 1.00 88.19 383 ALA A C 1
ATOM 2985 O O . ALA A 1 383 ? 3.539 8.321 10.846 1.00 88.19 383 ALA A O 1
ATOM 2986 N N . ILE A 1 384 ? 4.736 8.118 8.963 1.00 89.06 384 ILE A N 1
ATOM 2987 C CA . ILE A 1 384 ? 3.584 8.021 8.068 1.00 89.06 384 ILE A CA 1
ATOM 2988 C C . ILE A 1 384 ? 3.309 6.543 7.800 1.00 89.06 384 ILE A C 1
ATOM 2990 O O . ILE A 1 384 ? 4.180 5.798 7.338 1.00 89.06 384 ILE A O 1
ATOM 2994 N N . LEU A 1 385 ? 2.092 6.125 8.116 1.00 89.12 385 LEU A N 1
ATOM 2995 C CA . LEU A 1 385 ? 1.538 4.807 7.879 1.00 89.12 385 LEU A CA 1
ATOM 2996 C C . LEU A 1 385 ? 0.880 4.774 6.502 1.00 89.12 385 LEU A C 1
ATOM 2998 O O . LEU A 1 385 ? -0.011 5.570 6.216 1.00 89.12 385 LEU A O 1
ATOM 3002 N N . HIS A 1 386 ? 1.278 3.811 5.675 1.00 87.44 386 HIS A N 1
ATOM 3003 C CA . HIS A 1 386 ? 0.577 3.506 4.431 1.00 87.44 386 HIS A CA 1
ATOM 3004 C C . HIS A 1 386 ? -0.065 2.122 4.508 1.00 87.44 386 HIS A C 1
ATOM 3006 O O . HIS A 1 386 ? 0.635 1.125 4.728 1.00 87.44 386 HIS A O 1
ATOM 3012 N N . ILE A 1 387 ? -1.380 2.077 4.297 1.00 85.75 387 ILE A N 1
ATOM 3013 C CA . ILE A 1 387 ? -2.205 0.864 4.212 1.00 85.75 387 ILE A CA 1
ATOM 3014 C C . ILE A 1 387 ? -3.080 0.995 2.972 1.00 85.75 387 ILE A C 1
ATOM 3016 O O . ILE A 1 387 ? -3.983 1.824 2.958 1.00 85.75 387 ILE A O 1
ATOM 3020 N N . HIS A 1 388 ? -2.857 0.177 1.941 1.00 83.44 388 HIS A N 1
ATOM 3021 C CA . HIS A 1 388 ? -3.554 0.324 0.652 1.00 83.44 388 HIS A CA 1
ATOM 3022 C C . HIS A 1 388 ? -3.459 1.762 0.119 1.00 83.44 388 HIS A C 1
ATOM 3024 O O . HIS A 1 388 ? -2.360 2.236 -0.168 1.00 83.44 388 HIS A O 1
ATOM 3030 N N . ALA A 1 389 ? -4.599 2.452 0.032 1.00 81.56 389 ALA A N 1
ATOM 3031 C CA . ALA A 1 389 ? -4.719 3.851 -0.360 1.00 81.56 389 ALA A CA 1
ATOM 3032 C C . ALA A 1 389 ? -4.736 4.830 0.834 1.00 81.56 389 ALA A C 1
ATOM 3034 O O . ALA A 1 389 ? -4.639 6.035 0.623 1.00 81.56 389 ALA A O 1
ATOM 3035 N N . VAL A 1 390 ? -4.831 4.335 2.076 1.00 85.81 390 VAL A N 1
ATOM 3036 C CA . VAL A 1 390 ? -4.773 5.159 3.292 1.00 85.81 390 VAL A CA 1
ATOM 3037 C C . VAL A 1 390 ? -3.345 5.650 3.507 1.00 85.81 390 VAL A C 1
ATOM 3039 O O . VAL A 1 390 ? -2.403 4.849 3.552 1.00 85.81 390 VAL A O 1
ATOM 3042 N N . VAL A 1 391 ? -3.204 6.956 3.719 1.00 88.38 391 VAL A N 1
ATOM 3043 C CA . VAL A 1 391 ? -1.969 7.603 4.1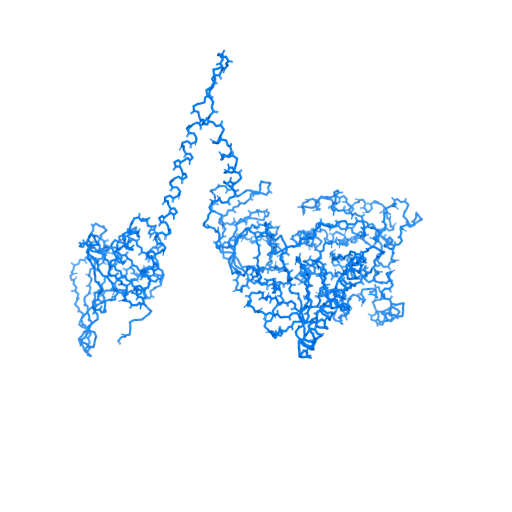65 1.00 88.38 391 VAL A CA 1
ATOM 3044 C C . VAL A 1 391 ? -2.286 8.382 5.429 1.00 88.38 391 VAL A C 1
ATOM 3046 O O . VAL A 1 391 ? -2.989 9.383 5.373 1.00 88.38 391 VAL A O 1
ATOM 3049 N N . GLU A 1 392 ? -1.793 7.905 6.566 1.00 89.62 392 GLU A N 1
ATOM 3050 C CA . GLU A 1 392 ? -2.138 8.464 7.874 1.00 89.62 392 GLU A CA 1
ATOM 3051 C C . GLU A 1 392 ? -0.905 8.663 8.744 1.00 89.62 392 GLU A C 1
ATOM 3053 O O . GLU A 1 392 ? 0.060 7.899 8.686 1.00 89.62 392 GLU A O 1
ATOM 3058 N N . GLU A 1 393 ? -0.933 9.694 9.580 1.00 90.88 393 GLU A N 1
ATOM 3059 C CA . GLU A 1 393 ? 0.121 9.916 10.561 1.00 90.88 393 GLU A CA 1
ATOM 3060 C C . GLU A 1 393 ? -0.055 8.967 11.749 1.00 90.88 393 GLU A C 1
ATOM 3062 O O . GLU A 1 393 ? -1.157 8.769 12.273 1.00 90.88 393 GLU A O 1
ATOM 3067 N N . CYS A 1 394 ? 1.050 8.364 12.180 1.00 90.94 394 CYS A N 1
ATOM 3068 C CA . CYS A 1 394 ? 1.068 7.424 13.287 1.00 90.94 394 CYS A CA 1
ATOM 3069 C C . CYS A 1 394 ? 2.216 7.693 14.260 1.00 90.94 394 CYS A C 1
ATOM 3071 O O . CYS A 1 394 ? 3.280 8.202 13.897 1.00 90.94 394 CYS A O 1
ATOM 3073 N N . GLU A 1 395 ? 2.000 7.303 15.510 1.00 91.19 395 GLU A N 1
ATOM 3074 C CA . GLU A 1 395 ? 2.970 7.375 16.589 1.00 91.19 395 GLU A CA 1
ATOM 3075 C C . GLU A 1 395 ? 3.192 5.985 17.190 1.00 91.19 395 GLU A C 1
ATOM 3077 O O . GLU A 1 395 ? 2.257 5.237 17.497 1.00 91.19 395 GLU A O 1
ATOM 3082 N N . ILE A 1 396 ? 4.461 5.613 17.346 1.00 89.69 396 ILE A N 1
ATOM 3083 C CA . ILE A 1 396 ? 4.852 4.354 17.975 1.00 89.69 396 ILE A CA 1
ATOM 3084 C C . ILE A 1 396 ? 4.870 4.566 19.487 1.00 89.69 396 ILE A C 1
ATOM 3086 O O . ILE A 1 396 ? 5.842 5.077 20.035 1.00 89.69 396 ILE A O 1
ATOM 3090 N N . MET A 1 397 ? 3.810 4.144 20.169 1.00 89.00 397 MET A N 1
ATOM 3091 C CA . MET A 1 397 ? 3.616 4.388 21.601 1.00 89.00 397 MET A CA 1
ATOM 3092 C C . MET A 1 397 ? 4.570 3.578 22.476 1.00 89.00 397 MET A C 1
ATOM 3094 O O . MET A 1 397 ? 5.146 4.093 23.431 1.00 89.00 397 MET A O 1
ATOM 3098 N N . GLU A 1 398 ? 4.743 2.293 22.165 1.00 87.62 398 GLU A N 1
ATOM 3099 C CA . GLU A 1 398 ? 5.555 1.387 22.977 1.00 87.62 398 GLU A CA 1
ATOM 3100 C C . GLU A 1 398 ? 6.240 0.324 22.116 1.00 87.62 398 GLU A C 1
ATOM 3102 O O . GLU A 1 398 ? 5.644 -0.237 21.193 1.00 87.62 398 GLU A O 1
ATOM 3107 N N . LEU A 1 399 ? 7.491 0.011 22.464 1.00 86.12 399 LEU A N 1
ATOM 3108 C CA . LEU A 1 399 ? 8.251 -1.117 21.933 1.00 86.12 399 LEU A CA 1
ATOM 3109 C C . LEU A 1 399 ? 8.150 -2.286 22.917 1.00 86.12 399 LEU A C 1
ATOM 3111 O O . LEU A 1 399 ? 8.738 -2.259 23.998 1.00 86.12 399 LEU A O 1
ATOM 3115 N N . ILE A 1 400 ? 7.391 -3.312 22.543 1.00 83.81 400 ILE A N 1
ATOM 3116 C CA . ILE A 1 400 ? 7.026 -4.420 23.429 1.00 83.81 400 ILE A CA 1
ATOM 3117 C C . ILE A 1 400 ? 8.179 -5.423 23.522 1.00 83.81 400 ILE A C 1
ATOM 3119 O O . ILE A 1 400 ? 8.671 -5.720 24.612 1.00 83.81 400 ILE A O 1
ATOM 3123 N N . SER A 1 401 ? 8.625 -5.953 22.383 1.00 82.56 401 SER A N 1
ATOM 3124 C CA . SER A 1 401 ? 9.669 -6.979 22.335 1.00 82.56 401 SER A CA 1
ATOM 3125 C C . SER A 1 401 ? 10.395 -6.983 21.000 1.00 82.56 401 SER A C 1
ATOM 3127 O O . SER A 1 401 ? 9.802 -6.734 19.958 1.00 82.56 401 SER A O 1
ATOM 3129 N N . GLU A 1 402 ? 11.687 -7.290 21.018 1.00 81.62 402 GLU A N 1
ATOM 3130 C CA . GLU A 1 402 ? 12.461 -7.519 19.800 1.00 81.62 402 GLU A CA 1
ATOM 3131 C C . GLU A 1 402 ? 12.192 -8.947 19.310 1.00 81.62 402 GLU A C 1
ATOM 3133 O O . GLU A 1 402 ? 12.002 -9.868 20.107 1.00 81.62 402 GLU A O 1
ATOM 3138 N N . ILE A 1 403 ? 12.129 -9.123 17.999 1.00 77.06 403 ILE A N 1
ATOM 3139 C CA . ILE A 1 403 ? 11.807 -10.381 17.338 1.00 77.06 403 ILE A CA 1
ATOM 3140 C C . ILE A 1 403 ? 13.043 -10.847 16.600 1.00 77.06 403 ILE A C 1
ATOM 3142 O O . ILE A 1 403 ? 13.661 -10.087 15.851 1.00 77.06 403 ILE A O 1
ATOM 3146 N N . ASP A 1 404 ? 13.356 -12.119 16.776 1.00 71.50 404 ASP A N 1
ATOM 3147 C CA . ASP A 1 404 ? 14.381 -12.768 15.985 1.00 71.50 404 ASP A CA 1
ATOM 3148 C C . ASP A 1 404 ? 13.851 -13.041 14.562 1.00 71.50 404 ASP A C 1
ATOM 3150 O O . ASP A 1 404 ? 12.763 -13.587 14.360 1.00 71.50 404 ASP A O 1
ATOM 3154 N N . MET A 1 405 ? 14.603 -12.599 13.552 1.00 62.97 405 MET A N 1
ATOM 3155 C CA . MET A 1 405 ? 14.185 -12.642 12.150 1.00 62.97 405 MET A CA 1
ATOM 3156 C C . MET A 1 405 ? 14.107 -14.058 11.577 1.00 62.97 405 MET A C 1
ATOM 3158 O O . MET A 1 405 ? 13.356 -14.264 10.619 1.00 62.97 405 MET A O 1
ATOM 3162 N N . GLU A 1 406 ? 14.852 -15.011 12.140 1.00 62.56 406 GLU A N 1
ATOM 3163 C CA . GLU A 1 406 ? 14.849 -16.401 11.674 1.00 62.56 406 GLU A CA 1
ATOM 3164 C C . GLU A 1 406 ? 13.715 -17.207 12.309 1.00 62.56 406 GLU A C 1
ATOM 3166 O O . GLU A 1 406 ? 12.964 -17.884 11.606 1.00 62.56 406 GLU A O 1
ATOM 3171 N N . THR A 1 407 ? 13.541 -17.086 13.627 1.00 61.97 407 THR A N 1
ATOM 3172 C CA . THR A 1 407 ? 12.540 -17.856 14.382 1.00 61.97 407 THR A CA 1
ATOM 3173 C C . THR A 1 407 ? 11.156 -17.203 14.399 1.00 61.97 407 THR A C 1
ATOM 3175 O O . THR A 1 407 ? 10.165 -17.883 14.654 1.00 61.97 407 THR A O 1
ATOM 3178 N N . ARG A 1 408 ? 11.057 -15.902 14.079 1.00 63.47 408 ARG A N 1
ATOM 3179 C CA . ARG A 1 408 ? 9.833 -15.074 14.165 1.00 63.47 408 ARG A CA 1
ATOM 3180 C C . ARG A 1 408 ? 9.182 -15.061 15.549 1.00 63.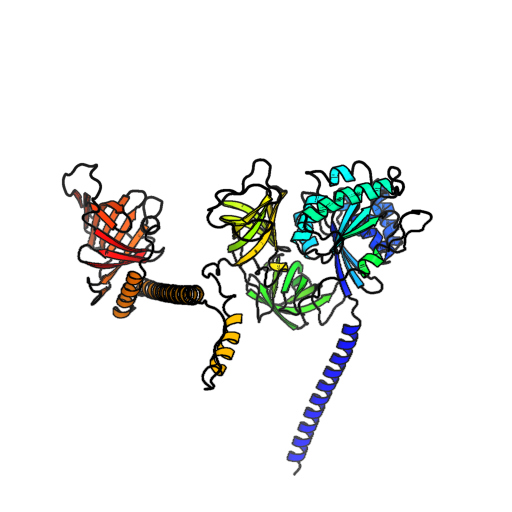47 408 ARG A C 1
ATOM 3182 O O . ARG A 1 408 ? 8.036 -14.632 15.681 1.00 63.47 408 ARG A O 1
ATOM 3189 N N . GLU A 1 409 ? 9.905 -15.482 16.578 1.00 67.56 409 GLU A N 1
ATOM 3190 C CA . GLU A 1 409 ? 9.415 -15.470 17.947 1.00 67.56 409 GLU A CA 1
ATOM 3191 C C . GLU A 1 409 ? 9.916 -14.224 18.691 1.00 67.56 409 GLU A C 1
ATOM 3193 O O . GLU A 1 409 ? 11.056 -13.785 18.495 1.00 67.56 409 GLU A O 1
ATOM 3198 N N . PRO A 1 410 ? 9.077 -13.623 19.553 1.00 66.25 410 PRO A N 1
ATOM 3199 C CA . PRO A 1 410 ? 9.511 -12.522 20.396 1.00 66.25 410 PRO A CA 1
ATOM 3200 C C . PRO A 1 410 ? 10.569 -13.025 21.382 1.00 66.25 410 PRO A C 1
ATOM 3202 O O . PRO A 1 410 ? 10.343 -13.980 22.132 1.00 66.25 410 PRO A O 1
ATOM 3205 N N . MET A 1 411 ? 11.720 -12.355 21.422 1.00 68.50 411 MET A N 1
ATOM 3206 C CA . MET A 1 411 ? 12.776 -12.679 22.371 1.00 68.50 411 MET A CA 1
ATOM 3207 C C . MET A 1 411 ? 12.278 -12.440 23.801 1.00 68.50 411 MET A C 1
ATOM 3209 O O . MET A 1 411 ? 11.771 -11.369 24.147 1.00 68.50 411 MET A O 1
ATOM 3213 N N . LYS A 1 412 ? 12.411 -13.460 24.657 1.00 54.62 412 LYS A N 1
ATOM 3214 C CA . LYS A 1 412 ? 11.948 -13.393 26.047 1.00 54.62 412 LYS A CA 1
ATOM 3215 C C . LYS A 1 412 ? 12.839 -12.445 26.863 1.00 54.62 412 LYS A C 1
ATOM 3217 O O . LYS A 1 412 ? 14.054 -12.610 26.906 1.00 54.62 412 LYS A O 1
ATOM 3222 N N . ASN A 1 413 ? 12.199 -11.526 27.593 1.00 49.00 413 ASN A N 1
ATOM 3223 C CA . ASN A 1 413 ? 12.742 -10.760 28.729 1.00 49.00 413 ASN A CA 1
ATOM 3224 C C . ASN A 1 413 ? 13.653 -9.547 28.464 1.00 49.00 413 ASN A C 1
ATOM 3226 O O . ASN A 1 413 ? 14.492 -9.225 29.308 1.00 49.00 413 ASN A O 1
ATOM 3230 N N . LYS A 1 414 ? 13.446 -8.776 27.391 1.00 55.59 414 LYS A N 1
ATOM 3231 C CA . LYS A 1 414 ? 14.076 -7.448 27.286 1.00 55.59 414 LYS A CA 1
ATOM 3232 C C . LYS A 1 414 ? 13.049 -6.389 26.897 1.00 55.59 414 LYS A C 1
ATOM 3234 O O . LYS A 1 414 ? 12.547 -6.407 25.782 1.00 55.59 414 LYS A O 1
ATOM 3239 N N . ARG A 1 415 ? 12.747 -5.458 27.814 1.00 60.78 415 ARG A N 1
ATOM 3240 C CA . ARG A 1 415 ? 12.070 -4.204 27.443 1.00 60.78 415 ARG A CA 1
ATOM 3241 C C . ARG A 1 415 ? 12.997 -3.456 26.495 1.00 60.78 415 ARG A C 1
ATOM 3243 O O . ARG A 1 415 ? 14.112 -3.091 26.880 1.00 60.78 415 ARG A O 1
ATOM 3250 N N . VAL A 1 416 ? 12.559 -3.280 25.258 1.00 71.19 416 VAL A N 1
ATOM 3251 C CA . VAL A 1 416 ? 13.372 -2.678 24.205 1.00 71.19 416 VAL A CA 1
ATOM 3252 C C . VAL A 1 416 ? 13.244 -1.166 24.321 1.00 71.19 416 VAL A C 1
ATOM 3254 O O . VAL A 1 416 ? 12.171 -0.614 24.126 1.00 71.19 416 VAL A O 1
ATOM 3257 N N . ARG A 1 417 ? 14.328 -0.477 24.686 1.00 75.88 417 ARG A N 1
ATOM 3258 C CA . ARG A 1 417 ? 14.317 0.997 24.759 1.00 75.88 417 ARG A CA 1
ATOM 3259 C C . ARG A 1 417 ? 14.482 1.645 23.391 1.00 75.88 417 ARG A C 1
ATOM 3261 O O . ARG A 1 417 ? 14.016 2.758 23.180 1.00 75.88 417 ARG A O 1
ATOM 3268 N N . PHE A 1 418 ? 15.188 0.964 22.499 1.00 77.44 418 PHE A N 1
ATOM 3269 C CA . PHE A 1 418 ? 15.516 1.467 21.182 1.00 77.44 418 PHE A CA 1
ATOM 3270 C C . PHE A 1 418 ? 15.836 0.306 20.238 1.00 77.44 418 PHE A C 1
ATOM 3272 O O . PHE A 1 418 ? 16.356 -0.719 20.685 1.00 77.44 418 PHE A O 1
ATOM 3279 N N . VAL A 1 419 ? 15.545 0.471 18.948 1.00 76.69 419 VAL A N 1
ATOM 3280 C CA . VAL A 1 419 ? 15.776 -0.557 17.921 1.00 76.69 419 VAL A CA 1
ATOM 3281 C C . VAL A 1 419 ? 16.759 -0.043 16.876 1.00 76.69 419 VAL A C 1
ATOM 3283 O O . VAL A 1 419 ? 16.684 1.110 16.448 1.00 76.69 419 VAL A O 1
ATOM 3286 N N . LYS A 1 420 ? 17.703 -0.902 16.478 1.00 74.44 420 LYS A N 1
ATOM 3287 C CA . LYS A 1 420 ? 18.685 -0.617 15.424 1.00 74.44 420 LYS A CA 1
ATOM 3288 C C . LYS A 1 420 ? 18.186 -1.092 14.061 1.00 74.44 420 LYS A C 1
ATOM 3290 O O . LYS A 1 420 ? 17.254 -1.886 13.961 1.00 74.44 420 LYS A O 1
ATOM 3295 N N . ASN A 1 421 ? 18.843 -0.617 13.007 1.00 74.75 421 ASN A N 1
ATOM 3296 C CA . ASN A 1 421 ? 18.498 -0.997 11.647 1.00 74.75 421 ASN A CA 1
ATOM 3297 C C . ASN A 1 421 ? 18.612 -2.520 11.434 1.00 74.75 421 ASN A C 1
ATOM 3299 O O . ASN A 1 421 ? 19.555 -3.144 11.921 1.00 74.75 421 ASN A O 1
ATOM 3303 N N . GLY A 1 422 ? 17.659 -3.104 10.709 1.00 71.88 422 GLY A N 1
ATOM 3304 C CA . GLY A 1 422 ? 17.595 -4.539 10.438 1.00 71.88 422 GLY A CA 1
ATOM 3305 C C . GLY A 1 422 ? 16.837 -5.365 11.478 1.00 71.88 422 GLY A C 1
ATOM 3306 O O . GLY A 1 422 ? 16.453 -6.479 11.156 1.00 71.88 422 GLY A O 1
ATOM 3307 N N . ALA A 1 423 ? 16.587 -4.875 12.695 1.00 76.00 423 ALA A N 1
ATOM 3308 C CA . ALA A 1 423 ? 15.922 -5.677 13.725 1.00 76.00 423 ALA A CA 1
ATOM 3309 C C . ALA A 1 423 ? 14.391 -5.739 13.547 1.00 76.00 423 ALA A C 1
ATOM 3311 O O . ALA A 1 423 ? 13.757 -4.823 13.011 1.00 76.00 423 ALA A O 1
ATOM 3312 N N . GLY A 1 424 ? 13.795 -6.843 14.007 1.00 80.25 424 GLY A N 1
ATOM 3313 C CA . GLY A 1 424 ? 12.348 -6.996 14.127 1.00 80.25 424 GLY A CA 1
ATOM 3314 C C . GLY A 1 424 ? 11.870 -6.558 15.509 1.00 80.25 424 GLY A C 1
ATOM 3315 O O . GLY A 1 424 ? 12.534 -6.839 16.499 1.00 80.25 424 GLY A O 1
ATOM 3316 N N . VAL A 1 425 ? 10.726 -5.891 15.620 1.00 84.94 425 VAL A N 1
ATOM 3317 C CA . VAL A 1 425 ? 10.159 -5.462 16.904 1.00 84.94 425 VAL A CA 1
ATOM 3318 C C . VAL A 1 425 ? 8.638 -5.558 16.886 1.00 84.94 425 VAL A C 1
ATOM 3320 O O . VAL A 1 425 ? 7.996 -5.214 15.900 1.00 84.94 425 VAL A O 1
ATOM 3323 N N . VAL A 1 426 ? 8.039 -6.023 17.976 1.00 86.25 426 VAL A N 1
ATOM 3324 C CA . VAL A 1 426 ? 6.609 -5.873 18.238 1.00 86.25 426 VAL A CA 1
ATOM 3325 C C . VAL A 1 426 ? 6.406 -4.511 18.883 1.00 86.25 426 VAL A C 1
ATOM 3327 O O . VAL A 1 426 ? 6.993 -4.229 19.929 1.00 86.25 426 VAL A O 1
ATOM 3330 N N . CYS A 1 427 ? 5.565 -3.673 18.294 1.00 86.69 427 CYS A N 1
ATOM 3331 C CA . CYS A 1 427 ? 5.247 -2.361 18.838 1.00 86.69 427 CYS A CA 1
ATOM 3332 C C . CYS A 1 427 ? 3.742 -2.105 18.857 1.00 86.69 427 CYS A C 1
ATOM 3334 O O . CYS A 1 427 ? 2.977 -2.690 18.083 1.00 86.69 427 CYS A O 1
ATOM 3336 N N . ARG A 1 428 ? 3.327 -1.185 19.725 1.00 89.31 428 ARG A N 1
ATOM 3337 C CA . ARG A 1 428 ? 1.984 -0.606 19.711 1.00 89.31 428 ARG A CA 1
ATOM 3338 C C . ARG A 1 428 ? 2.021 0.697 18.924 1.00 89.31 428 ARG A C 1
ATOM 3340 O O . ARG A 1 428 ? 2.807 1.582 19.254 1.00 89.31 428 ARG A O 1
ATOM 3347 N N . ILE A 1 429 ? 1.186 0.788 17.898 1.00 90.25 429 ILE A N 1
ATOM 3348 C CA . ILE A 1 429 ? 1.066 1.961 17.031 1.00 90.25 429 ILE A CA 1
ATOM 3349 C C . ILE A 1 429 ? -0.296 2.594 17.282 1.00 90.25 429 ILE A C 1
ATOM 3351 O O . ILE A 1 429 ? -1.306 1.887 17.357 1.00 90.25 429 ILE A O 1
ATOM 3355 N N . GLN A 1 430 ? -0.298 3.913 17.415 1.00 91.75 430 GLN A N 1
ATOM 3356 C CA . GLN A 1 430 ? -1.487 4.745 17.466 1.00 91.75 430 GLN A CA 1
ATOM 3357 C C . GLN A 1 430 ? -1.546 5.606 16.206 1.00 91.75 430 GLN A C 1
ATOM 3359 O O . GLN A 1 430 ? -0.522 6.107 15.749 1.00 91.75 430 GLN A O 1
ATOM 3364 N N . VAL A 1 431 ? -2.734 5.767 15.642 1.00 91.00 431 VAL A N 1
ATOM 3365 C CA . VAL A 1 431 ? -3.003 6.664 14.513 1.00 91.00 431 VAL A CA 1
ATOM 3366 C C . VAL A 1 431 ? -3.949 7.776 14.940 1.00 91.00 431 VAL A C 1
ATOM 3368 O O . VAL A 1 431 ? -4.732 7.605 15.879 1.00 91.00 431 VAL A O 1
ATOM 3371 N N . THR A 1 432 ? -3.879 8.907 14.242 1.00 88.06 432 THR A N 1
ATOM 3372 C CA . THR A 1 432 ? -4.722 10.076 14.520 1.00 88.06 432 THR A CA 1
ATOM 3373 C C . THR A 1 432 ? -6.188 9.806 14.174 1.00 88.06 432 THR A C 1
ATOM 3375 O O . THR A 1 432 ? -7.068 10.001 15.014 1.00 88.06 432 THR A O 1
ATOM 3378 N N . ASN A 1 433 ? -6.446 9.309 12.962 1.00 88.00 433 ASN A N 1
ATOM 3379 C CA . ASN A 1 433 ? -7.787 8.993 12.473 1.00 88.00 433 ASN A CA 1
ATOM 3380 C C . ASN A 1 433 ? -8.080 7.492 12.567 1.00 88.00 433 ASN A C 1
ATOM 3382 O O . ASN A 1 433 ? -7.176 6.659 12.578 1.00 88.00 433 ASN A O 1
ATOM 3386 N N . SER A 1 434 ? -9.361 7.122 12.636 1.00 88.00 434 SER A N 1
ATOM 3387 C CA . SER A 1 434 ? -9.748 5.710 12.642 1.00 88.00 434 SER A CA 1
ATOM 3388 C C . SER A 1 434 ? -9.516 5.085 11.268 1.00 88.00 434 SER A C 1
ATOM 3390 O O . SER A 1 434 ? -10.016 5.590 10.268 1.00 88.00 434 SER A O 1
ATOM 3392 N N . ILE A 1 435 ? -8.793 3.967 11.227 1.00 89.75 435 ILE A N 1
ATOM 3393 C CA . ILE A 1 435 ? -8.448 3.269 9.985 1.00 89.75 435 ILE A CA 1
ATOM 3394 C C . ILE A 1 435 ? -8.977 1.837 9.985 1.00 89.75 435 ILE A C 1
ATOM 3396 O O . ILE A 1 435 ? -9.115 1.201 11.034 1.00 89.75 435 ILE A O 1
ATOM 3400 N N . CYS A 1 436 ? -9.251 1.311 8.795 1.00 88.06 436 CYS A N 1
ATOM 3401 C CA . CYS A 1 436 ? -9.706 -0.063 8.610 1.00 88.06 436 CYS A CA 1
ATOM 3402 C C . CYS A 1 436 ? -8.507 -1.009 8.512 1.00 88.06 436 CYS A C 1
ATOM 3404 O O . CYS A 1 436 ? -7.765 -0.965 7.532 1.00 88.06 436 CYS A O 1
ATOM 3406 N N . VAL A 1 437 ? -8.318 -1.875 9.511 1.00 86.94 437 VAL A N 1
ATOM 3407 C CA . VAL A 1 437 ? -7.199 -2.834 9.544 1.00 86.94 437 VAL A CA 1
ATOM 3408 C C . VAL A 1 437 ? -7.685 -4.167 10.091 1.00 86.94 437 VAL A C 1
ATOM 3410 O O . VAL A 1 437 ? -8.434 -4.219 11.069 1.00 86.94 437 VAL A O 1
ATOM 3413 N N . GLU A 1 438 ? -7.224 -5.258 9.487 1.00 86.25 438 GLU A N 1
ATOM 3414 C CA . GLU A 1 438 ? -7.495 -6.615 9.959 1.00 86.25 438 GLU A CA 1
ATOM 3415 C C . GLU A 1 438 ? -6.212 -7.355 10.327 1.00 86.25 438 GLU A C 1
ATOM 3417 O O . GLU A 1 438 ? -5.112 -7.012 9.894 1.00 86.25 438 GLU A O 1
ATOM 3422 N N . LYS A 1 439 ? -6.355 -8.412 11.131 1.00 84.88 439 LYS A N 1
ATOM 3423 C CA . LYS A 1 439 ? -5.230 -9.283 11.471 1.00 84.88 439 LYS A CA 1
ATOM 3424 C C . LYS A 1 439 ? -4.662 -9.899 10.201 1.00 84.88 439 LYS A C 1
ATOM 3426 O O . LYS A 1 439 ? -5.408 -10.422 9.376 1.00 84.88 439 LYS A O 1
ATOM 3431 N N . PHE A 1 440 ? -3.337 -9.946 10.106 1.00 83.88 440 PHE A N 1
ATOM 3432 C CA . PHE A 1 440 ? -2.651 -10.571 8.977 1.00 83.88 440 PHE A CA 1
ATOM 3433 C C . PHE A 1 440 ? -3.038 -12.047 8.775 1.00 83.88 440 PHE A C 1
ATOM 3435 O O . PHE A 1 440 ? -3.046 -12.525 7.646 1.00 83.88 440 PHE A O 1
ATOM 3442 N N . SER A 1 441 ? -3.370 -12.767 9.854 1.00 82.06 441 SER A N 1
ATOM 3443 C CA . SER A 1 441 ? -3.844 -14.158 9.794 1.00 82.06 441 SER A CA 1
ATOM 3444 C C . SER A 1 441 ? -5.195 -14.313 9.105 1.00 82.06 441 SER A C 1
ATOM 3446 O O . SER A 1 441 ? -5.439 -15.343 8.486 1.00 82.06 441 SER A O 1
ATOM 3448 N N . ASP A 1 442 ? -6.061 -13.313 9.255 1.00 83.12 442 ASP A N 1
ATOM 3449 C CA . ASP A 1 442 ? -7.453 -13.371 8.819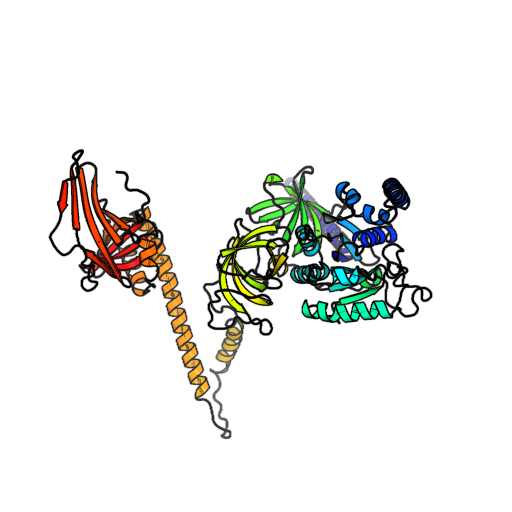 1.00 83.12 442 ASP A CA 1
ATOM 3450 C C . ASP A 1 442 ? -7.565 -12.791 7.411 1.00 83.12 442 ASP A C 1
ATOM 3452 O O . ASP A 1 442 ? -8.208 -13.374 6.544 1.00 83.12 442 ASP A O 1
ATOM 3456 N N . PHE A 1 443 ? -6.900 -11.655 7.179 1.00 81.31 443 PHE A N 1
ATOM 3457 C CA . PHE A 1 443 ? -6.857 -11.012 5.878 1.00 81.31 443 PHE A CA 1
ATOM 3458 C C . PHE A 1 443 ? -5.482 -10.384 5.613 1.00 81.31 443 PHE A C 1
ATOM 3460 O O . PHE A 1 443 ? -5.221 -9.244 6.014 1.00 81.31 443 PHE A O 1
ATOM 3467 N N . PRO A 1 444 ? -4.581 -11.099 4.910 1.00 81.81 444 PRO A N 1
ATOM 3468 C CA . PRO A 1 444 ? -3.220 -10.630 4.672 1.00 81.81 444 PRO A CA 1
ATOM 3469 C C . PRO A 1 444 ? -3.144 -9.285 3.954 1.00 81.81 444 PRO A C 1
ATOM 3471 O O . PRO A 1 444 ? -2.180 -8.561 4.163 1.00 81.81 444 PRO A O 1
ATOM 3474 N N . GLN A 1 445 ? -4.129 -8.949 3.121 1.00 82.19 445 GLN A N 1
ATOM 3475 C CA . GLN A 1 445 ? -4.111 -7.722 2.326 1.00 82.19 445 GLN A CA 1
ATOM 3476 C C . GLN A 1 445 ? -4.337 -6.493 3.211 1.00 82.19 445 GLN A C 1
ATOM 3478 O O . GLN A 1 445 ? -3.541 -5.566 3.178 1.00 82.19 445 GLN A O 1
ATOM 3483 N N . LEU A 1 446 ? -5.356 -6.493 4.080 1.00 83.19 446 LEU A N 1
ATOM 3484 C CA . LEU A 1 446 ? -5.622 -5.393 5.031 1.00 83.19 446 LEU A CA 1
ATOM 3485 C C . LEU A 1 446 ? -4.715 -5.422 6.270 1.00 83.19 446 LEU A C 1
ATOM 3487 O O . LEU A 1 446 ? -4.716 -4.470 7.042 1.00 83.19 446 LEU A O 1
ATOM 3491 N N . GLY A 1 447 ? -3.953 -6.499 6.476 1.00 83.56 447 GLY A N 1
ATOM 3492 C CA . GLY A 1 447 ? -3.016 -6.627 7.593 1.00 83.56 447 GLY A CA 1
ATOM 3493 C C . GLY A 1 447 ? -1.580 -6.201 7.286 1.00 83.56 447 GLY A C 1
ATOM 3494 O O . GLY A 1 447 ? -0.751 -6.189 8.198 1.00 83.56 447 GLY A O 1
ATOM 3495 N N . ARG A 1 448 ? -1.243 -5.884 6.030 1.00 86.25 448 ARG A N 1
ATOM 3496 C CA . ARG A 1 448 ? 0.097 -5.425 5.634 1.00 86.25 448 ARG A CA 1
ATOM 3497 C C . ARG A 1 448 ? 0.143 -3.914 5.535 1.00 86.25 448 ARG A C 1
ATOM 3499 O O . ARG A 1 448 ? -0.769 -3.291 5.003 1.00 86.25 448 ARG A O 1
ATOM 3506 N N . PHE A 1 449 ? 1.238 -3.338 6.015 1.00 87.38 449 PHE A N 1
ATOM 3507 C CA . PHE A 1 449 ? 1.438 -1.900 5.946 1.00 87.38 449 PHE A CA 1
ATOM 3508 C C . PHE A 1 449 ? 2.910 -1.520 5.964 1.00 87.38 449 PHE A C 1
ATOM 3510 O O . PHE A 1 449 ? 3.778 -2.311 6.343 1.00 87.38 449 PHE A O 1
ATOM 3517 N N . THR A 1 450 ? 3.194 -0.288 5.556 1.00 86.94 450 THR A N 1
ATOM 3518 C CA . THR A 1 450 ? 4.554 0.262 5.531 1.00 86.94 450 THR A CA 1
ATOM 3519 C C . THR A 1 450 ? 4.628 1.534 6.353 1.00 86.94 450 THR A C 1
ATOM 3521 O O . THR A 1 450 ? 3.705 2.346 6.301 1.00 86.94 450 THR A O 1
ATOM 3524 N N . LEU A 1 451 ? 5.739 1.722 7.065 1.00 87.44 451 LEU A N 1
ATOM 3525 C CA . LEU A 1 451 ? 6.048 2.972 7.759 1.00 87.44 451 LEU A CA 1
ATOM 3526 C C . LEU A 1 451 ? 7.132 3.746 7.016 1.00 87.44 451 LEU A C 1
ATOM 3528 O O . LEU A 1 451 ? 8.171 3.182 6.661 1.00 87.44 451 LEU A O 1
ATOM 3532 N N . ARG A 1 452 ? 6.916 5.045 6.820 1.00 83.44 452 ARG A N 1
ATOM 3533 C CA . ARG A 1 452 ? 7.861 5.952 6.157 1.00 83.44 452 ARG A CA 1
ATOM 3534 C C . ARG A 1 452 ? 8.148 7.175 7.022 1.00 83.44 452 ARG A C 1
ATOM 3536 O O . ARG A 1 452 ? 7.239 7.698 7.658 1.00 83.44 452 ARG A O 1
ATOM 3543 N N . THR A 1 453 ? 9.386 7.665 6.961 1.00 79.31 453 THR A N 1
ATOM 3544 C CA . THR A 1 453 ? 9.786 8.967 7.523 1.00 79.31 453 THR A CA 1
ATOM 3545 C C . THR A 1 453 ? 10.766 9.659 6.585 1.00 79.31 453 THR A C 1
ATOM 3547 O O . THR A 1 453 ? 11.619 8.999 5.994 1.00 79.31 453 THR A O 1
ATOM 3550 N N . GLU A 1 454 ? 10.621 10.980 6.419 1.00 68.69 454 GLU A N 1
ATOM 3551 C CA . GLU A 1 454 ? 11.534 11.842 5.638 1.00 68.69 454 GLU A CA 1
ATOM 3552 C C . GLU A 1 454 ? 11.875 11.281 4.238 1.00 68.69 454 GLU A C 1
ATOM 3554 O O . GLU A 1 454 ? 13.002 11.364 3.752 1.00 68.69 454 GLU A O 1
ATOM 3559 N N . GLY A 1 455 ? 10.895 10.655 3.576 1.00 63.09 455 GLY A N 1
ATOM 3560 C CA . GLY A 1 455 ? 11.061 10.098 2.231 1.00 63.09 455 GLY A CA 1
ATOM 3561 C C . GLY A 1 455 ? 11.785 8.748 2.151 1.00 63.09 455 GLY A C 1
ATOM 3562 O O . GLY A 1 455 ? 11.999 8.270 1.041 1.00 63.09 455 GLY A O 1
ATOM 3563 N N . SER A 1 456 ? 12.110 8.108 3.280 1.00 63.97 456 SER A N 1
ATOM 3564 C CA . SER A 1 456 ? 12.708 6.766 3.339 1.00 63.97 456 SER A CA 1
ATOM 3565 C C . SER A 1 456 ? 11.773 5.749 4.001 1.00 63.97 456 SER A C 1
ATOM 3567 O O . SER A 1 456 ? 11.054 6.056 4.956 1.00 63.97 456 SER A O 1
ATOM 3569 N N . LEU A 1 457 ? 11.786 4.514 3.497 1.00 61.31 457 LEU A N 1
ATOM 3570 C CA . LEU A 1 457 ? 11.082 3.384 4.104 1.00 61.31 457 LEU A CA 1
ATOM 3571 C C . LEU A 1 457 ? 11.763 2.972 5.417 1.00 61.31 457 LEU A C 1
ATOM 3573 O O . LEU A 1 457 ? 12.861 2.417 5.399 1.00 61.31 457 LEU A O 1
ATOM 3577 N N . LEU A 1 458 ? 11.081 3.178 6.543 1.00 58.47 458 LEU A N 1
ATOM 3578 C CA . LEU A 1 458 ? 11.577 2.772 7.857 1.00 58.47 458 LEU A CA 1
ATOM 3579 C C . LEU A 1 458 ? 11.480 1.264 8.053 1.00 58.47 458 LEU A C 1
ATOM 3581 O O . LEU A 1 458 ? 12.421 0.622 8.525 1.00 58.47 458 LEU A O 1
ATOM 3585 N N . GLY A 1 459 ? 10.339 0.687 7.679 1.00 59.25 459 GLY A N 1
ATOM 3586 C CA . GLY A 1 459 ? 10.078 -0.715 7.934 1.00 59.25 459 GLY A CA 1
ATOM 3587 C C . GLY A 1 459 ? 8.845 -1.269 7.240 1.00 59.25 459 GLY A C 1
ATOM 3588 O O . GLY A 1 459 ? 7.918 -0.553 6.859 1.00 59.25 459 GLY A O 1
ATOM 3589 N N . THR A 1 460 ? 8.883 -2.585 7.077 1.00 61.28 460 THR A N 1
ATOM 3590 C CA . THR A 1 460 ? 7.766 -3.420 6.640 1.00 61.28 460 THR A CA 1
ATOM 3591 C C . THR A 1 460 ? 7.040 -3.933 7.866 1.00 61.28 460 THR A C 1
ATOM 3593 O O . THR A 1 460 ? 7.699 -4.416 8.789 1.00 61.28 460 THR A O 1
ATOM 3596 N N . THR A 1 461 ? 5.712 -3.909 7.863 1.00 63.19 461 THR A N 1
ATOM 3597 C CA . THR A 1 461 ? 4.950 -4.304 9.044 1.00 63.19 461 THR A CA 1
ATOM 3598 C C . THR A 1 461 ? 3.827 -5.269 8.715 1.00 63.19 461 THR A C 1
ATOM 3600 O O . THR A 1 461 ? 3.193 -5.192 7.662 1.00 63.19 461 THR A O 1
ATOM 3603 N N . MET A 1 462 ? 3.561 -6.170 9.656 1.00 61.78 462 MET A N 1
ATOM 3604 C CA . MET A 1 462 ? 2.382 -7.030 9.645 1.00 61.78 462 MET A CA 1
ATOM 3605 C C . MET A 1 462 ? 1.585 -6.796 10.927 1.00 61.78 462 MET A C 1
ATOM 3607 O O . MET A 1 462 ? 2.137 -6.840 12.031 1.00 61.78 462 MET A O 1
ATOM 3611 N N . MET A 1 463 ? 0.287 -6.532 10.790 1.00 55.31 463 MET A N 1
ATOM 3612 C CA . MET A 1 463 ? -0.620 -6.382 11.922 1.00 55.31 463 MET A CA 1
ATOM 3613 C C . MET A 1 463 ? -0.851 -7.749 12.570 1.00 55.31 463 MET A C 1
ATOM 3615 O O . MET A 1 463 ? -1.329 -8.689 11.932 1.00 55.31 463 MET A O 1
ATOM 3619 N N . VAL A 1 464 ? -0.516 -7.852 13.854 1.00 60.12 464 VAL A N 1
ATOM 3620 C CA . VAL A 1 464 ? -0.648 -9.097 14.622 1.00 60.12 464 VAL A CA 1
ATOM 3621 C C . VAL A 1 464 ? -1.998 -9.125 15.329 1.00 60.12 464 VAL A C 1
ATOM 3623 O O . VAL A 1 464 ? -2.701 -10.136 15.311 1.00 60.12 464 VAL A O 1
ATOM 3626 N N . SER A 1 465 ? -2.392 -8.004 15.934 1.00 57.56 465 SER A N 1
ATOM 3627 C CA . SER A 1 465 ? -3.668 -7.910 16.637 1.00 57.56 465 SER A CA 1
ATOM 3628 C C . SER A 1 465 ? -4.131 -6.464 16.824 1.00 57.56 465 SER A C 1
ATOM 3630 O O . SER A 1 465 ? -3.305 -5.605 17.135 1.00 57.56 465 SER A O 1
ATOM 3632 N N . PRO A 1 466 ? -5.444 -6.188 16.761 1.00 57.88 466 PRO A N 1
ATOM 3633 C CA . PRO A 1 466 ? -5.993 -4.940 17.284 1.00 57.88 466 PRO A CA 1
ATOM 3634 C C . PRO A 1 466 ? -5.722 -4.840 18.795 1.00 57.88 466 PRO A C 1
ATOM 3636 O O . PRO A 1 466 ? -5.726 -5.856 19.497 1.00 57.88 466 PRO A O 1
ATOM 3639 N N . ALA A 1 467 ? -5.466 -3.628 19.305 1.00 45.72 467 ALA A N 1
ATOM 3640 C CA . ALA A 1 467 ? -5.031 -3.416 20.694 1.00 45.72 467 ALA A CA 1
ATOM 3641 C C . ALA A 1 467 ? -6.042 -3.939 21.737 1.00 45.72 467 ALA A C 1
ATOM 3643 O O . ALA A 1 467 ? -5.662 -4.272 22.858 1.00 45.72 467 ALA A O 1
ATOM 3644 N N . SER A 1 468 ? -7.307 -4.122 21.344 1.00 37.53 468 SER A N 1
ATOM 3645 C CA . SER A 1 468 ? -8.365 -4.729 22.158 1.00 37.53 468 SER A CA 1
ATOM 3646 C C . SER A 1 468 ? -8.156 -6.216 22.501 1.00 37.53 468 SER A C 1
ATOM 3648 O O . SER A 1 468 ? -8.919 -6.753 23.299 1.00 37.53 468 SER A O 1
ATOM 3650 N N . TRP A 1 469 ? -7.129 -6.889 21.959 1.00 33.50 469 TRP A N 1
ATOM 3651 C CA . TRP A 1 469 ? -6.891 -8.331 22.148 1.00 33.50 469 TRP A CA 1
ATOM 3652 C C . TRP A 1 469 ? -5.614 -8.718 22.918 1.00 33.50 469 TRP A C 1
ATOM 3654 O O . TRP A 1 469 ? -5.338 -9.908 23.060 1.00 33.50 469 TRP A O 1
ATOM 3664 N N . VAL A 1 470 ? -4.862 -7.772 23.495 1.00 28.52 470 VAL A N 1
ATOM 3665 C CA . VAL A 1 470 ? -3.636 -8.087 24.278 1.00 28.52 470 VAL A CA 1
ATOM 3666 C C . VAL A 1 470 ? -3.919 -8.372 25.769 1.00 28.52 470 VAL A C 1
ATOM 3668 O O . VAL A 1 470 ? -3.023 -8.404 26.606 1.00 28.52 470 VAL A O 1
ATOM 3671 N N . LEU A 1 471 ? -5.164 -8.714 26.111 1.00 28.94 471 LEU A N 1
ATOM 3672 C CA . LEU A 1 471 ? -5.498 -9.395 27.368 1.00 28.94 471 LEU A CA 1
ATOM 3673 C C . LEU A 1 471 ? -5.960 -10.835 27.101 1.00 28.94 471 LEU A C 1
ATOM 3675 O O . LEU A 1 471 ? -7.084 -11.206 27.418 1.00 28.94 471 LEU A O 1
ATOM 3679 N N . SER A 1 472 ? -5.097 -11.665 26.506 1.00 25.58 472 SER A N 1
ATOM 3680 C CA . SER A 1 472 ? -5.233 -13.131 26.541 1.00 25.58 472 SER A CA 1
ATOM 3681 C C . SER A 1 472 ? -3.965 -13.828 26.035 1.00 25.58 472 SER A C 1
ATOM 3683 O O . SER A 1 472 ? -3.683 -13.795 24.837 1.00 25.58 472 SER A O 1
ATOM 3685 N N . PRO A 1 473 ? -3.204 -14.536 26.887 1.00 30.03 473 PRO A N 1
ATOM 3686 C CA . PRO A 1 473 ? -2.360 -15.614 26.416 1.00 30.03 473 PRO A CA 1
ATOM 3687 C C . PRO A 1 473 ? -3.240 -16.847 26.150 1.00 30.03 473 PRO A C 1
ATOM 3689 O O . PRO A 1 473 ? -3.721 -17.497 27.075 1.00 30.03 473 PRO A O 1
ATOM 3692 N N . SER A 1 474 ? -3.309 -17.232 24.874 1.00 30.94 474 SER A N 1
ATOM 3693 C CA . SER A 1 474 ? -3.491 -18.616 24.397 1.00 30.94 474 SER A CA 1
ATOM 3694 C C . SER A 1 474 ? -4.917 -19.185 24.340 1.00 30.94 474 SER A C 1
ATOM 3696 O O . SER A 1 474 ? -5.245 -20.164 25.007 1.00 30.94 474 SER A O 1
ATOM 3698 N N . SER A 1 475 ? -5.734 -18.676 23.414 1.00 32.44 475 SER A N 1
ATOM 3699 C CA . SER A 1 475 ? -6.980 -19.328 22.964 1.00 32.44 475 SER A CA 1
ATOM 3700 C C . SER A 1 475 ? -6.831 -19.934 21.563 1.00 32.44 475 SER A C 1
ATOM 3702 O O . SER A 1 475 ? -7.586 -19.591 20.663 1.00 32.44 475 SER A O 1
ATOM 3704 N N . SER A 1 476 ? -5.836 -20.798 21.322 1.00 30.16 476 SER A N 1
ATOM 3705 C CA . SER A 1 476 ? -5.769 -21.551 20.043 1.00 30.16 476 SER A CA 1
ATOM 3706 C C . SER A 1 476 ? -5.097 -22.926 20.122 1.00 30.16 476 SER A C 1
ATOM 3708 O O . SER A 1 476 ? -5.263 -23.730 19.214 1.00 30.16 476 SER A O 1
ATOM 3710 N N . ILE A 1 477 ? -4.414 -23.267 21.222 1.00 34.56 477 ILE A N 1
ATOM 3711 C CA . ILE A 1 477 ? -3.783 -24.594 21.390 1.00 34.56 477 ILE A CA 1
ATOM 3712 C C . ILE A 1 477 ? -4.678 -25.567 22.193 1.00 34.56 477 ILE A C 1
ATOM 3714 O O . ILE A 1 477 ? -4.494 -26.779 22.142 1.00 34.56 477 ILE A O 1
ATOM 3718 N N . PHE A 1 478 ? -5.730 -25.077 22.862 1.00 28.70 478 PHE A N 1
ATOM 3719 C CA . PHE A 1 478 ? -6.613 -25.907 23.700 1.00 28.70 478 PHE A CA 1
ATOM 3720 C C . PHE A 1 478 ? -7.830 -26.520 22.985 1.00 28.70 478 PHE A C 1
ATOM 3722 O O . PHE A 1 478 ? -8.437 -27.446 23.524 1.00 28.70 478 PHE A O 1
ATOM 3729 N N . PHE A 1 479 ? -8.200 -26.057 21.785 1.00 29.81 479 PHE A N 1
ATOM 3730 C CA . PHE A 1 479 ? -9.445 -26.511 21.146 1.00 29.81 479 PHE A CA 1
ATOM 3731 C C . PHE A 1 479 ? -9.284 -27.841 20.387 1.00 29.81 479 PHE A C 1
ATOM 3733 O O . PHE A 1 479 ? -10.143 -28.713 20.495 1.00 29.81 479 PHE A O 1
ATOM 3740 N N . ASN A 1 480 ? -8.129 -28.080 19.752 1.00 29.77 480 ASN A N 1
ATOM 3741 C CA . ASN A 1 480 ? -7.879 -29.320 18.998 1.00 29.77 480 ASN A CA 1
ATOM 3742 C C . ASN A 1 480 ? -7.477 -30.535 19.856 1.00 29.77 480 ASN A C 1
ATOM 3744 O O . ASN A 1 480 ? -7.486 -31.662 19.366 1.00 29.77 480 ASN A O 1
ATOM 3748 N N . HIS A 1 481 ? -7.174 -30.354 21.146 1.00 33.03 481 HIS A N 1
ATOM 3749 C CA . HIS A 1 481 ? -6.943 -31.477 22.068 1.00 33.03 481 HIS A CA 1
ATOM 3750 C C . HIS A 1 481 ? -8.193 -31.881 22.864 1.00 33.03 481 HIS A C 1
ATOM 3752 O O . HIS A 1 481 ? -8.261 -33.000 23.373 1.00 33.03 481 HIS A O 1
ATOM 3758 N N . ARG A 1 482 ? -9.223 -31.025 22.926 1.00 31.81 482 ARG A N 1
ATOM 3759 C CA . ARG A 1 482 ? -10.450 -31.294 23.693 1.00 31.81 482 ARG A CA 1
ATOM 3760 C C . ARG A 1 482 ? -11.345 -32.341 23.020 1.00 31.81 482 ARG A C 1
ATOM 3762 O O . ARG A 1 482 ? -11.894 -33.186 23.719 1.00 31.81 482 ARG A O 1
ATOM 3769 N N . GLN A 1 483 ? -11.425 -32.355 21.685 1.00 31.73 483 GLN A N 1
ATOM 3770 C CA . GLN A 1 483 ? -12.185 -33.379 20.950 1.00 31.73 483 GLN A CA 1
ATOM 3771 C C . GLN A 1 483 ? -11.491 -34.753 20.934 1.00 31.73 483 GLN A C 1
ATOM 3773 O O . GLN A 1 483 ? -12.170 -35.774 21.019 1.00 31.73 483 GLN A O 1
ATOM 3778 N N . ARG A 1 484 ? -10.149 -34.809 20.943 1.00 29.58 484 ARG A N 1
ATOM 3779 C CA . ARG A 1 484 ? -9.410 -36.085 21.041 1.00 29.58 484 ARG A CA 1
ATOM 3780 C C . ARG A 1 484 ? -9.410 -36.690 22.450 1.00 29.58 484 ARG A C 1
ATOM 3782 O O . ARG A 1 484 ? -9.458 -37.906 22.572 1.00 29.58 484 ARG A O 1
ATOM 3789 N N . LEU A 1 485 ? -9.432 -35.880 23.513 1.00 33.81 485 LEU A N 1
ATOM 3790 C CA . LEU A 1 485 ? -9.491 -36.377 24.899 1.00 33.81 485 LEU A CA 1
ATOM 3791 C C . LEU A 1 485 ? -10.890 -36.854 25.331 1.00 33.81 485 LEU A C 1
ATOM 3793 O O . LEU A 1 485 ? -10.993 -37.741 26.177 1.00 33.81 485 LEU A O 1
ATOM 3797 N N . LEU A 1 486 ? -11.962 -36.321 24.736 1.00 33.41 486 LEU A N 1
ATOM 3798 C CA . LEU A 1 486 ? -13.331 -36.792 24.994 1.00 33.41 486 LEU A CA 1
ATOM 3799 C C . LEU A 1 486 ? -13.623 -38.149 24.325 1.00 33.41 486 LEU A C 1
ATOM 3801 O O . LEU A 1 486 ? -14.343 -38.953 24.905 1.00 33.41 486 LEU A O 1
ATOM 3805 N N . SER A 1 487 ? -12.982 -38.453 23.190 1.00 29.59 487 SER A N 1
ATOM 3806 C CA . SER A 1 487 ? -13.061 -39.771 22.533 1.00 29.59 487 SER A CA 1
ATOM 3807 C C . SER A 1 487 ? -12.289 -40.878 23.270 1.00 29.59 487 SER A C 1
ATOM 3809 O O . SER A 1 487 ? -12.591 -42.056 23.095 1.00 29.59 487 SER A O 1
ATOM 3811 N N . VAL A 1 488 ? -11.299 -40.531 24.099 1.00 33.97 488 VAL A N 1
ATOM 3812 C CA . VAL A 1 488 ? -10.524 -41.520 24.872 1.00 33.97 488 VAL A CA 1
ATOM 3813 C C . VAL A 1 488 ? -11.193 -41.832 26.216 1.00 33.97 488 VAL A C 1
ATOM 3815 O O . VAL A 1 488 ? -11.092 -42.955 26.699 1.00 33.97 488 VAL A O 1
ATOM 3818 N N . LYS A 1 489 ? -11.964 -40.896 26.792 1.00 29.48 489 LYS A N 1
ATOM 3819 C CA . LYS A 1 489 ? -12.695 -41.127 28.052 1.00 29.48 489 LYS A CA 1
ATOM 3820 C C . LYS A 1 489 ? -13.858 -42.116 27.934 1.00 29.48 489 LYS A C 1
ATOM 3822 O O . LYS A 1 489 ? -14.133 -42.810 28.900 1.00 29.48 489 LYS A O 1
ATOM 3827 N N . SER A 1 490 ? -14.497 -42.242 26.771 1.00 29.39 490 SER A N 1
ATOM 3828 C CA . SER A 1 490 ? -15.579 -43.222 26.573 1.00 29.39 490 SER A CA 1
ATOM 3829 C C . SER A 1 490 ? -15.089 -44.653 26.327 1.00 29.39 490 SER A C 1
ATOM 3831 O O . SER A 1 490 ? -15.906 -45.566 26.279 1.00 29.39 490 SER A O 1
ATOM 3833 N N . THR A 1 491 ? -13.779 -44.867 26.164 1.00 34.88 491 THR A N 1
ATOM 3834 C CA . THR A 1 491 ? -13.217 -46.178 25.782 1.00 34.88 491 THR A CA 1
ATOM 3835 C C . THR A 1 491 ? -12.434 -46.847 26.923 1.00 34.88 491 THR A C 1
ATOM 3837 O O . THR A 1 491 ? -11.946 -47.958 26.756 1.00 34.88 491 THR A O 1
ATOM 3840 N N . VAL A 1 492 ? -12.324 -46.206 28.096 1.00 37.06 492 VAL A N 1
ATOM 3841 C CA . VAL A 1 492 ? -11.547 -46.721 29.247 1.00 37.06 492 VAL A CA 1
ATOM 3842 C C . VAL A 1 492 ? -12.425 -47.182 30.424 1.00 37.06 492 VAL A C 1
ATOM 3844 O O . VAL A 1 492 ? -11.968 -47.992 31.222 1.00 37.06 492 VAL A O 1
ATOM 3847 N N . ASP A 1 493 ? -13.709 -46.810 30.482 1.00 35.03 493 ASP A N 1
ATOM 3848 C CA . ASP A 1 493 ? -14.628 -47.248 31.557 1.00 35.03 493 ASP A CA 1
ATOM 3849 C C . ASP A 1 493 ? -15.353 -48.581 31.271 1.00 35.03 493 ASP A C 1
ATOM 3851 O O . ASP A 1 493 ? -16.318 -48.943 31.942 1.00 35.03 493 ASP A O 1
ATOM 3855 N N . GLY A 1 494 ? -14.888 -49.365 30.296 1.00 35.69 494 GLY A N 1
ATOM 3856 C CA . GLY A 1 494 ? -15.517 -50.642 29.974 1.00 35.69 494 GLY A CA 1
ATOM 3857 C C . GLY A 1 494 ? -14.587 -51.623 29.286 1.00 35.69 494 GLY A C 1
ATOM 3858 O O . GLY A 1 494 ? -14.618 -51.717 28.063 1.00 35.69 494 GLY A O 1
ATOM 3859 N N . ARG A 1 495 ? -13.808 -52.377 30.075 1.00 31.64 495 ARG A N 1
ATOM 3860 C CA . ARG A 1 495 ? -13.541 -53.824 29.906 1.00 31.64 495 ARG A CA 1
ATOM 3861 C C . ARG A 1 495 ? -12.485 -54.302 30.908 1.00 31.64 495 ARG A C 1
ATOM 3863 O O . ARG A 1 495 ? -11.305 -53.996 30.791 1.00 31.64 495 ARG A O 1
ATOM 3870 N N . ASN A 1 496 ? -12.938 -55.130 31.848 1.00 34.72 496 ASN A N 1
ATOM 3871 C CA . ASN A 1 496 ? -12.121 -56.165 32.474 1.00 34.72 496 ASN A CA 1
ATOM 3872 C C . ASN A 1 496 ? -11.521 -57.050 31.375 1.00 34.72 496 ASN A C 1
ATOM 3874 O O . ASN A 1 496 ? -12.288 -57.696 30.665 1.00 34.72 496 ASN A O 1
ATOM 3878 N N . GLN A 1 497 ? -10.194 -57.129 31.270 1.00 29.08 497 GLN A N 1
ATOM 3879 C CA . GLN A 1 497 ? -9.509 -58.357 30.860 1.00 29.08 497 GLN A CA 1
ATOM 3880 C C . GLN A 1 497 ? -8.008 -58.297 31.172 1.00 29.08 497 GLN A C 1
ATOM 3882 O O . GLN A 1 497 ? -7.318 -57.310 30.941 1.00 29.08 497 GLN A O 1
ATOM 3887 N N . THR A 1 498 ? -7.549 -59.399 31.749 1.00 37.81 498 THR A N 1
ATOM 3888 C CA . THR A 1 498 ? -6.197 -59.757 32.179 1.00 37.81 498 THR A CA 1
ATOM 3889 C C . THR A 1 498 ? -5.202 -59.860 31.017 1.00 37.81 498 THR A C 1
ATOM 3891 O O . THR A 1 498 ? -5.518 -60.512 30.024 1.00 37.81 498 THR A O 1
ATOM 3894 N N . VAL A 1 499 ? -3.978 -59.330 31.169 1.00 29.89 499 VAL A N 1
ATOM 3895 C CA . VAL A 1 499 ? -2.825 -59.579 30.268 1.00 29.89 499 VAL A CA 1
ATOM 3896 C C . VAL A 1 499 ? -1.526 -59.733 31.106 1.00 29.89 499 VAL A C 1
ATOM 3898 O O . VAL A 1 499 ? -1.422 -59.065 32.138 1.00 29.89 499 VAL A O 1
ATOM 3901 N N . PRO A 1 500 ? -0.566 -60.621 30.738 1.00 29.33 500 PRO A N 1
ATOM 3902 C CA . PRO A 1 500 ? 0.553 -61.086 31.581 1.00 29.33 500 PRO A CA 1
ATOM 3903 C C . PRO A 1 500 ? 1.787 -60.149 31.566 1.00 29.33 500 PRO A C 1
ATOM 3905 O O . PRO A 1 500 ? 1.809 -59.181 30.805 1.00 29.33 500 PRO A O 1
ATOM 3908 N N . PRO A 1 501 ? 2.827 -60.406 32.396 1.00 33.12 501 PRO A N 1
ATOM 3909 C CA . PRO A 1 501 ? 3.868 -59.427 32.689 1.00 33.12 501 PRO A CA 1
ATOM 3910 C C . PRO A 1 501 ? 5.034 -59.457 31.694 1.00 33.12 501 PRO A C 1
ATOM 3912 O O . PRO A 1 501 ? 5.546 -60.518 31.342 1.00 33.12 501 PRO A O 1
ATOM 3915 N N . GLY A 1 502 ? 5.528 -58.266 31.345 1.00 30.38 502 GLY A N 1
ATOM 3916 C CA . GLY A 1 502 ? 6.850 -58.087 30.749 1.00 30.38 502 GLY A CA 1
ATOM 3917 C C . GLY A 1 502 ? 6.970 -56.858 29.851 1.00 30.38 502 GLY A C 1
ATOM 3918 O O . GLY A 1 502 ? 6.780 -56.988 28.652 1.00 30.38 502 GLY A O 1
ATOM 3919 N N . GLN A 1 503 ? 7.316 -55.694 30.421 1.00 26.41 503 GLN A N 1
ATOM 3920 C CA . GLN A 1 503 ? 8.431 -54.827 29.979 1.00 26.41 503 GLN A CA 1
ATOM 3921 C C . GLN A 1 503 ? 8.432 -53.444 30.676 1.00 26.41 503 GLN A C 1
ATOM 3923 O O . GLN A 1 503 ? 7.452 -52.709 30.683 1.00 26.41 503 GLN A O 1
ATOM 3928 N N . SER A 1 504 ? 9.590 -53.154 31.279 1.00 27.66 504 SER A N 1
ATOM 3929 C CA . SER A 1 504 ? 10.252 -51.871 31.589 1.00 27.66 504 SER A CA 1
ATOM 3930 C C . SER A 1 504 ? 9.461 -50.601 31.978 1.00 27.66 504 SER A C 1
ATOM 3932 O O . SER A 1 504 ? 8.870 -49.904 31.160 1.00 27.66 504 SER A O 1
ATOM 3934 N N . GLN A 1 505 ? 9.658 -50.243 33.250 1.00 38.34 505 GLN A N 1
ATOM 3935 C CA . GLN A 1 505 ? 9.755 -48.922 33.895 1.00 38.34 505 GLN A CA 1
ATOM 3936 C C . GLN A 1 505 ? 9.770 -47.649 33.008 1.00 38.34 505 GLN A C 1
ATOM 3938 O O . GLN A 1 505 ? 10.734 -47.379 32.297 1.00 38.34 505 GLN A O 1
ATOM 3943 N N . THR A 1 506 ? 8.773 -46.767 33.183 1.00 40.75 506 THR A N 1
ATOM 3944 C CA . THR A 1 506 ? 8.856 -45.449 33.883 1.00 40.75 506 THR A CA 1
ATOM 3945 C C . THR A 1 506 ? 7.611 -44.583 33.585 1.00 40.75 506 THR A C 1
ATOM 3947 O O . THR A 1 506 ? 7.363 -44.266 32.426 1.00 40.75 506 THR A O 1
ATOM 3950 N N . PRO A 1 507 ? 6.846 -44.119 34.603 1.00 42.09 507 PRO A N 1
ATOM 3951 C CA . PRO A 1 507 ? 6.241 -42.783 34.480 1.00 42.09 507 PRO A CA 1
ATOM 3952 C C . PRO A 1 507 ? 6.024 -42.070 35.836 1.00 42.09 507 PRO A C 1
ATOM 3954 O O . PRO A 1 507 ? 4.924 -42.074 36.370 1.00 42.09 507 PRO A O 1
ATOM 3957 N N . ASN A 1 508 ? 7.035 -41.374 36.374 1.00 41.91 508 ASN A N 1
ATOM 3958 C CA . ASN A 1 508 ? 6.831 -40.443 37.510 1.00 41.91 508 ASN A CA 1
ATOM 3959 C C . ASN A 1 508 ? 6.955 -38.953 37.127 1.00 41.91 508 ASN A C 1
ATOM 3961 O O . ASN A 1 508 ? 6.463 -38.087 37.846 1.00 41.91 508 ASN A O 1
ATOM 3965 N N . LYS A 1 509 ? 7.537 -38.618 35.965 1.00 38.41 509 LYS A N 1
ATOM 3966 C CA . LYS A 1 509 ? 7.695 -37.214 35.523 1.00 38.41 509 LYS A CA 1
ATOM 3967 C C . LYS A 1 509 ? 6.480 -36.663 34.761 1.00 38.41 509 LYS A C 1
ATOM 3969 O O . LYS A 1 509 ? 6.180 -35.479 34.877 1.00 38.41 509 LYS A O 1
ATOM 3974 N N . VAL A 1 510 ? 5.740 -37.514 34.043 1.00 42.25 510 VAL A N 1
ATOM 3975 C CA . VAL A 1 510 ? 4.573 -37.098 33.237 1.00 42.25 510 VAL A CA 1
ATOM 3976 C C . VAL A 1 510 ? 3.356 -36.782 34.116 1.00 42.25 510 VAL A C 1
ATOM 3978 O O . VAL A 1 510 ? 2.675 -35.785 33.876 1.00 42.25 510 VAL A O 1
ATOM 3981 N N . LEU A 1 511 ? 3.129 -37.558 35.187 1.00 39.00 511 LEU A N 1
ATOM 3982 C CA . LEU A 1 511 ? 2.070 -37.271 36.165 1.00 39.00 511 LEU A CA 1
ATOM 3983 C C . LEU A 1 511 ? 2.332 -35.970 36.939 1.00 39.00 511 LEU A C 1
ATOM 3985 O O . LEU A 1 511 ? 1.406 -35.189 37.142 1.00 39.00 511 LEU A O 1
ATOM 3989 N N . SER A 1 512 ? 3.586 -35.703 37.317 1.00 37.25 512 SER A N 1
ATOM 3990 C CA . SER A 1 512 ? 3.969 -34.463 38.006 1.00 37.25 512 SER A CA 1
ATOM 3991 C C . SER A 1 512 ? 3.766 -33.229 37.117 1.00 37.25 512 SER A C 1
ATOM 3993 O O . SER A 1 512 ? 3.203 -32.231 37.569 1.00 37.25 512 SER A O 1
ATOM 3995 N N . LEU A 1 513 ? 4.122 -33.320 35.829 1.00 42.22 513 LEU A N 1
ATOM 3996 C CA . LEU A 1 513 ? 3.908 -32.241 34.864 1.00 42.22 513 LEU A CA 1
ATOM 3997 C C . LEU A 1 513 ? 2.413 -31.995 34.598 1.00 42.22 513 LEU A C 1
ATOM 3999 O O . LEU A 1 513 ? 1.981 -30.845 34.561 1.00 42.22 513 LEU A O 1
ATOM 4003 N N . CYS A 1 514 ? 1.604 -33.055 34.487 1.00 39.75 514 CYS A N 1
ATOM 4004 C CA . CYS A 1 514 ? 0.152 -32.927 34.337 1.00 39.75 514 CYS A CA 1
ATOM 4005 C C . CYS A 1 514 ? -0.497 -32.279 35.566 1.00 39.75 514 CYS A C 1
ATOM 4007 O O . CYS A 1 514 ? -1.329 -31.386 35.414 1.00 39.75 514 CYS A O 1
ATOM 4009 N N . LEU A 1 515 ? -0.088 -32.666 36.780 1.00 39.66 515 LEU A N 1
ATOM 4010 C CA . LEU A 1 515 ? -0.596 -32.067 38.016 1.00 39.66 515 LEU A CA 1
ATOM 4011 C C . LEU A 1 515 ? -0.214 -30.580 38.116 1.00 39.66 515 LEU A C 1
ATOM 4013 O O . LEU A 1 515 ? -1.034 -29.753 38.513 1.00 39.66 515 LEU A O 1
ATOM 4017 N N . PHE A 1 516 ? 1.000 -30.222 37.685 1.00 48.72 516 PHE A N 1
ATOM 4018 C CA . PHE A 1 516 ? 1.467 -28.836 37.650 1.00 48.72 516 PHE A CA 1
ATOM 4019 C C . PHE A 1 516 ? 0.679 -27.986 36.643 1.00 48.72 516 PHE A C 1
ATOM 4021 O O . PHE A 1 516 ? 0.273 -26.871 36.966 1.00 48.72 516 PHE A O 1
ATOM 4028 N N . ILE A 1 517 ? 0.390 -28.526 35.454 1.00 49.97 517 ILE A N 1
ATOM 4029 C CA . ILE A 1 517 ? -0.432 -27.858 34.433 1.00 49.97 517 ILE A CA 1
ATOM 4030 C C . ILE A 1 517 ? -1.871 -27.670 34.932 1.00 49.97 517 ILE A C 1
ATOM 4032 O O . ILE A 1 517 ? -2.423 -26.583 34.781 1.00 49.97 517 ILE A O 1
ATOM 4036 N N . VAL A 1 518 ? -2.470 -28.672 35.584 1.00 49.50 518 VAL A N 1
ATOM 4037 C CA . VAL A 1 518 ? -3.829 -28.567 36.151 1.00 49.50 518 VAL A CA 1
ATOM 4038 C C . VAL A 1 518 ? -3.897 -27.504 37.252 1.00 49.50 518 VAL A C 1
ATOM 4040 O O . VAL A 1 518 ? -4.821 -26.689 37.270 1.00 49.50 518 VAL A O 1
ATOM 4043 N N . LEU A 1 519 ? -2.900 -27.452 38.140 1.00 48.16 519 LEU A N 1
ATOM 4044 C CA . LEU A 1 519 ? -2.806 -26.416 39.172 1.00 48.16 519 LEU A CA 1
ATOM 4045 C C . LEU A 1 519 ? -2.610 -25.017 38.568 1.00 48.16 519 LEU A C 1
ATOM 4047 O O . LEU A 1 519 ? -3.217 -24.056 39.044 1.00 48.16 519 LEU A O 1
ATOM 4051 N N . LEU A 1 520 ? -1.817 -24.899 37.498 1.00 51.22 520 LEU A N 1
ATOM 4052 C CA . LEU A 1 520 ? -1.603 -23.639 36.785 1.00 51.22 520 LEU A CA 1
ATOM 4053 C C . LEU A 1 520 ? -2.894 -23.155 36.106 1.00 51.22 520 LEU A C 1
ATOM 4055 O O . LEU A 1 520 ? -3.270 -21.997 36.266 1.00 51.22 520 LEU A O 1
ATOM 4059 N N . VAL A 1 521 ? -3.610 -24.045 35.413 1.00 49.19 521 VAL A N 1
ATOM 4060 C CA . VAL A 1 521 ? -4.879 -23.737 34.731 1.00 49.19 521 VAL A CA 1
ATOM 4061 C C . VAL A 1 521 ? -5.952 -23.309 35.732 1.00 49.19 521 VAL A C 1
ATOM 4063 O O . VAL A 1 521 ? -6.619 -22.298 35.513 1.00 49.19 521 VAL A O 1
ATOM 4066 N N . ASN A 1 522 ? -6.076 -23.997 36.871 1.00 48.06 522 ASN A N 1
ATOM 4067 C CA . ASN A 1 522 ? -7.016 -23.608 37.926 1.00 48.06 522 ASN A CA 1
ATOM 4068 C C . ASN A 1 522 ? -6.672 -22.240 38.534 1.00 48.06 522 ASN A C 1
ATOM 4070 O O . ASN A 1 522 ? -7.568 -21.438 38.808 1.00 48.06 522 ASN A O 1
ATOM 4074 N N . LYS A 1 523 ? -5.379 -21.931 38.696 1.00 53.19 523 LYS A N 1
ATOM 4075 C CA . LYS A 1 523 ? -4.922 -20.632 39.204 1.00 53.19 523 LYS A CA 1
ATOM 4076 C C . LYS A 1 523 ? -5.191 -19.499 38.208 1.00 53.19 523 LYS A C 1
ATOM 4078 O O . LYS A 1 523 ? -5.663 -18.442 38.615 1.00 53.19 523 LYS A O 1
ATOM 4083 N N . VAL A 1 524 ? -4.974 -19.734 36.913 1.00 54.69 524 VAL A N 1
ATOM 4084 C CA . VAL A 1 524 ? -5.283 -18.771 35.840 1.00 54.69 524 VAL A CA 1
ATOM 4085 C C . VAL A 1 524 ? -6.794 -18.544 35.719 1.00 54.69 524 VAL A C 1
ATOM 4087 O O . VAL A 1 524 ? -7.236 -17.400 35.650 1.00 54.69 524 VAL A O 1
ATOM 4090 N N . HIS A 1 525 ? -7.605 -19.603 35.786 1.00 54.88 525 HIS A N 1
ATOM 4091 C CA . HIS A 1 525 ? -9.066 -19.492 35.756 1.00 54.88 525 HIS A CA 1
ATOM 4092 C C . HIS A 1 525 ? -9.619 -18.725 36.969 1.00 54.88 525 HIS A C 1
ATOM 4094 O O . HIS A 1 525 ? -10.522 -17.900 36.828 1.00 54.88 525 HIS A O 1
ATOM 4100 N N . SER A 1 526 ? -9.045 -18.942 38.159 1.00 55.12 526 SER A N 1
ATOM 4101 C CA . SER A 1 526 ? -9.398 -18.180 39.361 1.00 55.12 526 SER A CA 1
ATOM 4102 C C . SER A 1 526 ? -9.046 -16.694 39.246 1.00 55.12 526 SER A C 1
ATOM 4104 O O . SER A 1 526 ? -9.791 -15.870 39.768 1.00 55.12 526 SER A O 1
ATOM 4106 N N . LEU A 1 527 ? -7.933 -16.346 38.589 1.00 61.34 527 LEU A N 1
ATOM 4107 C CA . LEU A 1 527 ? -7.521 -14.953 38.376 1.00 61.34 527 LEU A CA 1
ATOM 4108 C C . LEU A 1 527 ? -8.402 -14.245 37.337 1.00 61.34 527 LEU A C 1
ATOM 4110 O O . LEU A 1 527 ? -8.784 -13.099 37.551 1.00 61.34 527 LEU A O 1
ATOM 4114 N N . LEU A 1 528 ? -8.782 -14.941 36.260 1.00 63.31 528 LEU A N 1
ATOM 4115 C CA . LEU A 1 528 ? -9.716 -14.431 35.247 1.00 63.31 528 LEU A CA 1
ATOM 4116 C C . LEU A 1 528 ? -11.095 -14.120 35.839 1.00 63.31 528 LEU A C 1
ATOM 4118 O O . LEU A 1 528 ? -11.636 -13.049 35.583 1.00 63.31 528 LEU A O 1
ATOM 4122 N N . LYS A 1 529 ? -11.637 -15.016 36.678 1.00 66.88 529 LYS A N 1
ATOM 4123 C CA . LYS A 1 529 ? -12.900 -14.764 37.394 1.00 66.88 529 LYS A CA 1
ATOM 4124 C C . LYS A 1 529 ? -12.819 -13.519 38.275 1.00 66.88 529 LYS A C 1
ATOM 4126 O O . LYS A 1 529 ? -13.722 -12.694 38.236 1.00 66.88 529 LYS A O 1
ATOM 4131 N N . LEU A 1 530 ? -11.715 -13.365 39.005 1.00 69.00 530 LEU A N 1
ATOM 4132 C CA . LEU A 1 530 ? -11.482 -12.203 39.860 1.00 69.00 530 LEU A CA 1
ATOM 4133 C C . LEU A 1 530 ? -11.440 -10.893 39.053 1.00 69.00 530 LEU A C 1
ATOM 4135 O O . LEU A 1 530 ? -11.939 -9.875 39.510 1.00 69.00 530 LEU A O 1
ATOM 4139 N N . PHE A 1 531 ? -10.853 -10.910 37.852 1.00 71.44 531 PHE A N 1
ATOM 4140 C CA . PHE A 1 531 ? -10.729 -9.719 37.007 1.00 71.44 531 PHE A CA 1
ATOM 4141 C C . PHE A 1 531 ? -12.078 -9.258 36.430 1.00 71.44 531 PHE A C 1
ATOM 4143 O O . PHE A 1 531 ? -12.368 -8.059 36.403 1.00 71.44 531 PHE A O 1
ATOM 4150 N N . VAL A 1 532 ? -12.927 -10.206 36.019 1.00 71.19 532 VAL A N 1
ATOM 4151 C CA . VAL A 1 532 ? -14.296 -9.914 35.556 1.00 71.19 532 VAL A CA 1
ATOM 4152 C C . VAL A 1 532 ? -15.132 -9.336 36.702 1.00 71.19 532 VAL A C 1
ATOM 4154 O O . VAL A 1 532 ? -15.729 -8.274 36.542 1.00 71.19 532 VAL A O 1
ATOM 4157 N N . GLU A 1 533 ? -15.071 -9.958 37.884 1.00 78.75 533 GLU A N 1
ATOM 4158 C CA . GLU A 1 533 ? -15.801 -9.536 39.091 1.00 78.75 533 GLU A CA 1
ATOM 4159 C C . GLU A 1 533 ? -15.436 -8.100 39.524 1.00 78.75 533 GLU A C 1
ATOM 4161 O O . GLU A 1 533 ? -16.298 -7.309 39.913 1.00 78.75 533 GLU A O 1
ATOM 4166 N N . VAL A 1 534 ? -14.160 -7.715 39.400 1.00 81.88 534 VAL A N 1
ATOM 4167 C CA . VAL A 1 534 ? -13.693 -6.343 39.673 1.00 81.88 534 VAL A CA 1
ATOM 4168 C C . VAL A 1 534 ? -14.228 -5.349 38.651 1.00 81.88 534 VAL A C 1
ATOM 4170 O O . VAL A 1 534 ? -14.640 -4.255 39.027 1.00 81.88 534 VAL A O 1
ATOM 4173 N N . THR A 1 535 ? -14.228 -5.710 37.369 1.00 82.00 535 THR A N 1
ATOM 4174 C CA . THR A 1 535 ? -14.674 -4.820 36.286 1.00 82.00 535 THR A CA 1
ATOM 4175 C C . THR A 1 535 ? -16.163 -4.500 36.419 1.00 82.00 535 THR A C 1
ATOM 4177 O O . THR A 1 535 ? -16.563 -3.336 36.336 1.00 82.00 535 THR A O 1
ATOM 4180 N N . GLU A 1 536 ? -16.975 -5.515 36.718 1.00 85.94 536 GLU A N 1
ATOM 4181 C CA . GLU A 1 536 ? -18.397 -5.349 37.025 1.00 85.94 536 GLU A CA 1
ATOM 4182 C C . GLU A 1 536 ? -18.597 -4.489 38.282 1.00 85.94 536 GLU A C 1
ATOM 4184 O O . GLU A 1 536 ? -19.342 -3.508 38.247 1.00 85.94 536 GLU A O 1
ATOM 4189 N N . SER A 1 537 ? -17.854 -4.762 39.358 1.00 88.38 537 SER A N 1
ATOM 4190 C CA . SER A 1 537 ? -17.911 -3.981 40.605 1.00 88.38 537 SER A CA 1
ATOM 4191 C C . SER A 1 537 ? -17.578 -2.498 40.398 1.00 88.38 537 SER A C 1
ATOM 4193 O O . SER A 1 537 ? -18.246 -1.617 40.940 1.00 88.38 537 SER A O 1
ATOM 4195 N N . VAL A 1 538 ? -16.577 -2.190 39.569 1.00 88.75 538 VAL A N 1
ATOM 4196 C CA . VAL A 1 538 ? -16.209 -0.811 39.210 1.00 88.75 538 VAL A CA 1
ATOM 4197 C C . VAL A 1 538 ? -17.331 -0.125 38.429 1.00 88.75 538 VAL A C 1
ATOM 4199 O O . VAL A 1 538 ? -17.613 1.050 38.670 1.00 88.75 538 VAL A O 1
ATOM 4202 N N . SER A 1 539 ? -18.016 -0.842 37.534 1.00 87.56 539 SER A N 1
ATOM 4203 C CA . SER A 1 539 ? -19.156 -0.295 36.785 1.00 87.56 539 SER A CA 1
ATOM 4204 C C . SER A 1 539 ? -20.335 0.080 37.697 1.00 87.56 539 SER A C 1
ATOM 4206 O O . SER A 1 539 ? -20.939 1.146 37.528 1.00 87.56 539 SER A O 1
ATOM 4208 N N . VAL A 1 540 ? -20.598 -0.731 38.731 1.00 89.75 540 VAL A N 1
ATOM 4209 C CA . VAL A 1 540 ? -21.607 -0.451 39.765 1.00 89.75 540 VAL A CA 1
ATOM 4210 C C . VAL A 1 540 ? -21.238 0.817 40.533 1.00 89.75 540 VAL A C 1
ATOM 4212 O O . VAL A 1 540 ? -22.066 1.718 40.678 1.00 89.75 540 VAL A O 1
ATOM 4215 N N . LEU A 1 541 ? -19.976 0.951 40.955 1.00 90.06 541 LEU A N 1
ATOM 4216 C CA . LEU A 1 541 ? -19.502 2.147 41.657 1.00 90.06 541 LEU A CA 1
ATOM 4217 C C . LEU A 1 541 ? -19.589 3.408 40.787 1.00 90.06 541 LEU A C 1
ATOM 4219 O O . LEU A 1 541 ? -20.060 4.443 41.257 1.00 90.06 541 LEU A O 1
ATOM 4223 N N . LYS A 1 542 ? -19.221 3.340 39.503 1.00 91.19 542 LYS A N 1
ATOM 4224 C CA . LYS A 1 542 ? -19.368 4.469 38.564 1.00 91.19 542 LYS A CA 1
ATOM 4225 C C . LYS A 1 542 ? -20.827 4.887 38.393 1.00 91.19 542 LYS A C 1
ATOM 4227 O O . LYS A 1 542 ? -21.139 6.080 38.375 1.00 91.19 542 LYS A O 1
ATOM 4232 N N . THR A 1 543 ? -21.736 3.919 38.339 1.00 88.44 543 THR A N 1
ATOM 4233 C CA . THR A 1 543 ? -23.180 4.179 38.300 1.00 88.44 543 THR A CA 1
ATOM 4234 C C . THR A 1 543 ? -23.662 4.819 39.604 1.00 88.44 543 THR A C 1
ATOM 4236 O O . THR A 1 543 ? -24.421 5.793 39.572 1.00 88.44 543 THR A O 1
ATOM 4239 N N . ALA A 1 544 ? -23.164 4.354 40.753 1.00 89.38 544 ALA A N 1
ATOM 4240 C CA . ALA A 1 544 ? -23.457 4.921 42.068 1.00 89.38 544 ALA A CA 1
ATOM 4241 C C . ALA A 1 544 ? -22.945 6.364 42.216 1.00 89.38 544 ALA A C 1
ATOM 4243 O O . ALA A 1 544 ? -23.650 7.194 42.793 1.00 89.38 544 ALA A O 1
ATOM 4244 N N . ALA A 1 545 ? -21.769 6.685 41.666 1.00 87.62 545 ALA A N 1
ATOM 4245 C CA . ALA A 1 545 ? -21.221 8.042 41.639 1.00 87.62 545 ALA A CA 1
ATOM 4246 C C . ALA A 1 545 ? -22.092 9.015 40.834 1.00 87.62 545 ALA A C 1
ATOM 4248 O O . ALA A 1 545 ? -22.285 10.152 41.263 1.00 87.62 545 ALA A O 1
ATOM 4249 N N . LYS A 1 546 ? -22.632 8.571 39.691 1.00 85.50 546 LYS A N 1
ATOM 4250 C CA . LYS A 1 546 ? -23.462 9.406 38.807 1.00 85.50 546 LYS A CA 1
ATOM 4251 C C . LYS A 1 546 ? -24.887 9.581 39.326 1.00 85.50 546 LYS A C 1
ATOM 4253 O O . LYS A 1 546 ? -25.432 10.676 39.270 1.00 85.50 546 LYS A O 1
ATOM 4258 N N . THR A 1 547 ? -25.502 8.504 39.812 1.00 85.38 547 THR A N 1
ATOM 4259 C CA . THR A 1 547 ? -26.945 8.485 40.102 1.00 85.38 547 THR A CA 1
ATOM 4260 C C . THR A 1 547 ? -27.284 8.674 41.575 1.00 85.38 547 THR A C 1
ATOM 4262 O O . THR A 1 547 ? -28.381 9.135 41.875 1.00 85.38 547 THR A O 1
ATOM 4265 N N . ARG A 1 548 ? -26.382 8.294 42.495 1.00 85.25 548 ARG A N 1
ATOM 4266 C CA . ARG A 1 548 ? -26.647 8.159 43.943 1.00 85.25 548 ARG A CA 1
ATOM 4267 C C . ARG A 1 548 ? -27.901 7.327 44.289 1.00 85.25 548 ARG A C 1
ATOM 4269 O O . ARG A 1 548 ? -28.472 7.500 45.361 1.00 85.25 548 ARG A O 1
ATOM 4276 N N . LYS A 1 549 ? -28.341 6.443 43.383 1.00 83.06 549 LYS A N 1
ATOM 4277 C CA . LYS A 1 549 ? -29.563 5.622 43.515 1.00 83.06 549 LYS A CA 1
ATOM 4278 C C . LYS A 1 549 ? -29.290 4.125 43.687 1.00 83.06 549 LYS A C 1
ATOM 4280 O O . LYS A 1 549 ? -30.232 3.357 43.841 1.00 83.06 549 LYS A O 1
ATOM 4285 N N . VAL A 1 550 ? -28.026 3.711 43.640 1.00 90.56 550 VAL A N 1
ATOM 4286 C CA . VAL A 1 550 ? -27.628 2.303 43.773 1.00 90.56 550 VAL A CA 1
ATOM 4287 C C . VAL A 1 550 ? -27.805 1.861 45.227 1.00 90.56 550 VAL A C 1
ATOM 4289 O O . VAL A 1 550 ? -27.489 2.613 46.153 1.00 90.56 550 VAL A O 1
ATOM 4292 N N . ALA A 1 551 ? -28.324 0.650 45.434 1.00 89.06 551 ALA A N 1
ATOM 4293 C CA . ALA A 1 551 ? -28.550 0.116 46.770 1.00 89.06 551 ALA A CA 1
ATOM 4294 C C . ALA A 1 551 ? -27.228 -0.008 47.548 1.00 89.06 551 ALA A C 1
ATOM 4296 O O . ALA A 1 551 ? -26.191 -0.391 47.004 1.00 89.06 551 ALA A O 1
ATOM 4297 N N . ALA A 1 552 ? -27.264 0.287 48.851 1.00 88.19 552 ALA A N 1
ATOM 4298 C CA . ALA A 1 552 ? -26.075 0.219 49.702 1.00 88.19 552 ALA A CA 1
ATOM 4299 C C . ALA A 1 552 ? -25.436 -1.182 49.696 1.00 88.19 552 ALA A C 1
ATOM 4301 O O . ALA A 1 552 ? -24.216 -1.291 49.733 1.00 88.19 552 ALA A O 1
ATOM 4302 N N . GLU A 1 553 ? -26.240 -2.242 49.607 1.00 88.06 553 GLU A N 1
ATOM 4303 C CA . GLU A 1 553 ? -25.772 -3.634 49.578 1.00 88.06 553 GLU A CA 1
ATOM 4304 C C . GLU A 1 553 ? -24.911 -3.939 48.344 1.00 88.06 553 GLU A C 1
ATOM 4306 O O . GLU A 1 553 ? -23.849 -4.547 48.473 1.00 88.06 553 GLU A O 1
ATOM 4311 N N . GLU A 1 554 ? -25.303 -3.437 47.170 1.00 87.69 554 GLU A N 1
ATOM 4312 C CA . GLU A 1 554 ? -24.550 -3.606 45.921 1.00 87.69 554 GLU A CA 1
ATOM 4313 C C . GLU A 1 554 ? -23.198 -2.881 45.973 1.00 87.69 554 GLU A C 1
ATOM 4315 O O . GLU A 1 554 ? -22.173 -3.415 45.547 1.00 87.69 554 GLU A O 1
ATOM 4320 N N . ILE A 1 555 ? -23.164 -1.687 46.572 1.00 88.81 555 ILE A N 1
ATOM 4321 C CA . ILE A 1 555 ? -21.928 -0.915 46.774 1.00 88.81 555 ILE A CA 1
ATOM 4322 C C . ILE A 1 555 ? -20.983 -1.646 47.740 1.00 88.81 555 ILE A C 1
ATOM 4324 O O . ILE A 1 555 ? -19.772 -1.700 47.518 1.00 88.81 555 ILE A O 1
ATOM 4328 N N . LEU A 1 556 ? -21.524 -2.231 48.812 1.00 89.62 556 LEU A N 1
ATOM 4329 C CA . LEU A 1 556 ? -20.744 -2.996 49.788 1.00 89.62 556 LEU A CA 1
ATOM 4330 C C . LEU A 1 556 ? -20.177 -4.287 49.173 1.00 89.62 556 LEU A C 1
ATOM 4332 O O . LEU A 1 556 ? -19.019 -4.620 49.437 1.00 89.62 556 LEU A O 1
ATOM 4336 N N . ALA A 1 557 ? -20.946 -4.970 48.318 1.00 88.50 557 ALA A N 1
ATOM 4337 C CA . ALA A 1 557 ? -20.477 -6.126 47.555 1.00 88.50 557 ALA A CA 1
ATOM 4338 C C . ALA A 1 557 ? -19.342 -5.745 46.589 1.00 88.50 557 ALA A C 1
ATOM 4340 O O . ALA A 1 557 ? -18.302 -6.409 46.567 1.00 88.50 557 ALA A O 1
ATOM 4341 N N . ALA A 1 558 ? -19.487 -4.621 45.878 1.00 89.12 558 ALA A N 1
ATOM 4342 C CA . ALA A 1 558 ? -18.453 -4.098 44.990 1.00 89.12 558 ALA A CA 1
ATOM 4343 C C . ALA A 1 558 ? -17.145 -3.779 45.739 1.00 89.12 558 ALA A C 1
ATOM 4345 O O . ALA A 1 558 ? -16.057 -4.124 45.273 1.00 89.12 558 ALA A O 1
ATOM 4346 N N . PHE A 1 559 ? -17.219 -3.186 46.938 1.00 89.44 559 PHE A N 1
ATOM 4347 C CA . PHE A 1 559 ? -16.028 -2.961 47.768 1.00 89.44 559 PHE A CA 1
ATOM 4348 C C . PHE A 1 559 ? -15.334 -4.265 48.173 1.00 89.44 559 PHE A C 1
ATOM 4350 O O . PHE A 1 559 ? -14.104 -4.331 48.133 1.00 89.44 559 PHE A O 1
ATOM 4357 N N . ALA A 1 560 ? -16.094 -5.303 48.534 1.00 87.44 560 ALA A N 1
ATOM 4358 C CA . ALA A 1 560 ? -15.533 -6.593 48.929 1.00 87.44 560 ALA A CA 1
ATOM 4359 C C . ALA A 1 560 ? -14.803 -7.292 47.766 1.00 87.44 560 ALA A C 1
ATOM 4361 O O . ALA A 1 560 ? -13.707 -7.828 47.957 1.00 87.44 560 ALA A O 1
ATOM 4362 N N . ALA A 1 561 ? -15.374 -7.245 46.559 1.00 86.06 561 ALA A N 1
ATOM 4363 C CA . ALA A 1 561 ? -14.766 -7.804 45.352 1.00 86.06 561 ALA A CA 1
ATOM 4364 C C . ALA A 1 561 ? -13.456 -7.088 44.978 1.00 86.06 561 ALA A C 1
ATOM 4366 O O . ALA A 1 561 ? -12.428 -7.732 44.750 1.00 86.06 561 ALA A O 1
ATOM 4367 N N . ILE A 1 562 ? -13.458 -5.752 44.997 1.00 85.38 562 ILE A N 1
ATOM 4368 C CA . ILE A 1 562 ? -12.274 -4.936 44.696 1.00 85.38 562 ILE A CA 1
ATOM 4369 C C . ILE A 1 562 ? -11.164 -5.168 45.734 1.00 85.38 562 ILE A C 1
ATOM 4371 O O . ILE A 1 562 ? -9.995 -5.318 45.372 1.00 85.38 562 ILE A O 1
ATOM 4375 N N . GLU A 1 563 ? -11.505 -5.261 47.023 1.00 83.56 563 GLU A N 1
ATOM 4376 C CA . GLU A 1 563 ? -10.521 -5.531 48.078 1.00 83.56 563 GLU A CA 1
ATOM 4377 C C . GLU A 1 563 ? -9.859 -6.912 47.917 1.00 83.56 563 GLU A C 1
ATOM 4379 O O . GLU A 1 563 ? -8.647 -7.057 48.119 1.00 83.56 563 GLU A O 1
ATOM 4384 N N . LYS A 1 564 ? -10.628 -7.925 47.497 1.00 82.81 564 LYS A N 1
ATOM 4385 C CA . LYS A 1 564 ? -10.131 -9.287 47.241 1.00 82.81 564 LYS A CA 1
ATOM 4386 C C . LYS A 1 564 ? -9.122 -9.335 46.091 1.00 82.81 564 LYS A C 1
ATOM 4388 O O . LYS A 1 564 ? -8.220 -10.176 46.112 1.00 82.81 564 LYS A O 1
ATOM 4393 N N . ALA A 1 565 ? -9.246 -8.430 45.123 1.00 77.94 565 ALA A N 1
ATOM 4394 C CA . ALA A 1 565 ? -8.442 -8.436 43.910 1.00 77.94 565 ALA A CA 1
ATOM 4395 C C . ALA A 1 565 ? -7.003 -7.947 44.067 1.00 77.94 565 ALA A C 1
ATOM 4397 O O . ALA A 1 565 ? -6.173 -8.266 43.218 1.00 77.94 565 ALA A O 1
ATOM 4398 N N . LYS A 1 566 ? -6.683 -7.234 45.158 1.00 76.31 566 LYS A N 1
ATOM 4399 C CA . LYS A 1 566 ? -5.324 -6.736 45.455 1.00 76.31 566 LYS A CA 1
ATOM 4400 C C . LYS A 1 566 ? -4.665 -6.053 44.242 1.00 76.31 566 LYS A C 1
ATOM 4402 O O . LYS A 1 566 ? -3.563 -6.423 43.844 1.00 76.31 566 LYS A O 1
ATOM 4407 N N . VAL A 1 567 ? -5.360 -5.067 43.676 1.00 80.19 567 VAL A N 1
ATOM 4408 C CA . VAL A 1 567 ? -4.900 -4.273 42.525 1.00 80.19 567 VAL A CA 1
ATOM 4409 C C . VAL A 1 567 ? -3.547 -3.612 42.822 1.00 80.19 567 VAL A C 1
ATOM 4411 O O . VAL A 1 567 ? -3.284 -3.204 43.957 1.00 80.19 567 VAL A O 1
ATOM 4414 N N . ASP A 1 568 ? -2.688 -3.533 41.803 1.00 75.06 568 ASP A N 1
ATOM 4415 C CA . ASP A 1 568 ? -1.370 -2.897 41.885 1.00 75.06 568 ASP A CA 1
ATOM 4416 C C . ASP A 1 568 ? -1.508 -1.384 42.160 1.00 75.06 568 ASP A C 1
ATOM 4418 O O . ASP A 1 568 ? -2.136 -0.681 41.366 1.00 75.06 568 ASP A O 1
ATOM 4422 N N . PRO A 1 569 ? -0.945 -0.862 43.268 1.00 77.38 569 PRO A N 1
ATOM 4423 C CA . PRO A 1 569 ? -1.078 0.542 43.640 1.00 77.38 569 PRO A CA 1
ATOM 4424 C C . PRO A 1 569 ? -0.068 1.477 42.953 1.00 77.38 569 PRO A C 1
ATOM 4426 O O . PRO A 1 569 ? -0.101 2.680 43.212 1.00 77.38 569 PRO A O 1
ATOM 4429 N N . SER A 1 570 ? 0.833 0.963 42.108 1.00 73.38 570 SER A N 1
ATOM 4430 C CA . SER A 1 570 ? 1.918 1.744 41.492 1.00 73.38 570 SER A CA 1
ATOM 4431 C C . SER A 1 570 ? 1.463 3.037 40.774 1.00 73.38 570 SER A C 1
ATOM 4433 O O . SER A 1 570 ? 2.111 4.061 40.988 1.00 73.38 570 SER A O 1
ATOM 4435 N N . PRO A 1 571 ? 0.345 3.074 40.007 1.00 80.69 571 PRO A N 1
ATOM 4436 C CA . PRO A 1 571 ? -0.115 4.303 39.344 1.00 80.69 571 PRO A CA 1
ATOM 4437 C C . PRO A 1 571 ? -1.043 5.179 40.209 1.00 80.69 571 PRO A C 1
ATOM 4439 O O . PRO A 1 571 ? -1.502 6.231 39.758 1.00 80.69 571 PRO A O 1
ATOM 4442 N N . PHE A 1 572 ? -1.383 4.763 41.436 1.00 87.38 572 PHE A N 1
ATOM 4443 C CA . PHE A 1 572 ? -2.470 5.395 42.196 1.00 87.38 572 PHE A CA 1
ATOM 4444 C C . PHE A 1 572 ? -2.173 6.841 42.578 1.00 87.38 572 PHE A C 1
ATOM 4446 O O . PHE A 1 572 ? -3.081 7.661 42.518 1.00 87.38 572 PHE A O 1
ATOM 4453 N N . LEU A 1 573 ? -0.934 7.175 42.951 1.00 83.94 573 LEU A N 1
ATOM 4454 C CA . LEU A 1 573 ? -0.593 8.537 43.369 1.00 83.94 573 LEU A CA 1
ATOM 4455 C C . LEU A 1 573 ? -0.733 9.539 42.214 1.00 83.94 573 LEU A C 1
ATOM 4457 O O . LEU A 1 573 ? -1.344 10.592 42.385 1.00 83.94 573 LEU A O 1
ATOM 4461 N N . GLU A 1 574 ? -0.215 9.189 41.036 1.00 84.12 574 GLU A N 1
ATOM 4462 C CA . GLU A 1 574 ? -0.310 10.017 39.828 1.00 84.12 574 GLU A CA 1
ATOM 4463 C C . GLU A 1 574 ? -1.767 10.159 39.371 1.00 84.12 574 GLU A C 1
ATOM 4465 O O . GLU A 1 574 ? -2.217 11.253 39.030 1.00 84.12 574 GLU A O 1
ATOM 4470 N N . THR A 1 575 ? -2.545 9.077 39.456 1.00 85.88 575 THR A N 1
ATOM 4471 C CA . THR A 1 575 ? -3.972 9.085 39.105 1.00 85.88 575 THR A CA 1
ATOM 4472 C C . THR A 1 575 ? -4.800 9.896 40.109 1.00 85.88 575 THR A C 1
ATOM 4474 O O . THR A 1 575 ? -5.708 10.635 39.727 1.00 85.88 575 THR A O 1
ATOM 4477 N N . LEU A 1 576 ? -4.481 9.805 41.402 1.00 87.25 576 LEU A N 1
ATOM 4478 C CA . LEU A 1 576 ? -5.192 10.506 42.468 1.00 87.25 576 LEU A CA 1
ATOM 4479 C C . LEU A 1 576 ? -4.866 12.002 42.477 1.00 87.25 576 LEU A C 1
ATOM 4481 O O . LEU A 1 576 ? -5.772 12.809 42.668 1.00 87.25 576 LEU A O 1
ATOM 4485 N N . GLY A 1 577 ? -3.599 12.377 42.281 1.00 81.44 577 GLY A N 1
ATOM 4486 C CA . GLY A 1 577 ? -3.129 13.754 42.439 1.00 81.44 577 GLY A CA 1
ATOM 4487 C C . GLY A 1 577 ? -2.902 14.537 41.144 1.00 81.44 577 GLY A C 1
ATOM 4488 O O . GLY A 1 577 ? -2.989 15.761 41.163 1.00 81.44 577 GLY A O 1
ATOM 4489 N N . GLY A 1 578 ? -2.679 13.860 40.013 1.00 81.31 578 GLY A N 1
ATOM 4490 C CA . GLY A 1 578 ? -2.211 14.476 38.766 1.00 81.31 578 GLY A CA 1
ATOM 4491 C C . GLY A 1 578 ? -0.718 14.836 38.790 1.00 81.31 578 GLY A C 1
ATOM 4492 O O . GLY A 1 578 ? -0.100 14.884 39.849 1.00 81.31 578 GLY A O 1
ATOM 4493 N N . SER A 1 579 ? -0.134 15.089 37.617 1.00 76.69 579 SER A N 1
ATOM 4494 C CA . SER A 1 579 ? 1.283 15.460 37.446 1.00 76.69 579 SER A CA 1
ATOM 4495 C C . SER A 1 579 ? 1.562 16.961 37.592 1.00 76.69 579 SER A C 1
ATOM 4497 O O . SER A 1 579 ? 2.720 17.366 37.619 1.00 76.69 579 SER A O 1
ATOM 4499 N N . GLU A 1 580 ? 0.518 17.787 37.683 1.00 75.31 580 GLU A N 1
ATOM 4500 C CA . GLU A 1 580 ? 0.602 19.249 37.709 1.00 75.31 580 GLU A CA 1
ATOM 4501 C C . GLU A 1 580 ? -0.087 19.817 38.952 1.00 75.31 580 GLU A C 1
ATOM 4503 O O . GLU A 1 580 ? -1.110 19.298 39.409 1.00 75.31 580 GLU A O 1
ATOM 4508 N N . SER A 1 581 ? 0.462 20.917 39.473 1.00 75.12 581 SER A N 1
ATOM 4509 C CA . SER A 1 581 ? -0.177 21.709 40.518 1.00 75.12 581 SER A CA 1
ATOM 4510 C C . SER A 1 581 ? -0.991 22.831 39.859 1.00 75.12 581 SER A C 1
ATOM 4512 O O . SER A 1 581 ? -0.466 23.529 38.991 1.00 75.12 581 SER A O 1
ATOM 4514 N N . PRO A 1 582 ? -2.258 23.043 40.244 1.00 71.88 582 PRO A N 1
ATOM 4515 C CA . PRO A 1 582 ? -2.874 22.505 41.448 1.00 71.88 582 PRO A CA 1
ATOM 4516 C C . PRO A 1 582 ? -3.657 21.203 41.166 1.00 71.88 582 PRO A C 1
ATOM 4518 O O . PRO A 1 582 ? -4.507 21.164 40.278 1.00 71.88 582 PRO A O 1
ATOM 4521 N N . GLY A 1 583 ? -3.395 20.149 41.951 1.00 83.19 583 GLY A N 1
ATOM 4522 C CA . GLY A 1 583 ? -3.796 18.763 41.643 1.00 83.19 583 GLY A CA 1
ATOM 4523 C C . GLY A 1 583 ? -5.301 18.447 41.574 1.00 83.19 583 GLY A C 1
ATOM 4524 O O . GLY A 1 583 ? -6.159 19.333 41.661 1.00 83.19 583 GLY A O 1
ATOM 4525 N N . ARG A 1 584 ? -5.637 17.160 41.406 1.00 89.06 584 ARG A N 1
ATOM 4526 C CA . ARG A 1 584 ? -7.000 16.661 41.110 1.00 89.06 584 ARG A CA 1
ATOM 4527 C C . 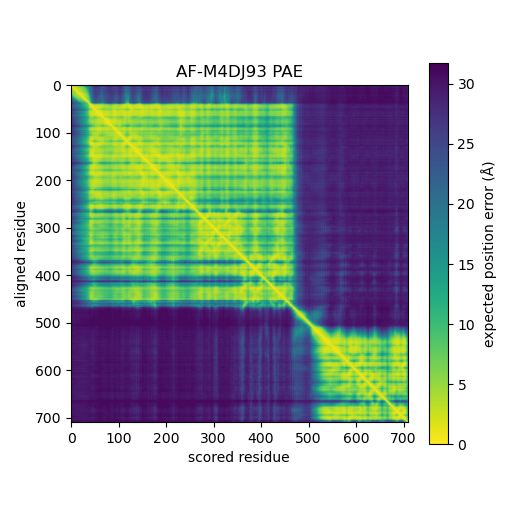ARG A 1 584 ? -7.955 16.728 42.316 1.00 89.06 584 ARG A C 1
ATOM 4529 O O . ARG A 1 584 ? -7.565 16.580 43.474 1.00 89.06 584 ARG A O 1
ATOM 4536 N N . THR A 1 585 ? -9.244 16.919 42.025 1.00 89.19 585 THR A N 1
ATOM 4537 C CA . THR A 1 585 ? -10.315 17.128 43.014 1.00 89.19 585 THR A CA 1
ATOM 453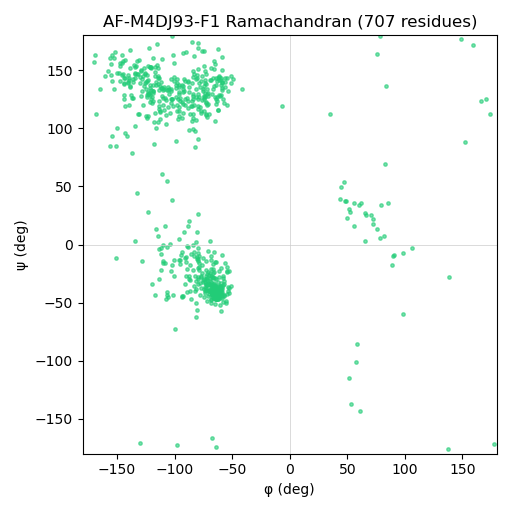8 C C . THR A 1 585 ? -11.329 15.980 43.020 1.00 89.19 585 THR A C 1
ATOM 4540 O O . THR A 1 585 ? -11.764 15.512 41.966 1.00 89.19 585 THR A O 1
ATOM 4543 N N . TRP A 1 586 ? -11.739 15.560 44.218 1.00 91.38 586 TRP A N 1
ATOM 4544 C CA . TRP A 1 586 ? -12.517 14.351 44.485 1.00 91.38 586 TRP A CA 1
ATOM 4545 C C . TRP A 1 586 ? -13.643 14.619 45.480 1.00 91.38 586 TRP A C 1
ATOM 4547 O O . TRP A 1 586 ? -13.397 15.090 46.584 1.00 91.38 586 TRP A O 1
ATOM 4557 N N . MET A 1 587 ? -14.881 14.294 45.132 1.00 90.31 587 MET A N 1
ATOM 4558 C CA . MET A 1 587 ? -16.038 14.434 46.015 1.00 90.31 587 MET A CA 1
ATOM 4559 C C . MET A 1 587 ? -16.345 13.111 46.711 1.00 90.31 587 MET A C 1
ATOM 4561 O O . MET A 1 587 ? -16.436 12.074 46.060 1.00 90.31 587 MET A O 1
ATOM 4565 N N . LEU A 1 588 ? -16.531 13.144 48.030 1.00 90.38 588 LEU A N 1
ATOM 4566 C CA . LEU A 1 588 ? -16.925 11.979 48.819 1.00 90.38 588 LEU A CA 1
ATOM 4567 C C . LEU A 1 588 ? -18.398 11.648 48.553 1.00 90.38 588 LEU A C 1
ATOM 4569 O O . LEU A 1 588 ? -19.279 12.480 48.766 1.00 90.38 588 LEU A O 1
ATOM 4573 N N . ILE A 1 589 ? -18.662 10.421 48.107 1.00 90.69 589 ILE A N 1
ATOM 4574 C CA . ILE A 1 589 ? -20.002 9.961 47.731 1.00 90.69 589 ILE A CA 1
ATOM 4575 C C . ILE A 1 589 ? -20.583 9.015 48.776 1.00 90.69 589 ILE A C 1
ATOM 4577 O O . ILE A 1 589 ? -21.744 9.166 49.151 1.00 90.69 589 ILE A O 1
ATOM 4581 N N . PHE A 1 590 ? -19.803 8.046 49.257 1.00 91.44 590 PHE A N 1
ATOM 4582 C CA . PHE A 1 590 ? -20.316 6.975 50.113 1.00 91.44 590 PHE A CA 1
ATOM 4583 C C . PHE A 1 590 ? -19.301 6.583 51.187 1.00 91.44 590 PHE A C 1
ATOM 4585 O O . PHE A 1 590 ? -18.096 6.555 50.931 1.00 91.44 590 PHE A O 1
ATOM 4592 N N . THR A 1 591 ? -19.786 6.261 52.387 1.00 90.69 591 THR A N 1
ATOM 4593 C CA . THR A 1 591 ? -18.964 5.731 53.483 1.00 90.69 591 THR A CA 1
ATOM 4594 C C . THR A 1 591 ? -19.561 4.447 54.050 1.00 90.69 591 THR A C 1
ATOM 4596 O O . THR A 1 591 ? -20.778 4.296 54.155 1.00 90.69 591 THR A O 1
ATOM 4599 N N . ALA A 1 592 ? -18.694 3.505 54.412 1.00 90.00 592 ALA A N 1
ATOM 4600 C CA . ALA A 1 592 ? -19.037 2.194 54.947 1.00 90.00 592 ALA A CA 1
ATOM 4601 C C . ALA A 1 592 ? -18.200 1.855 56.187 1.00 90.00 592 ALA A C 1
ATOM 4603 O O . ALA A 1 592 ? -17.077 2.329 56.361 1.00 90.00 592 ALA A O 1
ATOM 4604 N N . GLU A 1 593 ? -18.741 1.012 57.062 1.00 88.38 593 GLU A N 1
ATOM 4605 C CA . GLU A 1 593 ? -18.069 0.585 58.294 1.00 88.38 593 GLU A CA 1
ATOM 4606 C C . GLU A 1 593 ? -16.961 -0.459 58.048 1.00 88.38 593 GLU A C 1
ATOM 4608 O O . GLU A 1 593 ? -16.900 -1.102 57.002 1.00 88.38 593 GLU A O 1
ATOM 4613 N N . LYS A 1 594 ? -16.113 -0.699 59.062 1.00 77.69 594 LYS A N 1
ATOM 4614 C CA . LYS A 1 594 ? -14.899 -1.545 59.010 1.00 77.69 594 LYS A CA 1
ATOM 4615 C C . LYS A 1 594 ? -15.083 -2.983 58.508 1.00 77.69 594 LYS A C 1
ATOM 4617 O O . LYS A 1 594 ? -14.112 -3.616 58.109 1.00 77.69 594 LYS A O 1
ATOM 4622 N N . LYS A 1 595 ? -16.308 -3.510 58.534 1.00 76.12 595 LYS A N 1
ATOM 4623 C CA . LYS A 1 595 ? -16.651 -4.861 58.053 1.00 76.12 595 LYS A CA 1
ATOM 4624 C C . LYS A 1 595 ? -17.605 -4.855 56.854 1.00 76.12 595 LYS A C 1
ATOM 4626 O O . LYS A 1 595 ? -18.201 -5.887 56.580 1.00 76.12 595 LYS A O 1
ATOM 4631 N N . LEU A 1 596 ? -17.800 -3.700 56.209 1.00 81.06 596 LEU A N 1
ATOM 4632 C CA . LEU A 1 596 ? -18.734 -3.517 55.093 1.00 81.06 596 LEU A CA 1
ATOM 4633 C C . LEU A 1 596 ? -20.160 -4.022 55.402 1.00 81.06 596 LEU A C 1
ATOM 4635 O O . LEU A 1 596 ? -20.867 -4.480 54.518 1.00 81.06 596 LEU A O 1
ATOM 4639 N N . LYS A 1 597 ? -20.585 -3.960 56.674 1.00 77.12 597 LYS A N 1
ATOM 4640 C CA . LYS A 1 597 ? -21.913 -4.431 57.112 1.00 77.12 597 LYS A CA 1
ATOM 4641 C C . LYS A 1 597 ? -23.018 -3.411 56.865 1.00 77.12 597 LYS A C 1
ATOM 4643 O O . LYS A 1 597 ? -24.169 -3.782 56.685 1.00 77.12 597 LYS A O 1
ATOM 4648 N N . LYS A 1 598 ? -22.667 -2.128 56.935 1.00 85.25 598 LYS A N 1
ATOM 4649 C CA . LYS A 1 598 ? -23.555 -0.989 56.721 1.00 85.25 598 LYS A CA 1
ATOM 4650 C C . LYS A 1 598 ? -22.768 0.125 56.045 1.00 85.25 598 LYS A C 1
ATOM 4652 O O . LYS A 1 598 ? -21.573 0.298 56.305 1.00 85.25 598 LYS A O 1
ATOM 4657 N N . GLY A 1 599 ? -23.451 0.879 55.196 1.00 88.00 599 GLY A N 1
ATOM 4658 C CA . GLY A 1 599 ? -22.915 2.058 54.539 1.00 88.00 599 GLY A CA 1
ATOM 4659 C C . GLY A 1 599 ? -24.030 3.004 54.123 1.00 88.00 599 GLY A C 1
ATOM 4660 O O . GLY A 1 599 ? -25.195 2.611 54.058 1.00 88.00 599 GLY A O 1
ATOM 4661 N N . ARG A 1 600 ? -23.677 4.266 53.895 1.00 90.44 600 ARG A N 1
ATOM 4662 C CA . ARG A 1 600 ? -24.618 5.310 53.490 1.00 90.44 600 ARG A CA 1
ATOM 4663 C C . ARG A 1 600 ? -23.951 6.323 52.572 1.00 90.44 600 ARG A C 1
ATOM 4665 O O . ARG A 1 600 ? -22.747 6.568 52.667 1.00 90.44 600 ARG A O 1
ATOM 4672 N N . TYR A 1 601 ? -24.763 6.956 51.732 1.00 88.62 601 TYR A N 1
ATOM 4673 C CA . TYR A 1 601 ? -24.337 8.129 50.982 1.00 88.62 601 TYR A CA 1
ATOM 4674 C C . TYR A 1 601 ? -24.004 9.276 51.935 1.00 88.62 601 TYR A C 1
ATOM 4676 O O . TYR A 1 601 ? -24.671 9.476 52.955 1.00 88.62 601 TYR A O 1
ATOM 4684 N N . PHE A 1 602 ? -22.943 10.012 51.620 1.00 85.31 602 PHE A N 1
ATOM 4685 C CA . PHE A 1 602 ? -22.498 11.121 52.447 1.00 85.31 602 PHE A CA 1
ATOM 4686 C C . PHE A 1 602 ? -23.431 12.331 52.224 1.00 85.31 602 PHE A C 1
ATOM 4688 O O . PHE A 1 602 ? -23.630 12.738 51.078 1.00 85.31 602 PHE A O 1
ATOM 4695 N N . PRO A 1 603 ? -24.048 12.888 53.284 1.00 76.25 603 PRO A N 1
ATOM 4696 C CA . PRO A 1 603 ? -25.141 13.857 53.144 1.00 76.25 603 PRO A CA 1
ATOM 4697 C C . PRO A 1 603 ? -24.671 15.280 52.812 1.00 76.25 603 PRO A C 1
ATOM 4699 O O . PRO A 1 603 ? -25.479 16.106 52.400 1.00 76.25 603 PRO A O 1
ATOM 4702 N N . LEU A 1 604 ? -23.383 15.575 53.004 1.00 81.19 604 LEU A N 1
ATOM 4703 C CA . LEU A 1 604 ? -22.788 16.894 52.780 1.00 81.19 604 LEU A CA 1
ATOM 4704 C C . LEU A 1 604 ? -21.850 16.869 51.572 1.00 81.19 604 LEU A C 1
ATOM 4706 O O . LEU A 1 604 ? -21.331 15.822 51.192 1.00 81.19 604 LEU A O 1
ATOM 4710 N N . THR A 1 605 ? -21.569 18.033 50.994 1.00 82.12 605 THR A N 1
ATOM 4711 C CA . THR A 1 605 ? -20.554 18.149 49.942 1.00 82.12 605 THR A CA 1
ATOM 4712 C C . THR A 1 605 ? -19.174 18.184 50.593 1.00 82.12 605 THR A C 1
ATOM 4714 O O . THR A 1 605 ? -18.675 19.241 50.973 1.00 82.12 605 THR A O 1
ATOM 4717 N N . ALA A 1 606 ? -18.565 17.011 50.766 1.00 86.81 606 ALA A N 1
ATOM 4718 C CA . ALA A 1 606 ? -17.172 16.886 51.184 1.00 86.81 606 ALA A CA 1
ATOM 4719 C C . ALA A 1 606 ? -16.288 16.676 49.956 1.00 86.81 606 ALA A C 1
ATOM 4721 O O . ALA A 1 606 ? -16.519 15.758 49.167 1.00 86.81 606 ALA A O 1
ATOM 4722 N N . VAL A 1 607 ? -15.284 17.530 49.793 1.00 87.56 607 VAL A N 1
ATOM 4723 C CA . VAL A 1 607 ? -14.383 17.522 48.647 1.00 87.56 607 VAL A CA 1
ATOM 4724 C C . VAL A 1 607 ? -12.946 17.474 49.127 1.00 87.56 607 VAL A C 1
ATOM 4726 O O . VAL A 1 607 ? -12.562 18.167 50.061 1.00 87.56 607 VAL A O 1
ATOM 4729 N N . GLN A 1 608 ? -12.151 16.638 48.484 1.00 89.69 608 GLN A N 1
ATOM 4730 C CA . GLN A 1 608 ? -10.748 16.442 48.775 1.00 89.69 608 GLN A CA 1
ATOM 4731 C C . GLN A 1 608 ? -9.942 16.738 47.524 1.00 89.69 608 GLN A C 1
ATOM 4733 O O . GLN A 1 608 ? -10.246 16.243 46.438 1.00 89.69 608 GLN A O 1
ATOM 4738 N N . ARG A 1 609 ? -8.910 17.553 47.664 1.00 88.12 609 ARG A N 1
ATOM 4739 C CA . ARG A 1 609 ? -7.947 17.817 46.610 1.00 88.12 609 ARG A CA 1
ATOM 4740 C C . ARG A 1 609 ? -6.641 17.144 46.970 1.00 88.12 609 ARG A C 1
ATOM 4742 O O . ARG A 1 609 ? -6.108 17.391 48.047 1.00 88.12 609 ARG A O 1
ATOM 4749 N N . PHE A 1 610 ? -6.131 16.329 46.060 1.00 88.94 610 PHE A N 1
ATOM 4750 C CA . PHE A 1 610 ? -4.818 15.717 46.187 1.00 88.94 610 PHE A CA 1
ATOM 4751 C C . PHE A 1 610 ? -3.904 16.363 45.154 1.00 88.94 610 PHE A C 1
ATOM 4753 O O . PHE A 1 610 ? -4.240 16.405 43.975 1.00 88.94 610 PHE A O 1
ATOM 4760 N N . ASP A 1 611 ? -2.765 16.883 45.592 1.00 86.06 611 ASP A N 1
ATOM 4761 C CA . ASP A 1 611 ? -1.731 17.444 44.729 1.00 86.06 611 ASP A CA 1
ATOM 4762 C C . ASP A 1 611 ? -0.459 16.612 44.873 1.00 86.06 611 ASP A C 1
ATOM 4764 O O . ASP A 1 611 ? 0.270 16.738 45.860 1.00 86.06 611 ASP A O 1
ATOM 4768 N N . ALA A 1 612 ? -0.220 15.717 43.910 1.00 85.69 612 ALA A N 1
ATOM 4769 C CA . ALA A 1 612 ? 0.950 14.844 43.942 1.00 85.69 612 ALA A CA 1
ATOM 4770 C C . ALA A 1 612 ? 2.246 15.606 43.629 1.00 85.69 612 ALA A C 1
ATOM 4772 O O . ALA A 1 612 ? 3.270 15.300 44.240 1.00 85.69 612 ALA A O 1
ATOM 4773 N N . ALA A 1 613 ? 2.198 16.624 42.761 1.00 82.06 613 ALA A N 1
ATOM 4774 C CA . ALA A 1 613 ? 3.350 17.466 42.439 1.00 82.06 613 ALA A CA 1
ATOM 4775 C C . ALA A 1 613 ? 3.769 18.328 43.642 1.00 82.06 613 ALA A C 1
ATOM 4777 O O . ALA A 1 613 ? 4.949 18.413 43.974 1.00 82.06 613 ALA A O 1
ATOM 4778 N N . GLY A 1 614 ? 2.794 18.920 44.337 1.00 80.06 614 GLY A N 1
ATOM 4779 C CA . GLY A 1 614 ? 3.020 19.733 45.533 1.00 80.06 614 GLY A CA 1
ATOM 4780 C C . GLY A 1 614 ? 3.152 18.942 46.841 1.00 80.06 614 GLY A C 1
ATOM 4781 O O . GLY A 1 614 ? 3.491 19.536 47.863 1.00 80.06 614 GLY A O 1
ATOM 4782 N N . LYS A 1 615 ? 2.862 17.630 46.845 1.00 85.19 615 LYS A N 1
ATOM 4783 C CA . LYS A 1 615 ? 2.690 16.790 48.053 1.00 85.19 615 LYS A CA 1
ATOM 4784 C C . LYS A 1 615 ? 1.744 17.413 49.099 1.00 85.19 615 LYS A C 1
ATOM 4786 O O . LYS A 1 615 ? 1.964 17.300 50.308 1.00 85.19 615 LYS A O 1
ATOM 4791 N N . ARG A 1 616 ? 0.678 18.082 48.645 1.00 85.31 616 ARG A N 1
ATOM 4792 C CA . ARG A 1 616 ? -0.316 18.757 49.503 1.00 85.31 616 ARG A CA 1
ATOM 4793 C C . ARG A 1 616 ? -1.698 18.146 49.337 1.00 85.31 616 ARG A C 1
ATOM 4795 O O . ARG A 1 616 ? -2.085 17.721 48.251 1.00 85.31 616 ARG A O 1
ATOM 4802 N N . ILE A 1 617 ? -2.450 18.106 50.428 1.00 87.06 617 ILE A N 1
ATOM 4803 C CA . ILE A 1 617 ? -3.848 17.680 50.431 1.00 87.06 617 ILE A CA 1
ATOM 4804 C C . ILE A 1 617 ? -4.700 18.766 51.080 1.00 87.06 617 ILE A C 1
ATOM 4806 O O . ILE A 1 617 ? -4.320 19.355 52.093 1.00 87.06 617 ILE A O 1
ATOM 4810 N N . GLU A 1 618 ? -5.863 19.007 50.490 1.00 86.44 618 GLU A N 1
ATOM 4811 C CA . GLU A 1 618 ? -6.887 19.901 51.016 1.00 86.44 618 GLU A CA 1
ATOM 4812 C C . GLU A 1 618 ? -8.178 19.103 51.212 1.00 86.44 618 GLU A C 1
ATOM 4814 O O . GLU A 1 618 ? -8.689 18.498 50.274 1.00 86.44 618 GLU A O 1
ATOM 4819 N N . ASN A 1 619 ? -8.709 19.079 52.430 1.00 85.69 619 ASN A N 1
ATOM 4820 C CA . ASN A 1 619 ? -9.962 18.417 52.773 1.00 85.69 619 ASN A CA 1
ATOM 4821 C C . ASN A 1 619 ? -10.996 19.479 53.146 1.00 85.69 619 ASN A C 1
ATOM 4823 O O . ASN A 1 619 ? -10.892 20.090 54.205 1.00 85.69 619 ASN A O 1
ATOM 4827 N N . GLY A 1 620 ? -11.988 19.701 52.292 1.00 85.12 620 GLY A N 1
ATOM 4828 C CA . GLY A 1 620 ? -13.058 20.673 52.486 1.00 85.12 620 GLY A CA 1
ATOM 4829 C C . GLY A 1 620 ? -14.405 20.019 52.770 1.00 85.12 620 GLY A C 1
ATOM 4830 O O . GLY A 1 620 ? -14.807 19.083 52.083 1.00 85.12 620 GLY A O 1
ATOM 4831 N N . VAL A 1 621 ? -15.139 20.538 53.751 1.00 83.62 621 VAL A N 1
ATOM 4832 C CA . VAL A 1 621 ? -16.567 20.259 53.947 1.00 83.62 621 VAL A CA 1
ATOM 4833 C C . VAL A 1 621 ? -17.338 21.548 53.693 1.00 83.62 621 VAL A C 1
ATOM 4835 O O . VAL A 1 621 ? -17.125 22.551 54.375 1.00 83.62 621 VAL A O 1
ATOM 4838 N N . TYR A 1 622 ? -18.228 21.517 52.705 1.00 80.81 622 TYR A N 1
ATOM 4839 C CA . TYR A 1 622 ? -19.017 22.665 52.272 1.00 80.81 622 TYR A CA 1
ATOM 4840 C C . TYR A 1 622 ? -20.442 22.542 52.811 1.00 80.81 622 TYR A C 1
ATOM 4842 O O . TYR A 1 622 ? -21.141 21.565 52.533 1.00 80.81 622 TYR A O 1
ATOM 4850 N N . LEU A 1 623 ? -20.874 23.547 53.574 1.00 77.25 623 LEU A N 1
ATOM 4851 C CA . LEU A 1 623 ? -22.195 23.627 54.207 1.00 77.25 623 LEU A CA 1
ATOM 4852 C C . LEU A 1 623 ? -23.121 24.574 53.419 1.00 77.25 623 LEU A C 1
ATOM 4854 O O . LEU A 1 623 ? -23.881 25.351 53.995 1.00 77.25 623 LEU A O 1
ATOM 4858 N N . GLY A 1 624 ? -23.037 24.541 52.085 1.00 69.56 624 GLY A N 1
ATOM 4859 C CA . GLY A 1 624 ? -23.782 25.452 51.212 1.00 69.56 624 GLY A CA 1
ATOM 4860 C C . GLY A 1 624 ? -23.418 26.929 51.460 1.00 69.56 624 GLY A C 1
ATOM 4861 O O . GLY A 1 624 ? -22.258 27.220 51.754 1.00 69.56 624 GLY A O 1
ATOM 4862 N N . PRO A 1 625 ? -24.375 27.875 51.373 1.00 65.25 625 PRO A N 1
ATOM 4863 C CA . PRO A 1 625 ? -24.103 29.308 51.546 1.00 65.25 625 PRO A CA 1
ATOM 4864 C C . PRO A 1 625 ? -23.706 29.704 52.981 1.00 65.25 625 PRO A C 1
ATOM 4866 O O . PRO A 1 625 ? -23.266 30.829 53.205 1.00 65.25 625 PRO A O 1
ATOM 4869 N N . LEU A 1 626 ? -23.842 28.797 53.956 1.00 69.00 626 LEU A N 1
ATOM 4870 C CA . LEU A 1 626 ? -23.510 29.056 55.360 1.00 69.00 626 LEU A CA 1
ATOM 4871 C C . LEU A 1 626 ? -21.997 29.121 55.605 1.00 69.00 626 LEU A C 1
ATOM 4873 O O . LEU A 1 626 ? -21.556 29.804 56.529 1.00 69.00 626 LEU A O 1
ATOM 4877 N N . GLY A 1 627 ? -21.194 28.444 54.779 1.00 76.25 627 GLY A N 1
ATOM 4878 C CA . GLY A 1 627 ? -19.747 28.438 54.942 1.00 76.25 627 GLY A CA 1
ATOM 4879 C C . GLY A 1 627 ? -19.051 27.159 54.491 1.00 76.25 627 GLY A C 1
ATOM 4880 O O . GLY A 1 627 ? -19.677 26.172 54.101 1.00 76.25 627 GLY A O 1
ATOM 4881 N N . ALA A 1 628 ? -17.724 27.176 54.572 1.00 81.69 628 ALA A N 1
ATOM 4882 C CA . ALA A 1 628 ? -16.867 26.041 54.255 1.00 81.69 628 ALA A CA 1
ATOM 4883 C C . ALA A 1 628 ? -15.775 25.884 55.316 1.00 81.69 628 ALA A C 1
ATOM 4885 O O . ALA A 1 628 ? -15.187 26.867 55.771 1.00 81.69 628 ALA A O 1
ATOM 4886 N N . LEU A 1 629 ? -15.491 24.637 55.683 1.00 84.19 629 LEU A N 1
ATOM 4887 C CA . LEU A 1 629 ? -14.399 24.270 56.576 1.00 84.19 629 LEU A CA 1
ATOM 4888 C C . LEU A 1 629 ? -13.367 23.480 55.776 1.00 84.19 629 LEU A C 1
ATOM 4890 O O . LEU A 1 629 ? -13.667 22.381 55.313 1.00 84.19 629 LEU A O 1
ATOM 4894 N N . THR A 1 630 ? -12.166 24.027 55.610 1.00 84.12 630 THR A N 1
ATOM 4895 C CA . THR A 1 630 ? -11.083 23.396 54.843 1.00 84.12 630 THR A CA 1
ATOM 4896 C C . THR A 1 630 ? -9.872 23.131 55.723 1.00 84.12 630 THR A C 1
ATOM 4898 O O . THR A 1 630 ? -9.408 24.028 56.424 1.00 84.12 630 THR A O 1
ATOM 4901 N N . PHE A 1 631 ? -9.330 21.923 55.641 1.00 85.38 631 PHE A N 1
ATOM 4902 C CA . PHE A 1 631 ? -8.094 21.504 56.292 1.00 85.38 631 PHE A CA 1
ATOM 4903 C C . PHE A 1 631 ? -7.018 21.307 55.235 1.00 85.38 631 PHE A C 1
ATOM 4905 O O . PHE A 1 631 ? -7.263 20.625 54.244 1.00 85.38 631 PHE A O 1
ATOM 4912 N N . GLU A 1 632 ? -5.830 21.848 55.457 1.00 84.88 632 GLU A N 1
ATOM 4913 C CA . GLU A 1 632 ? -4.709 21.730 54.531 1.00 84.88 632 GLU A CA 1
ATOM 4914 C C . GLU A 1 632 ? -3.449 21.249 55.249 1.00 84.88 632 GLU A C 1
ATOM 4916 O O . GLU A 1 632 ? -3.231 21.540 56.430 1.00 84.88 632 GLU A O 1
ATOM 4921 N N . GLY A 1 633 ? -2.607 20.528 54.517 1.00 85.06 633 GLY A N 1
ATOM 4922 C CA . GLY A 1 633 ? -1.239 20.252 54.928 1.00 85.06 633 GLY A CA 1
ATOM 4923 C C . GLY A 1 633 ? -0.496 19.345 53.953 1.00 85.06 633 GLY A C 1
ATOM 4924 O O . GLY A 1 633 ? -0.986 19.026 52.863 1.00 85.06 633 GLY A O 1
ATOM 4925 N N . LYS A 1 634 ? 0.695 18.915 54.364 1.00 83.69 634 LYS A N 1
ATOM 4926 C CA . LYS A 1 634 ? 1.562 18.025 53.588 1.00 83.69 634 LYS A CA 1
ATOM 4927 C C . LYS A 1 634 ? 1.177 16.564 53.795 1.00 83.69 634 LYS A C 1
ATOM 4929 O O . LYS A 1 634 ? 0.829 16.148 54.905 1.00 83.69 634 LYS A O 1
ATOM 4934 N N . PHE A 1 635 ? 1.288 15.764 52.741 1.00 87.06 635 PHE A N 1
ATOM 4935 C CA . PHE A 1 635 ? 1.120 14.316 52.828 1.00 87.06 635 PHE A CA 1
ATOM 4936 C C . PHE A 1 635 ? 2.358 13.562 52.323 1.00 87.06 635 PHE A C 1
ATOM 4938 O O . PHE A 1 635 ? 3.119 14.054 51.494 1.00 87.06 635 PHE A O 1
ATOM 4945 N N . SER A 1 636 ? 2.547 12.347 52.833 1.00 84.00 636 SER A N 1
ATOM 4946 C CA . SER A 1 636 ? 3.523 11.369 52.350 1.00 84.00 636 SER A CA 1
ATOM 4947 C C . SER A 1 636 ? 2.781 10.176 51.764 1.00 84.00 636 SER A C 1
ATOM 4949 O O . SER A 1 636 ? 1.723 9.786 52.268 1.00 84.00 636 SER A O 1
ATOM 4951 N N . TRP A 1 637 ? 3.326 9.601 50.695 1.00 84.81 637 TRP A N 1
ATOM 4952 C CA . TRP A 1 637 ? 2.769 8.428 50.033 1.00 84.81 637 TRP A CA 1
ATOM 4953 C C . TRP A 1 637 ? 3.806 7.315 49.959 1.00 84.81 637 TRP A C 1
ATOM 4955 O O . TRP A 1 637 ? 4.898 7.505 49.421 1.00 84.81 637 TRP A O 1
ATOM 4965 N N . LYS A 1 638 ? 3.451 6.123 50.441 1.00 81.50 638 LYS A N 1
ATOM 4966 C CA . LYS A 1 638 ? 4.270 4.919 50.267 1.00 81.50 638 LYS A CA 1
ATOM 4967 C C . LYS A 1 638 ? 3.398 3.713 49.955 1.00 81.50 638 LYS A C 1
ATOM 4969 O O . LYS A 1 638 ? 2.554 3.308 50.757 1.00 81.50 638 LYS A O 1
ATOM 4974 N N . ASN A 1 639 ? 3.641 3.102 48.797 1.00 79.50 639 ASN A N 1
ATOM 4975 C CA . ASN A 1 639 ? 2.851 2.014 48.218 1.00 79.50 639 ASN A CA 1
ATOM 4976 C C . ASN A 1 639 ? 1.385 2.420 47.998 1.00 79.50 639 ASN A C 1
ATOM 4978 O O . ASN A 1 639 ? 1.029 2.880 46.924 1.00 79.50 639 ASN A O 1
ATOM 4982 N N . ARG A 1 640 ? 0.554 2.272 49.031 1.00 84.25 640 ARG A N 1
ATOM 4983 C CA . ARG A 1 640 ? -0.880 2.604 49.047 1.00 84.25 640 ARG A CA 1
ATOM 4984 C C . ARG A 1 640 ? -1.310 3.378 50.292 1.00 84.25 640 ARG A C 1
ATOM 4986 O O . ARG A 1 640 ? -2.500 3.578 50.521 1.00 84.25 640 ARG A O 1
ATOM 4993 N N . ILE A 1 641 ? -0.348 3.707 51.148 1.00 83.88 641 ILE A N 1
ATOM 4994 C CA . ILE A 1 641 ? -0.569 4.406 52.405 1.00 83.88 641 ILE A CA 1
ATOM 4995 C C . ILE A 1 641 ? -0.332 5.884 52.152 1.00 83.88 641 ILE A C 1
ATOM 4997 O O . ILE A 1 641 ? 0.736 6.260 51.671 1.00 83.88 641 ILE A O 1
ATOM 5001 N N . LEU A 1 642 ? -1.326 6.689 52.511 1.00 86.00 642 LEU A N 1
ATOM 5002 C CA . LEU A 1 642 ? -1.218 8.134 52.592 1.00 86.00 642 LEU A CA 1
ATOM 5003 C C . LEU A 1 642 ? -1.171 8.526 54.070 1.00 86.00 642 LEU A C 1
ATOM 5005 O O . LEU A 1 642 ? -2.124 8.264 54.810 1.00 86.00 642 LEU A O 1
ATOM 5009 N N . ALA A 1 643 ? -0.069 9.143 54.489 1.00 83.56 643 ALA A N 1
ATOM 5010 C CA . ALA A 1 643 ? 0.092 9.772 55.799 1.00 83.56 643 ALA A CA 1
ATOM 5011 C C . ALA A 1 643 ? -0.020 11.292 55.650 1.00 83.56 643 ALA A C 1
ATOM 5013 O O . ALA A 1 643 ? 0.442 11.847 54.658 1.00 83.56 643 ALA A O 1
ATOM 5014 N N . PHE A 1 644 ? -0.642 11.968 56.612 1.00 81.56 644 PHE A N 1
ATOM 5015 C CA . PHE A 1 644 ? -1.001 13.382 56.500 1.00 81.56 644 PHE A CA 1
ATOM 5016 C C . PHE A 1 644 ? -0.724 14.128 57.807 1.00 81.56 644 PHE A C 1
ATOM 5018 O O . PHE A 1 644 ? -1.078 13.631 58.877 1.00 81.56 644 PHE A O 1
ATOM 5025 N N . ILE A 1 645 ? -0.123 15.318 57.709 1.00 80.06 645 ILE A N 1
ATOM 5026 C CA . ILE A 1 645 ? 0.058 16.255 58.825 1.00 80.06 645 ILE A CA 1
ATOM 5027 C C . ILE A 1 645 ? -0.829 17.477 58.578 1.00 80.06 645 ILE A C 1
ATOM 5029 O O . ILE A 1 645 ? -0.765 18.093 57.517 1.00 80.06 645 ILE A O 1
ATOM 5033 N N . PHE A 1 646 ? -1.643 17.831 59.570 1.00 77.62 646 PHE A N 1
ATOM 5034 C CA . PHE A 1 646 ? -2.506 19.010 59.533 1.00 77.62 646 PHE A CA 1
ATOM 5035 C C . PHE A 1 646 ? -1.674 20.267 59.814 1.00 77.62 646 PHE A C 1
ATOM 5037 O O . PHE A 1 646 ? -1.125 20.387 60.903 1.00 77.62 646 PHE A O 1
ATOM 5044 N N . GLU A 1 647 ? -1.605 21.204 58.866 1.00 80.00 647 GLU A N 1
ATOM 5045 C CA . GLU A 1 647 ? -0.875 22.473 59.042 1.00 80.00 647 GLU A CA 1
ATOM 5046 C C . GLU A 1 647 ? -1.838 23.627 59.345 1.00 80.00 647 GLU A C 1
ATOM 5048 O O . GLU A 1 647 ? -1.597 24.458 60.225 1.00 80.00 647 GLU A O 1
ATOM 5053 N N . GLN A 1 648 ? -2.953 23.684 58.614 1.00 82.62 648 GLN A N 1
ATOM 5054 C CA . GLN A 1 648 ? -3.821 24.852 58.620 1.00 82.62 648 GLN A CA 1
ATOM 5055 C C . GLN A 1 648 ? -5.298 24.473 58.520 1.00 82.62 648 GLN A C 1
ATOM 5057 O O . GLN A 1 648 ? -5.698 23.629 57.718 1.00 82.62 648 GLN A O 1
ATOM 5062 N N . ILE A 1 649 ? -6.121 25.161 59.307 1.00 85.12 649 ILE A N 1
ATOM 5063 C CA . ILE A 1 649 ? -7.578 25.168 59.182 1.00 85.12 649 ILE A CA 1
ATOM 5064 C C . ILE A 1 649 ? -7.992 26.508 58.589 1.00 85.12 649 ILE A C 1
ATOM 5066 O O . ILE A 1 649 ? -7.517 27.558 59.025 1.00 85.12 649 ILE A O 1
ATOM 5070 N N . ARG A 1 650 ? -8.904 26.492 57.617 1.00 83.38 650 ARG A N 1
ATOM 5071 C CA . ARG A 1 650 ? -9.624 27.690 57.180 1.00 83.38 650 ARG A CA 1
ATOM 5072 C C . ARG A 1 650 ? -11.116 27.512 57.404 1.00 83.38 650 ARG A C 1
ATOM 5074 O O . ARG A 1 650 ? -11.688 26.497 57.009 1.00 83.38 650 ARG A O 1
ATOM 5081 N N . ILE A 1 651 ? -11.725 28.511 58.028 1.00 83.56 651 ILE A N 1
ATOM 5082 C CA . ILE A 1 651 ? -13.158 28.574 58.296 1.00 83.56 651 ILE A CA 1
ATOM 5083 C C . ILE A 1 651 ? -13.707 29.772 57.529 1.00 83.56 651 ILE A C 1
ATOM 5085 O O . ILE A 1 651 ? -13.366 30.912 57.831 1.00 83.56 651 ILE A O 1
ATOM 5089 N N . LYS A 1 652 ? -14.542 29.522 56.525 1.00 79.88 652 LYS A N 1
ATOM 5090 C CA . LYS A 1 652 ? -15.282 30.556 55.796 1.00 79.88 652 LYS A CA 1
ATOM 5091 C C . LYS A 1 652 ? -16.718 30.563 56.306 1.00 79.88 652 LYS A C 1
ATOM 5093 O O . LYS A 1 652 ? -17.353 29.514 56.274 1.00 79.88 652 LYS A O 1
ATOM 5098 N N . ILE A 1 653 ? -17.218 31.714 56.755 1.00 80.31 653 ILE A N 1
ATOM 5099 C CA . ILE A 1 653 ? -18.596 31.888 57.243 1.00 80.31 653 ILE A CA 1
ATOM 5100 C C . ILE A 1 653 ? -19.254 32.988 56.408 1.00 80.31 653 ILE A C 1
ATOM 5102 O O . ILE A 1 653 ? -18.875 34.154 56.506 1.00 80.31 653 ILE A O 1
ATOM 5106 N N . GLY A 1 654 ? -20.227 32.617 55.573 1.00 71.38 654 GLY A N 1
ATOM 5107 C CA . GLY A 1 654 ? -20.926 33.559 54.694 1.00 71.38 654 GLY A CA 1
ATOM 5108 C C . GLY A 1 654 ? -19.979 34.402 53.808 1.00 71.38 654 GLY A C 1
ATOM 5109 O O . GLY A 1 654 ? -19.025 33.854 53.246 1.00 71.38 654 GLY A O 1
ATOM 5110 N N . PRO A 1 655 ? -20.228 35.719 53.655 1.00 70.62 655 PRO A N 1
ATOM 5111 C CA . PRO A 1 655 ? -19.415 36.617 52.828 1.00 70.62 655 PRO A CA 1
ATOM 5112 C C . PRO A 1 655 ? -18.136 37.122 53.520 1.00 70.62 655 PRO A C 1
ATOM 5114 O O . PRO A 1 655 ? -17.422 37.930 52.934 1.00 70.62 655 PRO A O 1
ATOM 5117 N N . LEU A 1 656 ? -17.852 36.694 54.755 1.00 73.50 656 LEU A N 1
ATOM 5118 C CA . LEU A 1 656 ? -16.662 37.125 55.490 1.00 73.50 656 LEU A CA 1
ATOM 5119 C C . LEU A 1 656 ? -15.395 36.449 54.956 1.00 73.50 656 LEU A C 1
ATOM 5121 O O . LEU A 1 656 ? -15.429 35.321 54.447 1.00 73.50 656 LEU A O 1
ATOM 5125 N N . ASP A 1 657 ? -14.264 37.131 55.134 1.00 73.88 657 ASP A N 1
ATOM 5126 C CA . ASP A 1 657 ? -12.960 36.578 54.795 1.00 73.88 657 ASP A CA 1
ATOM 5127 C C . ASP A 1 657 ? -12.674 35.291 55.592 1.00 73.88 657 ASP A C 1
ATOM 5129 O O . ASP A 1 657 ? -13.010 35.198 56.778 1.00 73.88 657 ASP A O 1
ATOM 5133 N N . PRO A 1 658 ? -12.045 34.273 54.974 1.00 76.75 658 PRO A N 1
ATOM 5134 C CA . PRO A 1 658 ? -11.766 33.013 55.650 1.00 76.75 658 PRO A CA 1
ATOM 5135 C C . PRO A 1 658 ? -10.820 33.198 56.844 1.00 76.75 658 PRO A C 1
ATOM 5137 O O . PRO A 1 658 ? -9.673 33.623 56.682 1.00 76.75 658 PRO A O 1
ATOM 5140 N N . ILE A 1 659 ? -11.258 32.780 58.031 1.00 82.69 659 ILE A N 1
ATOM 5141 C CA . ILE A 1 659 ? -10.432 32.741 59.240 1.00 82.69 659 ILE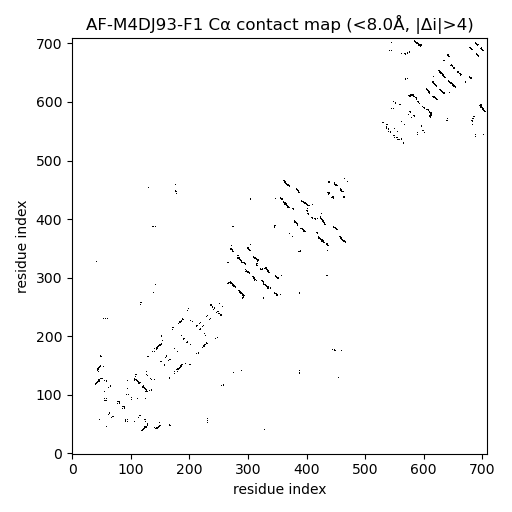 A CA 1
ATOM 5142 C C . ILE A 1 659 ? -9.424 31.603 59.089 1.00 82.69 659 ILE A C 1
ATOM 5144 O O . ILE A 1 659 ? -9.813 30.444 58.940 1.00 82.69 659 ILE A O 1
ATOM 5148 N N . LYS A 1 660 ? -8.128 31.921 59.131 1.00 82.06 660 LYS A N 1
ATOM 5149 C CA . LYS A 1 660 ? -7.032 30.946 59.046 1.00 82.06 660 LYS A CA 1
ATOM 5150 C C . LYS A 1 660 ? -6.463 30.687 60.440 1.00 82.06 660 LYS A C 1
ATOM 5152 O O . LYS A 1 660 ? -5.946 31.601 61.071 1.00 82.06 660 LYS A O 1
ATOM 5157 N N . ILE A 1 661 ? -6.530 29.441 60.899 1.00 82.50 661 ILE A N 1
ATOM 5158 C CA . ILE A 1 661 ? -5.967 28.989 62.175 1.00 82.50 661 ILE A CA 1
ATOM 5159 C C . ILE A 1 661 ? -4.827 28.019 61.859 1.00 82.50 661 ILE A C 1
ATOM 5161 O O . ILE A 1 661 ? -5.055 26.966 61.263 1.00 82.50 661 ILE A O 1
ATOM 5165 N N . GLY A 1 662 ? -3.599 28.375 62.236 1.00 75.50 662 GLY A N 1
ATOM 5166 C CA . GLY A 1 662 ? -2.451 27.470 62.160 1.00 75.50 662 GLY A CA 1
ATOM 5167 C C . GLY A 1 662 ? -2.469 26.490 63.331 1.00 75.50 662 GLY A C 1
ATOM 5168 O O . GLY A 1 662 ? -2.556 26.912 64.486 1.00 75.50 662 GLY A O 1
ATOM 5169 N N . LEU A 1 663 ? -2.392 25.190 63.053 1.00 71.12 663 LEU A N 1
ATOM 5170 C CA . LEU A 1 663 ? -2.369 24.155 64.084 1.00 71.12 663 LEU A CA 1
ATOM 5171 C C . LEU A 1 663 ? -0.930 23.688 64.355 1.00 71.12 663 LEU A C 1
ATOM 5173 O O . LEU A 1 663 ? -0.480 22.701 63.796 1.00 71.12 663 LEU A O 1
ATOM 5177 N N . GLY A 1 664 ? -0.248 24.357 65.289 1.00 55.31 664 GLY A N 1
ATOM 5178 C CA . GLY A 1 664 ? 0.853 23.765 66.066 1.00 55.31 664 GLY A CA 1
ATOM 5179 C C . GLY A 1 664 ? 2.262 23.741 65.444 1.00 55.31 664 GLY A C 1
ATOM 5180 O O . GLY A 1 664 ? 2.470 23.396 64.290 1.00 55.31 664 GLY A O 1
ATOM 5181 N N . LYS A 1 665 ? 3.242 24.081 66.299 1.00 51.19 665 LYS A N 1
ATOM 5182 C CA . LYS A 1 665 ? 4.700 24.052 66.094 1.00 51.19 665 LYS A CA 1
ATOM 5183 C C . LYS A 1 665 ? 5.241 22.615 66.079 1.00 51.19 665 LYS A C 1
ATOM 5185 O O . LYS A 1 665 ? 5.286 21.992 67.137 1.00 51.19 665 LYS A O 1
ATOM 5190 N N . LYS A 1 666 ? 5.722 22.144 64.932 1.00 50.06 666 LYS A N 1
ATOM 5191 C CA . LYS A 1 666 ? 6.779 21.129 64.769 1.00 50.06 666 LYS A CA 1
ATOM 5192 C C . LYS A 1 666 ? 7.532 21.468 63.483 1.00 50.06 666 LYS A C 1
ATOM 5194 O O . LYS A 1 666 ? 6.945 22.100 62.609 1.00 50.06 666 LYS A O 1
ATOM 5199 N N . ASP A 1 667 ? 8.826 21.172 63.446 1.00 51.38 667 ASP A N 1
ATOM 5200 C CA . ASP A 1 667 ? 9.780 21.656 62.444 1.00 51.38 667 ASP A CA 1
ATOM 5201 C C . ASP A 1 667 ? 9.211 21.641 61.018 1.00 51.38 667 ASP A C 1
ATOM 5203 O O . ASP A 1 667 ? 8.623 20.654 60.577 1.00 51.38 667 ASP A O 1
ATOM 5207 N N . ALA A 1 668 ? 9.399 22.739 60.277 1.00 53.84 668 ALA A N 1
ATOM 5208 C CA . ALA A 1 668 ? 8.840 22.935 58.932 1.00 53.84 668 ALA A CA 1
ATOM 5209 C C . ALA A 1 668 ? 9.283 21.869 57.896 1.00 53.84 668 ALA A C 1
ATOM 5211 O O . ALA A 1 668 ? 8.738 21.819 56.785 1.00 53.84 668 ALA A O 1
ATOM 5212 N N . GLU A 1 669 ? 10.240 21.015 58.273 1.00 53.69 669 GLU A N 1
ATOM 5213 C CA . GLU A 1 669 ? 10.854 19.947 57.483 1.00 53.69 669 GLU A CA 1
ATOM 5214 C C . GLU A 1 669 ? 10.420 18.518 57.883 1.00 53.69 669 GLU A C 1
ATOM 5216 O O . GLU A 1 669 ? 10.840 17.564 57.232 1.00 53.69 669 GLU A O 1
ATOM 5221 N N . GLU A 1 670 ? 9.575 18.319 58.906 1.00 62.53 670 GLU A N 1
ATOM 5222 C CA . GLU A 1 670 ? 9.165 16.966 59.328 1.00 62.53 670 GLU A CA 1
ATOM 5223 C C . GLU A 1 670 ? 8.201 16.325 58.297 1.00 62.53 670 GLU A C 1
ATOM 5225 O O . GLU A 1 670 ? 7.053 16.746 58.136 1.00 62.53 670 GLU A O 1
ATOM 5230 N N . GLU A 1 671 ? 8.657 15.298 57.564 1.00 64.12 671 GLU A N 1
ATOM 5231 C CA . GLU A 1 671 ? 7.804 14.553 56.624 1.00 64.12 671 GLU A CA 1
ATOM 5232 C C . GLU A 1 671 ? 6.800 13.631 57.363 1.00 64.12 671 GLU A C 1
ATOM 5234 O O . GLU A 1 671 ? 7.163 12.964 58.339 1.00 64.12 671 GLU A O 1
ATOM 5239 N N . PRO A 1 672 ? 5.545 13.497 56.878 1.00 71.06 672 PRO A N 1
ATOM 5240 C CA . PRO A 1 672 ? 4.545 12.611 57.476 1.00 71.06 672 PRO A CA 1
ATOM 5241 C C . PRO A 1 672 ? 5.013 11.152 57.548 1.00 71.06 672 PRO A C 1
ATOM 5243 O O . PRO A 1 672 ? 5.298 10.515 56.531 1.00 71.06 672 PRO A O 1
ATOM 5246 N N . SER A 1 673 ? 5.045 10.585 58.756 1.00 72.81 673 SER A N 1
ATOM 5247 C CA . SER A 1 673 ? 5.450 9.193 58.972 1.00 72.81 673 SER A CA 1
ATOM 5248 C C . SER A 1 673 ? 4.367 8.203 58.534 1.00 72.81 673 SER A C 1
ATOM 5250 O O . SER A 1 673 ? 3.242 8.217 59.028 1.00 72.81 673 SER A O 1
ATOM 5252 N N . ASN A 1 674 ? 4.742 7.242 57.688 1.00 67.88 674 ASN A N 1
ATOM 5253 C CA . ASN A 1 674 ? 3.863 6.157 57.227 1.00 67.88 674 ASN A CA 1
ATOM 5254 C C . ASN A 1 674 ? 3.501 5.119 58.315 1.00 67.88 674 ASN A C 1
ATOM 5256 O O . ASN A 1 674 ? 2.835 4.129 58.011 1.00 67.88 674 ASN A O 1
ATOM 5260 N N . LYS A 1 675 ? 3.946 5.312 59.568 1.00 67.06 675 LYS A N 1
ATOM 5261 C CA . LYS A 1 675 ? 3.563 4.466 60.714 1.00 67.06 675 LYS A CA 1
ATOM 5262 C C . LYS A 1 675 ? 2.111 4.696 61.158 1.00 67.06 675 LYS A C 1
ATOM 5264 O O . LYS A 1 675 ? 1.503 3.766 61.679 1.00 67.06 675 LYS A O 1
ATOM 5269 N N . ASP A 1 676 ? 1.550 5.878 60.892 1.00 69.94 676 ASP A N 1
ATOM 5270 C CA . ASP A 1 676 ? 0.156 6.234 61.184 1.00 69.94 676 ASP A CA 1
ATOM 5271 C C . ASP A 1 676 ? -0.600 6.556 59.875 1.00 69.94 676 ASP A C 1
ATOM 5273 O O . ASP A 1 676 ? -0.656 7.713 59.452 1.00 69.94 676 ASP A O 1
ATOM 5277 N N . PRO A 1 677 ? -1.173 5.548 59.185 1.00 78.62 677 PRO A N 1
ATOM 5278 C CA . PRO A 1 677 ? -1.862 5.754 57.913 1.00 78.62 677 PRO A CA 1
ATOM 5279 C C . PRO A 1 677 ? -3.151 6.566 58.103 1.00 78.62 677 PRO A C 1
ATOM 5281 O O . PRO A 1 677 ? -4.010 6.209 58.915 1.00 78.62 677 PRO A O 1
ATOM 5284 N N . PHE A 1 678 ? -3.324 7.621 57.305 1.00 83.06 678 PHE A N 1
ATOM 5285 C CA . PHE A 1 678 ? -4.577 8.373 57.228 1.00 83.06 678 PHE A CA 1
ATOM 5286 C C . PHE A 1 678 ? -5.574 7.660 56.303 1.00 83.06 678 PHE A C 1
ATOM 5288 O O . PHE A 1 678 ? -6.696 7.355 56.718 1.00 83.06 678 PHE A O 1
ATOM 5295 N N . PHE A 1 679 ? -5.121 7.295 55.096 1.00 87.88 679 PHE A N 1
ATOM 5296 C CA . PHE A 1 679 ? -5.852 6.447 54.152 1.00 87.88 679 PHE A CA 1
ATOM 5297 C C . PHE A 1 679 ? -4.992 5.292 53.633 1.00 87.88 679 PHE A C 1
ATOM 5299 O O . PHE A 1 679 ? -3.797 5.444 53.381 1.00 87.88 679 PHE A O 1
ATOM 5306 N N . ILE A 1 680 ? -5.629 4.140 53.434 1.00 87.56 680 ILE A N 1
ATOM 5307 C CA . ILE A 1 680 ? -5.086 2.976 52.736 1.00 87.56 680 ILE A CA 1
ATOM 5308 C C . ILE A 1 680 ? -5.906 2.784 51.463 1.00 87.56 680 ILE A C 1
ATOM 5310 O O . ILE A 1 680 ? -7.049 2.328 51.520 1.00 87.56 680 ILE A O 1
ATOM 5314 N N . TRP A 1 681 ? -5.329 3.136 50.322 1.00 88.38 681 TRP A N 1
ATOM 5315 C CA . TRP A 1 681 ? -5.986 3.053 49.023 1.00 88.38 681 TRP A CA 1
ATOM 5316 C C . TRP A 1 681 ? -5.968 1.619 48.501 1.00 88.38 681 TRP A C 1
ATOM 5318 O O . TRP A 1 681 ? -4.978 0.898 48.637 1.00 88.38 681 TRP A O 1
ATOM 5328 N N . PHE A 1 682 ? -7.075 1.180 47.918 1.00 85.56 682 PHE A N 1
ATOM 5329 C CA . PHE A 1 682 ? -7.158 -0.155 47.322 1.00 85.56 682 PHE A CA 1
ATOM 5330 C C . PHE A 1 682 ? -7.682 -0.140 45.888 1.00 85.56 682 PHE A C 1
ATOM 5332 O O . PHE A 1 682 ? -7.476 -1.121 45.179 1.00 85.56 682 PHE A O 1
ATOM 5339 N N . TYR A 1 683 ? -8.267 0.973 45.438 1.00 90.12 683 TYR A N 1
ATOM 5340 C CA . TYR A 1 683 ? -8.587 1.194 44.033 1.00 90.12 683 TYR A CA 1
ATOM 5341 C C . TYR A 1 683 ? -8.611 2.684 43.697 1.00 90.12 683 TYR A C 1
ATOM 5343 O O . TYR A 1 683 ? -9.211 3.467 44.434 1.00 90.12 683 TYR A O 1
ATOM 5351 N N . VAL A 1 684 ? -7.977 3.066 42.591 1.00 88.31 684 VAL A N 1
ATOM 5352 C CA . VAL A 1 684 ? -8.023 4.417 42.021 1.00 88.31 684 VAL A CA 1
ATOM 5353 C C . VAL A 1 684 ? -8.014 4.277 40.502 1.00 88.31 684 VAL A C 1
ATOM 5355 O O . VAL A 1 684 ? -7.149 3.590 39.962 1.00 88.31 684 VAL A O 1
ATOM 5358 N N . ASP A 1 685 ? -8.956 4.925 39.823 1.00 89.19 685 ASP A N 1
ATOM 5359 C CA . ASP A 1 685 ? -8.937 5.119 38.372 1.00 89.19 685 ASP A CA 1
ATOM 5360 C C . ASP A 1 685 ? -9.185 6.599 38.021 1.00 89.19 685 ASP A C 1
ATOM 5362 O O . ASP A 1 685 ? -9.167 7.466 38.892 1.00 89.19 685 ASP A O 1
ATOM 5366 N N . GLU A 1 686 ? -9.380 6.925 36.743 1.00 86.75 686 GLU A N 1
ATOM 5367 C CA . GLU A 1 686 ? -9.577 8.310 36.295 1.00 86.75 686 GLU A CA 1
ATOM 5368 C C . GLU A 1 686 ? -10.909 8.947 36.753 1.00 86.75 686 GLU A C 1
ATOM 5370 O O . GLU A 1 686 ? -11.049 10.168 36.641 1.00 86.75 686 GLU A O 1
ATOM 5375 N N . GLU A 1 687 ? -11.874 8.171 37.264 1.00 87.12 687 GLU A N 1
ATOM 5376 C CA . GLU A 1 687 ? -13.219 8.637 37.637 1.00 87.12 687 GLU A CA 1
ATOM 5377 C C . GLU A 1 687 ? -13.560 8.433 39.116 1.00 87.12 687 GLU A C 1
ATOM 5379 O O . GLU A 1 687 ? -14.294 9.244 39.686 1.00 87.12 687 GLU A O 1
ATOM 5384 N N . ILE A 1 688 ? -13.072 7.363 39.741 1.00 92.12 688 ILE A N 1
ATOM 5385 C CA . ILE A 1 688 ? -13.417 6.961 41.100 1.00 92.12 688 ILE A CA 1
ATOM 5386 C C . ILE A 1 688 ? -12.192 6.554 41.915 1.00 92.12 688 ILE A C 1
ATOM 5388 O O . ILE A 1 688 ? -11.181 6.082 41.400 1.00 92.12 688 ILE A O 1
ATOM 5392 N N . ALA A 1 689 ? -12.315 6.693 43.229 1.00 91.88 689 ALA A N 1
ATOM 5393 C CA . ALA A 1 689 ? -11.286 6.259 44.154 1.00 91.88 689 ALA A CA 1
ATOM 5394 C C . ALA A 1 689 ? -11.916 5.632 45.402 1.00 91.88 689 ALA A C 1
ATOM 5396 O O . ALA A 1 689 ? -12.994 6.041 45.841 1.00 91.88 689 ALA A O 1
ATOM 5397 N N . VAL A 1 690 ? -11.258 4.617 45.964 1.00 92.19 690 VAL A N 1
ATOM 5398 C CA . VAL A 1 690 ? -11.728 3.888 47.145 1.00 92.19 690 VAL A CA 1
ATOM 5399 C C . VAL A 1 690 ? -10.575 3.627 48.111 1.00 92.19 690 VAL A C 1
ATOM 5401 O O . VAL A 1 690 ? -9.517 3.102 47.740 1.00 92.19 690 VAL A O 1
ATOM 5404 N N . ALA A 1 691 ? -10.791 3.983 49.375 1.00 91.56 691 ALA A N 1
ATOM 5405 C CA . ALA A 1 691 ? -9.789 3.867 50.425 1.00 91.56 691 ALA A CA 1
ATOM 5406 C C . ALA A 1 691 ? -10.400 3.504 51.770 1.00 91.56 691 ALA A C 1
ATOM 5408 O O . ALA A 1 691 ? -11.572 3.755 52.051 1.00 91.56 691 ALA A O 1
ATOM 5409 N N . ARG A 1 692 ? -9.562 2.944 52.637 1.00 89.81 692 ARG A N 1
ATOM 5410 C CA . ARG A 1 692 ? -9.875 2.665 54.033 1.00 89.81 692 ARG A CA 1
ATOM 5411 C C . ARG A 1 692 ? -9.228 3.719 54.921 1.00 89.81 692 ARG A C 1
ATOM 5413 O O . ARG A 1 692 ? -8.020 3.923 54.849 1.00 89.81 692 ARG A O 1
ATOM 5420 N N . GLY A 1 693 ? -10.018 4.377 55.759 1.00 85.25 693 GLY A N 1
ATOM 5421 C CA . GLY A 1 693 ? -9.528 5.342 56.742 1.00 85.25 693 GLY A CA 1
ATOM 5422 C C . GLY A 1 693 ? -8.947 4.678 57.994 1.00 85.25 693 GLY A C 1
ATOM 5423 O O . GLY A 1 693 ? -9.153 3.487 58.241 1.00 85.25 693 GLY A O 1
ATOM 5424 N N . ARG A 1 694 ? -8.279 5.473 58.839 1.00 79.12 694 ARG A N 1
ATOM 5425 C CA . ARG A 1 694 ? -7.671 5.033 60.114 1.00 79.12 694 ARG A CA 1
ATOM 5426 C C . ARG A 1 694 ? -8.638 4.312 61.066 1.00 79.12 694 ARG A C 1
ATOM 5428 O O . ARG A 1 694 ? -8.256 3.346 61.719 1.00 79.12 694 ARG A O 1
ATOM 5435 N N . SER A 1 695 ? -9.904 4.733 61.121 1.00 76.81 695 SER A N 1
ATOM 5436 C CA . SER A 1 695 ? -10.953 4.088 61.935 1.00 76.81 695 SER A CA 1
ATOM 5437 C C . SER A 1 695 ? -11.395 2.719 61.392 1.00 76.81 695 SER A C 1
ATOM 5439 O O . SER A 1 695 ? -12.173 2.004 62.023 1.00 76.81 695 SER A O 1
ATOM 5441 N N . GLY A 1 696 ? -10.886 2.331 60.220 1.00 78.75 696 GLY A N 1
ATOM 5442 C CA . GLY A 1 696 ? -11.202 1.098 59.516 1.00 78.75 696 GLY A CA 1
ATOM 5443 C C . GLY A 1 696 ? -12.377 1.215 58.551 1.00 78.75 696 GLY A C 1
ATOM 5444 O O . GLY A 1 696 ? -12.572 0.287 57.775 1.00 78.75 696 GLY A O 1
ATOM 5445 N N . GLY A 1 697 ? -13.127 2.321 58.561 1.00 87.00 697 GLY A N 1
ATOM 5446 C CA . GLY A 1 697 ? -14.201 2.565 57.596 1.00 87.00 697 GLY A CA 1
ATOM 5447 C C . GLY A 1 697 ? -13.684 2.730 56.165 1.00 87.00 697 GLY A C 1
ATOM 5448 O O . GLY A 1 697 ? -12.563 3.191 55.952 1.00 87.00 697 GLY A O 1
ATOM 5449 N N . THR A 1 698 ? -14.510 2.360 55.193 1.00 90.31 698 THR A N 1
ATOM 5450 C CA . THR A 1 698 ? -14.242 2.510 53.761 1.00 90.31 698 THR A CA 1
ATOM 5451 C C . THR A 1 698 ? -14.939 3.757 53.233 1.00 90.31 698 THR A C 1
ATOM 5453 O O . THR A 1 698 ? -16.093 4.013 53.569 1.00 90.31 698 THR A O 1
ATOM 5456 N N . ALA A 1 699 ? -14.256 4.524 52.396 1.00 90.88 699 ALA A N 1
ATOM 5457 C CA . ALA A 1 699 ? -14.787 5.708 51.745 1.00 90.88 699 ALA A CA 1
ATOM 5458 C C . ALA A 1 699 ? -14.605 5.613 50.226 1.00 90.88 699 ALA A C 1
ATOM 5460 O O . ALA A 1 699 ? -13.646 5.012 49.736 1.00 90.88 699 ALA A O 1
ATOM 5461 N N . PHE A 1 700 ? -15.573 6.180 49.508 1.00 92.69 700 PHE A N 1
ATOM 5462 C CA . PHE A 1 700 ? -15.680 6.159 48.056 1.00 92.69 700 PHE A CA 1
ATOM 5463 C C . PHE A 1 700 ? -15.882 7.566 47.513 1.00 92.69 700 PHE A C 1
ATOM 5465 O O . PHE A 1 700 ? -16.803 8.275 47.935 1.00 92.69 700 PHE A O 1
ATOM 5472 N N . TRP A 1 701 ? -15.042 7.934 46.552 1.00 93.19 701 TRP A N 1
ATOM 5473 C CA . TRP A 1 701 ? -15.016 9.247 45.932 1.00 93.19 701 TRP A CA 1
ATOM 5474 C C . TRP A 1 701 ? -15.240 9.171 44.431 1.00 93.19 701 TRP A C 1
ATOM 5476 O O . TRP A 1 701 ? -14.870 8.189 43.789 1.00 93.19 701 TRP A O 1
ATOM 5486 N N . CYS A 1 702 ? -15.776 10.252 43.871 1.00 92.31 702 CYS A N 1
ATOM 5487 C CA . CYS A 1 702 ? -15.800 10.493 42.435 1.00 92.31 702 CYS A CA 1
ATOM 5488 C C . CYS A 1 702 ? -14.992 11.743 42.077 1.00 92.31 702 CYS A C 1
ATOM 5490 O O . CYS A 1 702 ? -14.909 12.697 42.853 1.00 92.31 702 CYS A O 1
ATOM 5492 N N . ARG A 1 703 ? -14.383 11.752 40.895 1.00 90.44 703 ARG A N 1
ATOM 5493 C CA . ARG A 1 703 ? -13.611 12.888 40.400 1.00 90.44 703 ARG A CA 1
ATOM 5494 C C . ARG A 1 703 ? -14.536 14.028 39.987 1.00 90.44 703 ARG A C 1
ATOM 5496 O O . ARG A 1 703 ? -15.563 13.814 39.346 1.00 90.44 703 ARG A O 1
ATOM 5503 N N . CYS A 1 704 ? -14.156 15.260 40.309 1.00 83.38 704 CYS A N 1
ATOM 5504 C CA . CYS A 1 704 ? -14.904 16.462 39.943 1.00 83.38 704 CYS A CA 1
ATOM 5505 C C . CYS A 1 704 ? -13.972 17.496 39.300 1.00 83.38 704 CYS A C 1
ATOM 5507 O O . CYS A 1 704 ? -12.848 17.690 39.753 1.00 83.38 704 CYS A O 1
ATOM 5509 N N . ARG A 1 705 ? -14.432 18.166 38.233 1.00 66.44 705 ARG A N 1
ATOM 5510 C CA . ARG A 1 705 ? -13.618 19.150 37.491 1.00 66.44 705 ARG A CA 1
ATOM 5511 C C . ARG A 1 705 ? -13.595 20.544 38.130 1.00 66.44 705 ARG A C 1
ATOM 5513 O O . ARG A 1 705 ? -12.616 21.254 37.942 1.00 66.44 705 ARG A O 1
ATOM 5520 N N . ARG A 1 706 ? -14.630 20.935 38.885 1.00 55.41 706 ARG A N 1
ATOM 5521 C CA . ARG A 1 706 ? -14.698 22.191 39.657 1.00 55.41 706 ARG A CA 1
ATOM 5522 C C . ARG A 1 706 ? -15.665 22.037 40.832 1.00 55.41 706 ARG A C 1
ATOM 5524 O O . ARG A 1 706 ? -16.725 21.440 40.671 1.00 55.41 706 ARG A O 1
ATOM 5531 N N . ILE A 1 707 ? -15.315 22.612 41.978 1.00 47.81 707 ILE A N 1
ATOM 5532 C CA . ILE A 1 707 ? -16.285 23.000 43.007 1.00 47.81 707 ILE A CA 1
ATOM 5533 C C . ILE A 1 707 ? -16.753 24.393 42.580 1.00 47.81 707 ILE A C 1
ATOM 5535 O O . ILE A 1 707 ? -15.912 25.278 42.431 1.00 47.81 707 ILE A O 1
ATOM 5539 N N . ALA A 1 708 ? -18.043 24.581 42.297 1.00 35.66 708 ALA A N 1
ATOM 5540 C CA . ALA A 1 708 ? -18.583 25.932 42.163 1.00 35.66 708 ALA A CA 1
ATOM 5541 C C . ALA A 1 708 ? -18.405 26.622 43.524 1.00 35.66 708 ALA A C 1
ATOM 5543 O O . ALA A 1 708 ? -18.896 26.115 44.533 1.00 35.66 708 ALA A O 1
ATOM 5544 N N . SER A 1 709 ? -17.592 27.678 43.542 1.00 32.53 709 SER A N 1
ATOM 5545 C CA . SER A 1 709 ? -17.274 28.498 44.715 1.00 32.53 709 SER A CA 1
ATOM 5546 C C . SER A 1 709 ? -18.488 29.203 45.289 1.00 32.53 709 SER A C 1
ATOM 5548 O O . SER A 1 709 ? -19.292 29.674 44.452 1.00 32.53 709 SER A O 1
#

Sequence (709 aa):
MDLEAEIRALQLDSAAKEKAAQEKAAKEEEAEEEAEANKKRHLNAVFIGHVDAGKSTIGGQILFLSGQVDDRQIQKYEKEAKDKSRESWYMAYIMDTNEEERAKGKTVEVGRAHFETKNTRFTLLDAPGHKSYVPNMISGASQADIGVLVISARKGEFETGFEKGGQTREHVQLAKTLGVSKLVVVVNKMDDPTVNWSKERYDKIEQKMVPFLKSSRYNTKKDVIFLPISGLMGVNMDKRMDHNVCPWYSGPSFFEVLDSIEVPPRDNGPFRMPIIDKFKDMGTVVMGKVESGSIKEGDSLIIMPNKEPVKVVAIFCDEDKVKRAGPGENLRVRITGIEDEDILSGFVLSSTVKPVAAVTEFVAQLQIIGLPEKAVLTAGYKAILHIHAVVEECEIMELISEIDMETREPMKNKRVRFVKNGAGVVCRIQVTNSICVEKFSDFPQLGRFTLRTEGSLLGTTMMVSPASWVLSPSSSIFFNHRQRLLSVKSTVDGRNQTVPPGQSQTPNKVLSLCLFIVLLVNKVHSLLKLFVEVTESVSVLKTAAKTRKVAAEEILAAFAAIEKAKVDPSPFLETLGGSESPGRTWMLIFTAEKKLKKGRYFPLTAVQRFDAAGKRIENGVYLGPLGALTFEGKFSWKNRILAFIFEQIRIKIGPLDPIKIGLGKKDAEEEPSNKDPFFIWFYVDEEIAVARGRSGGTAFWCRCRRIAS

Radius of gyration: 35.9 Å; Cα contacts (8 Å, |Δi|>4): 1424; chains: 1; bounding box: 99×98×102 Å

Secondary structure (DSSP, 8-state):
-HHHHHHHHHHHHHHHHHHHHHHHHHHHHHHHHHHHHT-PEEEEEEEEE-TTS-HHHHHHHHHHHTTSS-HHHHHHHHHHHHHTT-GGGTTGGGT--SHHHHHHTS--S-EEEEEE-SSEEEEEEE---SGGGHHHHHHHHHH-SEEEEEEE-STTHHHHHHSTT-HHHHHHHHHHHHT--EEEEEEE-TTSTTTTT-HHHHHHHHHHHHHHHHHTT--TTTTEEEEE-BTTTTBTSSSPPPTTT-TT--PPPHHHHHHH-PPPPPP--S-EEEEEEEEESSSEEEEEE--BS-EETT-EEEEETTTEEEEEEEEEETTEEESEE-TT-EEEEEEESS-STT--TT-EEEESSSPPPEEEEEEEEEEE----TT--B-TTEEEEEEETTEEEEEEEEEEEEEE-TTT-PBPTT---S-B-TT-EEEEEEEEEEEEE---TTT-TTTTEEEEEETTEEEEEEEEEEEGGG-S-S-SSSSHHHHHHHHHHHTTTSS-------------SHHHHHHHHHHHHHHHHHHHHHHHHHHHHHHHHHHHHHHHS-S-HHHHHHHHHHHHHH----TTHHHHHH-SSSS-EEEEEEEEE-TTSS-EEE-SSEEEEEEETTTTEEEEEEE-GGGEEEEEEEEEEEETTEEEE---EEEEEETTSPPEEEE-----TT-PPPTTS-SEEEEEE-SSEEEEEETTS-EEEEEEES----

Solvent-accessible surface area (backbone atoms only — not comparable to full-atom values): 37881 Å² total; per-residue (Å²): 123,67,69,65,54,53,54,50,51,55,53,51,54,52,53,50,51,52,49,52,50,50,54,50,50,50,51,51,49,52,54,46,49,57,54,59,71,67,55,57,50,64,44,29,37,18,33,40,32,25,67,89,25,45,57,43,29,34,54,22,38,50,35,43,76,60,64,74,46,57,71,69,59,50,56,52,36,38,51,54,22,43,78,68,77,38,62,89,45,30,44,24,51,70,45,37,75,48,69,66,25,62,73,68,75,46,54,59,60,57,29,76,48,72,50,64,60,98,66,36,34,37,39,42,28,38,33,25,35,46,70,91,27,43,71,42,26,46,38,38,32,43,65,19,55,33,33,34,39,34,36,35,58,42,86,60,60,36,56,56,24,67,39,97,88,18,44,35,60,56,47,53,45,48,35,47,53,44,58,29,67,37,36,40,36,34,37,18,46,30,73,37,88,90,46,61,58,41,62,70,60,50,53,53,50,49,66,58,43,53,61,54,41,44,75,56,72,44,54,66,86,83,29,42,48,81,43,75,29,23,40,89,80,53,44,29,34,75,54,57,58,53,59,87,78,34,77,86,56,86,65,79,14,49,52,54,49,60,72,67,59,84,72,81,86,78,53,84,50,69,32,34,26,46,25,55,46,74,50,83,63,103,48,25,31,39,26,28,43,22,69,18,15,66,52,47,55,65,40,70,33,25,36,32,63,84,68,45,65,31,34,32,70,44,36,22,51,82,88,45,81,38,65,63,50,56,55,54,44,57,34,40,37,32,35,42,80,60,62,64,85,82,56,57,56,33,31,31,43,16,28,69,91,62,60,70,51,58,43,43,46,32,30,28,41,36,35,29,70,38,54,59,99,87,59,68,55,38,60,68,41,72,34,39,37,38,42,60,49,27,76,44,57,30,34,30,64,40,47,61,25,43,28,43,84,87,79,70,45,66,50,84,90,48,82,43,74,62,50,62,70,62,44,27,33,34,30,34,39,36,39,83,60,71,40,65,51,40,36,34,91,81,36,55,71,55,8,27,35,39,36,32,48,98,79,38,61,32,26,46,33,37,30,66,38,57,55,92,58,80,86,64,94,73,94,71,77,65,65,78,52,51,64,59,54,58,64,52,60,77,65,67,86,71,75,94,79,90,80,86,91,86,84,81,92,85,80,72,66,64,60,52,51,51,53,52,50,52,54,49,52,54,52,50,54,55,50,52,54,47,53,54,50,31,56,54,26,50,53,51,48,55,50,31,67,74,64,72,72,61,56,55,67,62,54,38,51,25,50,54,44,39,61,72,56,66,57,83,43,85,61,35,56,53,57,54,5,31,86,48,75,84,32,36,38,31,34,49,45,36,40,29,42,68,78,55,82,51,54,48,68,50,93,54,58,34,38,36,32,30,16,50,61,70,34,34,38,37,46,33,43,42,59,67,80,62,22,36,43,35,39,31,30,47,45,30,78,56,82,42,34,33,7,68,43,72,44,35,39,34,44,29,51,53,94,48,79,63,48,73,47,75,52,78,95,68,68,99,79,72,75,40,57,74,88,58,47,48,34,41,52,56,47,63,51,93,52,39,38,33,32,30,36,68,90,43,27,35,41,33,31,30,58,47,95,71,80,88,126

pLDDT: mean 78.38, std 16.31, range [25.58, 94.69]

InterPro domains:
  IPR000795 Translational (tr)-type GTP-binding domain [PF00009] (40-241)
  IPR000795 Translational (tr)-type GTP-binding domain [PR00315] (44-57)
  IPR000795 Translational (tr)-type GTP-binding domain [PR00315] (103-111)
  IPR000795 Translational (tr)-type GTP-binding domain [PR00315] (123-133)
  IPR000795 Translational (tr)-type GTP-binding domain [PR00315] (139-150)
  IPR000795 Translational (tr)-type GTP-binding domain [PR00315] (183-192)
  IPR000795 Translational (tr)-type GTP-binding domain [PS51722] (40-266)
  IPR003285 Eukaryotic peptide chain release factor GTP-binding subunit [PR01343] (26-42)
  IPR003285 Eukaryotic peptide chain release factor GTP-binding subunit [PR01343] (146-153)
  IPR003285 Eukaryotic peptide chain release factor GTP-binding subunit [PR01343] (181-188)
  IPR003285 Eukaryotic peptide chain release factor GTP-binding subunit [PR01343] (266-277)
  IPR004161 Translation elongation factor EFTu-like, domain 2 [PF03144] (283-349)
  IPR009000 Translation protein, beta-barrel domain superfamily [SSF50447] (267-352)
  IPR009001 Translation elongation factor EF1A/initiation factor IF2gamma, C-terminal [SSF50465] (360-458)
  IPR027417 P-loop containing nucleoside triphosphate hydrolase [G3DSA:3.40.50.300] (19-264)
  IPR027417 P-loop containing nucleoside triphosphate hydrolase [SSF52540] (30-243)
  IPR031157 Tr-type G domain, conserved site [PS00301] (96-111)
  IPR050100 Translation factor GTPase superfamily members [PTHR23115] (39-458)
  IPR054696 GTP-eEF1A, C-terminal domain [PF22594] (362-462)